Protein AF-0000000072544585 (afdb_homodimer)

pLDDT: mean 86.48, std 14.48, range [35.19, 98.19]

InterPro domains:
  IPR027267 AH/BAR domain superfamily [G3DSA:1.20.1270.60] (1-222)
  IPR027267 AH/BAR domain superfamily [SSF103657] (2-228)

Radius of gyration: 57.2 Å; Cα contacts (8 Å, |Δi|>4): 651; chains: 2; bounding box: 44×193×113 Å

Solvent-accessible surface area (backbone atoms only — not comparable to full-atom values): 37444 Å² total; per-residue (Å²): 71,67,64,38,43,55,51,18,50,48,30,36,52,41,16,54,53,50,45,50,53,47,53,55,50,51,53,52,50,55,57,54,49,68,75,38,74,79,83,52,74,43,46,62,56,49,38,52,51,47,50,52,49,47,53,47,53,51,23,48,49,31,38,50,49,17,52,44,30,36,64,68,30,16,53,54,45,49,55,48,50,55,50,52,52,53,50,52,52,50,54,54,50,49,56,51,50,54,51,51,53,51,50,54,39,50,52,51,32,52,52,29,43,51,48,18,28,48,34,45,58,55,37,75,74,56,74,72,71,70,34,45,44,52,25,40,46,28,43,34,50,24,48,38,38,42,45,21,40,42,40,34,55,53,39,46,67,61,47,51,59,54,54,51,50,52,52,50,49,52,50,36,52,50,46,49,52,52,43,51,36,52,40,49,52,30,50,52,55,28,52,51,22,52,53,50,30,52,50,28,51,52,50,44,55,45,45,69,64,43,44,48,70,59,27,52,50,50,44,51,56,57,48,58,73,68,54,71,79,77,69,81,75,72,76,72,87,74,77,67,68,88,79,56,60,61,57,57,62,77,38,46,85,64,37,75,92,37,73,78,46,67,61,82,41,94,73,32,46,62,56,52,55,52,49,44,53,51,45,50,53,51,37,54,50,39,51,53,51,37,51,52,43,50,53,49,45,53,51,44,52,52,52,34,54,53,28,56,76,67,67,34,59,71,59,29,54,52,41,51,52,50,41,54,52,41,55,49,53,36,51,54,40,50,33,52,36,48,14,40,50,45,33,44,49,50,53,54,53,48,53,52,54,51,51,50,49,52,53,52,51,58,67,73,100,73,67,64,40,43,55,51,19,51,50,31,36,53,43,16,53,52,49,44,50,53,46,53,54,51,50,54,51,49,54,57,53,49,69,74,38,73,80,83,54,74,42,47,62,56,49,37,52,51,48,51,52,50,48,53,47,52,52,23,49,50,32,38,51,50,17,51,46,29,37,65,69,31,15,52,54,44,48,55,50,49,54,50,52,51,53,51,54,52,50,54,55,49,49,56,51,49,54,51,51,54,51,50,54,39,51,52,49,31,52,51,30,45,52,48,19,30,49,34,44,59,55,37,74,74,56,77,71,70,70,33,45,43,52,24,41,46,28,43,33,50,23,49,39,38,43,45,19,41,39,41,34,54,53,40,48,67,62,47,52,59,56,54,51,50,52,52,50,50,50,49,36,52,51,49,50,51,52,43,49,35,51,37,50,53,31,49,50,56,28,52,51,22,53,52,49,29,52,50,29,50,51,50,45,56,45,45,71,63,44,44,49,70,58,28,52,51,50,44,51,56,57,50,58,73,67,53,74,79,76,68,80,74,71,76,76,87,71,76,64,67,88,78,58,60,60,57,58,62,76,38,44,85,59,39,74,88,35,76,81,47,67,60,79,41,93,72,33,44,63,56,52,54,51,50,44,51,53,45,49,51,51,37,53,50,39,52,51,51,38,52,52,42,50,51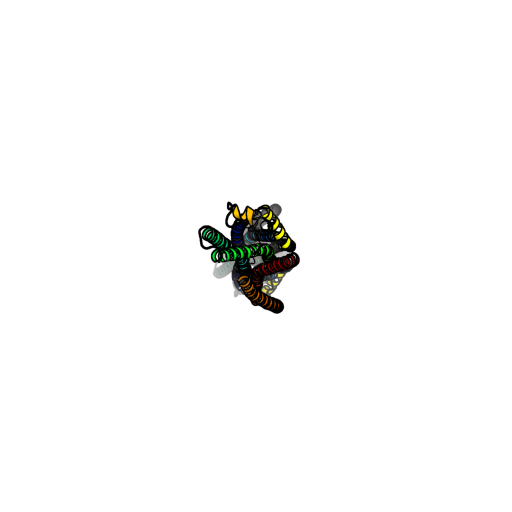,48,43,54,50,42,52,53,50,32,52,53,28,55,73,68,67,35,60,73,58,28,54,54,41,50,51,51,42,52,52,41,53,48,52,36,51,53,39,51,34,54,36,48,16,41,50,47,33,45,50,51,55,54,53,47,54,51,53,52,52,50,49,51,54,52,50,59,66,74,99

Organism: Lottia gigantea (NCBI:txid225164)

Secondary structure (DSSP, 8-state):
-HHHHHHHHHHHHHHHHHHHHHHHHHHHHHHHHHHS-TT---HHHHHHHHHHHHHHHHHHHHHHHHHHHIIIIIHHHHHHHHHHHHHHHHHHHHHHHHHHHHHHHHHHHHHHHHHHHHHHHHHHTS-HHHHHHHHHHHHHHHHHHHHHHHHHHHHHHHHHHHHHHHHHHHHHHHHHHHHHHHHHHHHHHHHHHHHHHHHHHHHHHHHHT--HHHHHHHHHHHHHHHS-----PPPPP--S-SS-SHHHHTTTSSSTTTTTS----TTTHHHHHHHHHHHHHHHHHHHHHHHHHHHHHHHHHHHHHHHHHTT-HHHHHHHHHHHHHHHHHHHHHHHHHHHHHHHHHHHHHHHHHHHHHHHHHHHH-/-HHHHHHHHHHHHHHHHHHHHHHHHHHHHHHHHHHS-TT---HHHHHHHHHHHHHHHHHHHHHHHHHHHIIIIIHHHHHHHHHHHHHHHHHHHHHHHHHHHHHHHHHHHHHHHHHHHHHHHHHHTS-HHHHHHHHHHHHHHHHHHHHHHHHHHHHHHHHHHHHHHHHHHHHHHHHHHHHHHHHHHHHHHHHHHHHHHHHHHHHHHHHHT--HHHHHHHHHHHHHTTS-----PPPPP--S-SS-SHHHHGGGSSSTTTTTS----TTTHHHHHHHHHHHHHHHHHHHHHHHHHHHHHHHHHHHHHHHHHTT-HHHHHHHHHHHHHHHHHHHHHHHHHHHHHHHHHHHHHHHHHHHHHHHHHHHH-

Sequence (730 aa):
AEFAQQMAAAHEHFSKEIQSVISSFRRRNYELKKERPVDTESTVFKAWETLLNVSEMDAQAHLDAASLLIKNVYQPLEAVAEHKRSQAQRICSFRENFETILHKSDTKVNSCYREAHKSYNDSSNGVKDLAKCDVYTAHNDYVLQLRAANRLVEEFQSAVPQVLEELEEIYIDTSNTVNVAIESLALLLLTKANEQHRRFDDLLCICRQVNPQLDISYFVKFIAQDIPTHQLSYHNFQPADPNSEIFKSCFLYFQLSMQNQLIFDRGTENSLKEQRLVLQREGIGLASYMKQNQDTTNTLINVCQRNLANHQYAKVYETQEDLCRKRNEIRVASMQLSAIRAQVSLIVYNSLLTSQITLHSSFCTAEFAQQMAAAHEHFSKEIQSVISSFRRRNYELKKERPVDTESTVFKAWETLLNVSEMDAQAHLDAASLLIKNVYQPLEAVAEHKRSQAQRICSFRENFETILHKSDTKVNSCYREAHKSYNDSSNGVKDLAKCDVYTAHNDYVLQLRAANRLVEEFQSAVPQVLEELEEIYIDTSNTVNVAIESLALLLLTKANEQHRRFDDLLCICRQVNPQLDISYFVKFIAQDIPTHQLSYHNFQPADPNSEIFKSCFLYFQLSMQNQLIFDRGTENSLKEQRLVLQREGIGLASYMKQNQDTTNTLINVCQRNLANHQYAKVYETQEDLCRKRNEIRVASMQLSAIRAQVSLIVYNSLLTSQITLHSSFCT

Nearest PDB structures (foldseek):
  5i6j-assembly1_A-2  TM=4.337E-01  e=1.721E-06  Homo sapiens
  5i6r-assembly1_A-2  TM=3.667E-01  e=8.169E-07  Homo sapiens
  4wpe-assembly1_A-2  TM=6.084E-01  e=3.172E-04  Saccharomyces cerevisiae S288C
  5i7d-assembly1_A  TM=3.395E-01  e=7.270E-06  Homo sapiens
  6iko-assembly1_A  TM=4.432E-01  e=2.132E-04  Mus musculus

Structure (mmCIF, N/CA/C/O backbone):
data_AF-0000000072544585-model_v1
#
loop_
_entity.id
_entity.type
_entity.pdbx_description
1 polymer 'F-BAR domain-containing protein'
#
loop_
_atom_site.group_PDB
_atom_site.id
_atom_site.type_symbol
_atom_site.label_atom_id
_atom_site.label_alt_id
_atom_site.label_comp_id
_atom_site.label_asym_id
_atom_site.label_entity_id
_atom_site.label_seq_id
_atom_site.pdbx_PDB_ins_code
_atom_site.Cartn_x
_atom_site.Cartn_y
_atom_site.Cartn_z
_atom_site.occupancy
_atom_site.B_iso_or_equiv
_atom_site.auth_seq_id
_atom_site.auth_comp_id
_atom_site.auth_asym_id
_atom_site.auth_atom_id
_atom_site.pdbx_PDB_model_num
ATOM 1 N N . ALA A 1 1 ? -2.648 19.562 5.004 1 93.88 1 ALA A N 1
ATOM 2 C CA . ALA A 1 1 ? -3.99 19.125 4.621 1 93.88 1 ALA A CA 1
ATOM 3 C C . ALA A 1 1 ? -4.016 18.625 3.18 1 93.88 1 ALA A C 1
ATOM 5 O O . ALA A 1 1 ? -4.477 17.516 2.906 1 93.88 1 ALA A O 1
ATOM 6 N N . GLU A 1 2 ? -3.502 19.438 2.334 1 94.75 2 GLU A N 1
ATOM 7 C CA . GLU A 1 2 ? -3.492 19.031 0.93 1 94.75 2 GLU A CA 1
ATOM 8 C C . GLU A 1 2 ? -2.711 17.734 0.731 1 94.75 2 GLU A C 1
ATOM 10 O O . GLU A 1 2 ? -3.057 16.922 -0.129 1 94.75 2 GLU A O 1
ATOM 15 N N . PHE A 1 3 ? -1.641 17.578 1.462 1 97.06 3 PHE A N 1
ATOM 16 C CA . PHE A 1 3 ? -0.856 16.344 1.382 1 97.06 3 PHE A CA 1
ATOM 17 C C . PHE A 1 3 ? -1.721 15.133 1.689 1 97.06 3 PHE A C 1
ATOM 19 O O . PHE A 1 3 ? -1.679 14.133 0.964 1 97.06 3 PHE A O 1
ATOM 26 N N . ALA A 1 4 ? -2.469 15.234 2.771 1 96.94 4 ALA A N 1
ATOM 27 C CA . ALA A 1 4 ? -3.348 14.141 3.168 1 96.94 4 ALA A CA 1
ATOM 28 C C . ALA A 1 4 ? -4.398 13.859 2.098 1 96.94 4 ALA A C 1
ATOM 30 O O . ALA A 1 4 ? -4.754 12.711 1.853 1 96.94 4 ALA A O 1
ATOM 31 N N . GLN A 1 5 ? -4.883 14.938 1.474 1 97.44 5 GLN A N 1
ATOM 32 C CA . GLN A 1 5 ? -5.879 14.797 0.416 1 97.44 5 GLN A CA 1
ATOM 33 C C . GLN A 1 5 ? -5.301 14.055 -0.787 1 97.44 5 GLN A C 1
ATOM 35 O O . GLN A 1 5 ? -5.949 13.172 -1.345 1 97.44 5 GLN A O 1
ATOM 40 N N . GLN A 1 6 ? -4.133 14.461 -1.204 1 97.69 6 GLN A N 1
ATOM 41 C CA . GLN A 1 6 ? -3.5 13.828 -2.359 1 97.69 6 GLN A CA 1
ATOM 42 C C . GLN A 1 6 ? -3.109 12.383 -2.051 1 97.69 6 GLN A C 1
ATOM 44 O O . GLN A 1 6 ? -3.223 11.508 -2.912 1 97.69 6 GLN A O 1
ATOM 49 N N . MET A 1 7 ? -2.637 12.117 -0.821 1 97.56 7 MET A N 1
ATOM 50 C CA . MET A 1 7 ? -2.328 10.75 -0.411 1 97.56 7 MET A CA 1
ATOM 51 C C . MET A 1 7 ? -3.58 9.883 -0.43 1 97.56 7 MET A C 1
ATOM 53 O O . MET A 1 7 ? -3.531 8.727 -0.854 1 97.56 7 MET A O 1
ATOM 57 N N . ALA A 1 8 ? -4.688 10.461 0.061 1 98.06 8 ALA A N 1
ATOM 58 C CA . ALA A 1 8 ? -5.957 9.734 0.054 1 98.06 8 ALA A CA 1
ATOM 59 C C . ALA A 1 8 ? -6.379 9.383 -1.369 1 98.06 8 ALA A C 1
ATOM 61 O O . ALA A 1 8 ? -6.859 8.273 -1.624 1 98.06 8 ALA A O 1
ATOM 62 N N . ALA A 1 9 ? -6.188 10.312 -2.24 1 97.88 9 ALA A N 1
ATOM 63 C CA . ALA A 1 9 ? -6.535 10.078 -3.639 1 97.88 9 ALA A CA 1
ATOM 64 C C . ALA A 1 9 ? -5.688 8.953 -4.23 1 97.88 9 ALA A C 1
ATOM 66 O O . ALA A 1 9 ? -6.188 8.133 -5.004 1 97.88 9 ALA A O 1
ATOM 67 N N . ALA A 1 10 ? -4.426 8.953 -3.961 1 97.62 10 ALA A N 1
ATOM 68 C CA . ALA A 1 10 ? -3.529 7.906 -4.453 1 97.62 10 ALA A CA 1
ATOM 69 C C . ALA A 1 10 ? -3.943 6.535 -3.932 1 97.62 10 ALA A C 1
ATOM 71 O O . ALA A 1 10 ? -3.953 5.555 -4.68 1 97.62 10 ALA A O 1
ATOM 72 N N . HIS A 1 11 ? -4.273 6.418 -2.648 1 97.94 11 HIS A N 1
ATOM 73 C CA . HIS A 1 11 ? -4.719 5.16 -2.061 1 97.94 11 HIS A CA 1
ATOM 74 C C . HIS A 1 11 ? -6.023 4.688 -2.693 1 97.94 11 HIS A C 1
ATOM 76 O O . HIS A 1 11 ? -6.227 3.484 -2.889 1 97.94 11 HIS A O 1
ATOM 82 N N . GLU A 1 12 ? -6.887 5.621 -2.955 1 98.19 12 GLU A N 1
ATOM 83 C CA . GLU A 1 12 ? -8.148 5.273 -3.594 1 98.19 12 GLU A CA 1
ATOM 84 C C . GLU A 1 12 ? -7.926 4.719 -5 1 98.19 12 GLU A C 1
ATOM 86 O O . GLU A 1 12 ? -8.539 3.723 -5.383 1 98.19 12 GLU A O 1
ATOM 91 N N . HIS A 1 13 ? -7.086 5.34 -5.781 1 97.69 13 HIS A N 1
ATOM 92 C CA . HIS A 1 13 ? -6.754 4.875 -7.125 1 97.69 13 HIS A CA 1
ATOM 93 C C . HIS A 1 13 ? -6.145 3.479 -7.094 1 97.69 13 HIS A C 1
ATOM 95 O O . HIS A 1 13 ? -6.508 2.619 -7.898 1 97.69 13 HIS A O 1
ATOM 101 N N . PHE A 1 14 ? -5.273 3.283 -6.207 1 97.5 14 PHE A N 1
ATOM 102 C CA . PHE A 1 14 ? -4.605 1.994 -6.055 1 97.5 14 PHE A CA 1
ATOM 103 C C . PHE A 1 14 ? -5.613 0.899 -5.723 1 97.5 14 PHE A C 1
ATOM 105 O O . PHE A 1 14 ? -5.578 -0.183 -6.312 1 97.5 14 PHE A O 1
ATOM 112 N N . SER A 1 15 ? -6.473 1.244 -4.781 1 97.94 15 SER A N 1
ATOM 113 C CA . SER A 1 15 ? -7.496 0.288 -4.367 1 97.94 15 SER A CA 1
ATOM 114 C C . SER A 1 15 ? -8.383 -0.114 -5.543 1 97.94 15 SER A C 1
ATOM 116 O O . SER A 1 15 ? -8.641 -1.301 -5.758 1 97.94 15 SER A O 1
ATOM 118 N N . LYS A 1 16 ? -8.836 0.806 -6.305 1 97.69 16 LYS A N 1
ATOM 119 C CA . LYS A 1 16 ? -9.727 0.541 -7.43 1 97.69 16 LYS A CA 1
ATOM 120 C C . LYS A 1 16 ? -9.023 -0.289 -8.5 1 97.69 16 LYS A C 1
ATOM 122 O O . LYS A 1 16 ? -9.641 -1.155 -9.125 1 97.69 16 LYS A O 1
ATOM 127 N N . GLU A 1 17 ? -7.766 0.007 -8.711 1 97.56 17 GLU A N 1
ATOM 128 C CA . GLU A 1 17 ? -6.996 -0.753 -9.695 1 97.56 17 GLU A CA 1
ATOM 129 C C . GLU A 1 17 ? -6.855 -2.215 -9.273 1 97.56 17 GLU A C 1
ATOM 131 O O . GLU A 1 17 ? -7.039 -3.119 -10.086 1 97.56 17 GLU A O 1
ATOM 136 N N . ILE A 1 18 ? -6.52 -2.48 -8.031 1 97.94 18 ILE A N 1
ATOM 137 C CA . ILE A 1 18 ? -6.352 -3.838 -7.52 1 97.94 18 ILE A CA 1
ATOM 138 C C . ILE A 1 18 ? -7.695 -4.566 -7.547 1 97.94 18 ILE A C 1
ATOM 140 O O . ILE A 1 18 ? -7.758 -5.754 -7.879 1 97.94 18 ILE A O 1
ATOM 144 N N . GLN A 1 19 ? -8.766 -3.857 -7.191 1 97.81 19 GLN A N 1
ATOM 145 C CA . GLN A 1 19 ? -10.094 -4.461 -7.223 1 97.81 19 GLN A CA 1
ATOM 146 C C . GLN A 1 19 ? -10.469 -4.891 -8.641 1 97.81 19 GLN A C 1
ATOM 148 O O . GLN A 1 19 ? -11.102 -5.934 -8.828 1 97.81 19 GLN A O 1
ATOM 153 N N . SER A 1 20 ? -10.094 -4.078 -9.562 1 97.75 20 SER A N 1
ATOM 154 C CA . SER A 1 20 ? -10.359 -4.426 -10.961 1 97.75 20 SER A CA 1
ATOM 155 C C . SER A 1 20 ? -9.602 -5.688 -11.367 1 97.75 20 SER A C 1
ATOM 157 O O . SER A 1 20 ? -10.156 -6.559 -12.039 1 97.75 20 SER A O 1
ATOM 159 N N . VAL A 1 21 ? -8.359 -5.793 -10.984 1 97.38 21 VAL A N 1
ATOM 160 C CA . VAL A 1 21 ? -7.543 -6.969 -11.273 1 97.38 21 VAL A CA 1
ATOM 161 C C . VAL A 1 21 ? -8.172 -8.203 -10.625 1 97.38 21 VAL A C 1
ATOM 163 O O . VAL A 1 21 ? -8.328 -9.234 -11.281 1 97.38 21 VAL A O 1
ATOM 166 N N . ILE A 1 22 ? -8.57 -8.102 -9.406 1 97.88 22 ILE A N 1
ATOM 167 C CA . ILE A 1 22 ? -9.117 -9.227 -8.656 1 97.88 22 ILE A CA 1
ATOM 168 C C . ILE A 1 22 ? -10.438 -9.664 -9.289 1 97.88 22 ILE A C 1
ATOM 170 O O . ILE A 1 22 ? -10.695 -10.867 -9.43 1 97.88 22 ILE A O 1
ATOM 174 N N . SER A 1 23 ? -11.266 -8.703 -9.664 1 96.69 23 SER A N 1
ATOM 175 C CA . SER A 1 23 ? -12.547 -9.023 -10.281 1 96.69 23 SER A CA 1
ATOM 176 C C . SER A 1 23 ? -12.352 -9.805 -11.578 1 96.69 23 SER A C 1
ATOM 178 O O . SER A 1 23 ? -13.102 -10.742 -11.867 1 96.69 23 SER A O 1
ATOM 180 N N . SER A 1 24 ? -11.375 -9.422 -12.359 1 96.38 24 SER A N 1
ATOM 181 C CA . SER A 1 24 ? -11.07 -10.117 -13.609 1 96.38 24 SER A CA 1
ATOM 182 C C . SER A 1 24 ? -10.641 -11.555 -13.352 1 96.38 24 SER A C 1
ATOM 184 O O . SER A 1 24 ? -11.086 -12.477 -14.039 1 96.38 24 SER A O 1
ATOM 186 N N . PHE A 1 25 ? -9.875 -11.805 -12.336 1 96.75 25 PHE A N 1
ATOM 187 C CA . PHE A 1 25 ? -9.352 -13.141 -12.078 1 96.75 25 PHE A CA 1
ATOM 188 C C . PHE A 1 25 ? -10.375 -14 -11.352 1 96.75 25 PHE A C 1
ATOM 190 O O . PHE A 1 25 ? -10.352 -15.227 -11.461 1 96.75 25 PHE A O 1
ATOM 197 N N . ARG A 1 26 ? -11.25 -13.352 -10.609 1 95.44 26 ARG A N 1
ATOM 198 C CA . ARG A 1 26 ? -12.352 -14.102 -10.023 1 95.44 26 ARG A CA 1
ATOM 199 C C . ARG A 1 26 ? -13.281 -14.656 -11.102 1 95.44 26 ARG A C 1
ATOM 201 O O . ARG A 1 26 ? -13.789 -15.773 -10.977 1 95.44 26 ARG A O 1
ATOM 208 N N . ARG A 1 27 ? -13.492 -13.867 -12.133 1 94.25 27 ARG A N 1
ATOM 209 C CA . ARG A 1 27 ? -14.297 -14.328 -13.258 1 94.25 27 ARG A CA 1
ATOM 210 C C . ARG A 1 27 ? -13.625 -15.508 -13.969 1 94.25 27 ARG A C 1
ATOM 212 O O . ARG A 1 27 ? -14.281 -16.5 -14.273 1 94.25 27 ARG A O 1
ATOM 219 N N . ARG A 1 28 ? -12.32 -15.43 -14.148 1 92.94 28 ARG A N 1
ATOM 220 C CA . ARG A 1 28 ? -11.57 -16.516 -14.781 1 92.94 28 ARG A CA 1
ATOM 221 C C . ARG A 1 28 ? -11.57 -17.766 -13.906 1 92.94 28 ARG A C 1
ATOM 223 O O . ARG A 1 28 ? -11.656 -18.875 -14.414 1 92.94 28 ARG A O 1
ATOM 230 N N . ASN A 1 29 ? -11.469 -17.5 -12.625 1 90.5 29 ASN A N 1
ATOM 231 C CA . ASN A 1 29 ? -11.484 -18.609 -11.68 1 90.5 29 ASN A CA 1
ATOM 232 C C . ASN A 1 29 ? -12.828 -19.344 -11.695 1 90.5 29 ASN A C 1
ATOM 234 O O . ASN A 1 29 ? -12.875 -20.562 -11.562 1 90.5 29 ASN A O 1
ATOM 238 N N . TYR A 1 30 ? -13.875 -18.625 -11.844 1 88.69 30 TYR A N 1
ATOM 239 C CA . TYR A 1 30 ? -15.203 -19.219 -11.922 1 88.69 30 TYR A CA 1
ATOM 240 C C . TYR A 1 30 ? -15.352 -20.078 -13.164 1 88.69 30 TYR A C 1
ATOM 242 O O . TYR A 1 30 ? -15.922 -21.172 -13.102 1 88.69 30 TYR A O 1
ATOM 250 N N . GLU A 1 31 ? -14.758 -19.703 -14.281 1 87.25 31 GLU A N 1
ATOM 251 C CA . GLU A 1 31 ? -14.805 -20.469 -15.523 1 87.25 31 GLU A CA 1
ATOM 252 C C . GLU A 1 31 ? -13.969 -21.734 -15.422 1 87.25 31 GLU A C 1
ATOM 254 O O . GLU A 1 31 ? -14.352 -22.781 -15.938 1 87.25 31 GLU A O 1
ATOM 259 N N . LEU A 1 32 ? -12.867 -21.656 -14.711 1 83.94 32 LEU A N 1
ATOM 260 C CA . LEU A 1 32 ? -11.992 -22.812 -14.523 1 83.94 32 LEU A CA 1
ATOM 261 C C . LEU A 1 32 ? -12.656 -23.859 -13.641 1 83.94 32 LEU A C 1
ATOM 263 O O . LEU A 1 32 ? -12.469 -25.062 -13.852 1 83.94 32 LEU A O 1
ATOM 267 N N . LYS A 1 33 ? -13.453 -23.453 -12.672 1 82.44 33 LYS A N 1
ATOM 268 C CA . LYS A 1 33 ? -14.133 -24.359 -11.766 1 82.44 33 LYS A CA 1
ATOM 269 C C . LYS A 1 33 ? -15.234 -25.125 -12.484 1 82.44 33 LYS A C 1
ATOM 271 O O . LYS A 1 33 ? -15.562 -26.266 -12.102 1 82.44 33 LYS A O 1
ATOM 276 N N . LYS A 1 34 ? -15.766 -24.594 -13.57 1 81.31 34 LYS A N 1
ATOM 277 C CA . LYS A 1 34 ? -16.797 -25.266 -14.344 1 81.31 34 LYS A CA 1
ATOM 278 C C . LYS A 1 34 ? -16.219 -26.422 -15.148 1 81.31 34 LYS A C 1
ATOM 280 O O . LYS A 1 34 ? -16.906 -27.422 -15.406 1 81.31 34 LYS A O 1
ATOM 285 N N . GLU A 1 35 ? -14.977 -26.234 -15.492 1 74.31 35 GLU A N 1
ATOM 286 C CA . GLU A 1 35 ? -14.328 -27.25 -16.312 1 74.31 35 GLU A CA 1
ATOM 287 C C . GLU A 1 35 ? -13.836 -28.422 -15.453 1 74.31 35 GLU A C 1
ATOM 289 O O . GLU A 1 35 ? -13.602 -29.516 -15.961 1 74.31 35 GLU A O 1
ATOM 294 N N . ARG A 1 36 ? -13.672 -28.125 -14.219 1 72.38 36 ARG A N 1
ATOM 295 C CA . ARG A 1 36 ? -13.188 -29.156 -13.312 1 72.38 36 ARG A CA 1
ATOM 296 C C . ARG A 1 36 ? -14.344 -29.859 -12.609 1 72.38 36 ARG A C 1
ATOM 298 O O . ARG A 1 36 ? -15.391 -29.25 -12.375 1 72.38 36 ARG A O 1
ATOM 305 N N . PRO A 1 37 ? -14.195 -31.156 -12.539 1 62.66 37 PRO A N 1
ATOM 306 C CA . PRO A 1 37 ? -15.266 -31.828 -11.789 1 62.66 37 PRO A CA 1
ATOM 307 C C . PRO A 1 37 ? -15.461 -31.25 -10.391 1 62.66 37 PRO A C 1
ATOM 309 O O . PRO A 1 37 ? -14.484 -31.031 -9.664 1 62.66 37 PRO A O 1
ATOM 312 N N . VAL A 1 38 ? -16.547 -30.469 -10.188 1 59.44 38 VAL A N 1
ATOM 313 C CA . VAL A 1 38 ? -17.016 -29.578 -9.141 1 59.44 38 VAL A CA 1
ATOM 314 C C . VAL A 1 38 ? -16.625 -30.141 -7.77 1 59.44 38 VAL A C 1
ATOM 316 O O . VAL A 1 38 ? -16.234 -29.391 -6.875 1 59.44 38 VAL A O 1
ATOM 319 N N . ASP A 1 39 ? -16.484 -31.484 -7.754 1 62.28 39 ASP A N 1
ATOM 320 C CA . ASP A 1 39 ? -16.531 -32.062 -6.414 1 62.28 39 ASP A CA 1
ATOM 321 C C . ASP A 1 39 ? -15.117 -32.375 -5.902 1 62.28 39 ASP A C 1
ATOM 323 O O . ASP A 1 39 ? -14.953 -32.906 -4.793 1 62.28 39 ASP A O 1
ATOM 327 N N . THR A 1 40 ? -14.062 -31.969 -6.691 1 69.81 40 THR A N 1
ATOM 328 C CA . THR A 1 40 ? -12.781 -32.438 -6.148 1 69.81 40 THR A CA 1
ATOM 329 C C . THR A 1 40 ? -12.062 -31.281 -5.445 1 69.81 40 THR A C 1
ATOM 331 O O . THR A 1 40 ? -11.859 -30.219 -6.031 1 69.81 40 THR A O 1
ATOM 334 N N . GLU A 1 41 ? -12 -31.438 -4.199 1 76.56 41 GLU A N 1
ATOM 335 C CA . GLU A 1 41 ? -11.289 -30.484 -3.357 1 76.56 41 GLU A CA 1
ATOM 336 C C . GLU A 1 41 ? -9.82 -30.391 -3.738 1 76.56 41 GLU A C 1
ATOM 338 O O . GLU A 1 41 ? -9.172 -31.422 -3.967 1 76.56 41 GLU A O 1
ATOM 343 N N . SER A 1 42 ? -9.305 -29.234 -4.07 1 87.69 42 SER A N 1
ATOM 344 C CA . SER A 1 42 ? -7.895 -29.016 -4.375 1 87.69 42 SER A CA 1
ATOM 345 C C . SER A 1 42 ? -7.27 -28 -3.424 1 87.69 42 SER A C 1
ATOM 347 O O . SER A 1 42 ? -7.73 -26.859 -3.332 1 87.69 42 SER A O 1
ATOM 349 N N . THR A 1 43 ? -6.234 -28.438 -2.705 1 93.56 43 THR A N 1
ATOM 350 C CA . THR A 1 43 ? -5.574 -27.578 -1.725 1 93.56 43 THR A CA 1
ATOM 351 C C . THR A 1 43 ? -4.879 -26.406 -2.41 1 93.56 43 THR A C 1
ATOM 353 O O . THR A 1 43 ? -4.801 -25.312 -1.85 1 93.56 43 THR A O 1
ATOM 356 N N . VAL A 1 44 ? -4.34 -26.609 -3.584 1 92.75 44 VAL A N 1
ATOM 357 C CA . VAL A 1 44 ? -3.664 -25.531 -4.289 1 92.75 44 VAL A CA 1
ATOM 358 C C . VAL A 1 44 ? -4.688 -24.484 -4.738 1 92.75 44 VAL A C 1
ATOM 360 O O . VAL A 1 44 ? -4.41 -23.281 -4.719 1 92.75 44 VAL A O 1
ATOM 363 N N . PHE A 1 45 ? -5.816 -24.953 -5.102 1 92.12 45 PHE A N 1
ATOM 364 C CA . PHE A 1 45 ? -6.871 -24.031 -5.508 1 92.12 45 PHE A CA 1
ATOM 365 C C . PHE A 1 45 ? -7.375 -23.219 -4.316 1 92.12 45 PHE A C 1
ATOM 367 O O . PHE A 1 45 ? -7.738 -22.062 -4.461 1 92.12 45 PHE A O 1
ATOM 374 N N . LYS A 1 46 ? -7.406 -23.906 -3.232 1 93.31 46 LYS A N 1
ATOM 375 C CA . LYS A 1 46 ? -7.777 -23.188 -2.014 1 93.31 46 LYS A CA 1
ATOM 376 C C . LYS A 1 46 ? -6.781 -22.078 -1.706 1 93.31 46 LYS A C 1
ATOM 378 O O . LYS A 1 46 ? -7.172 -20.984 -1.287 1 93.31 46 LYS A O 1
ATOM 383 N N . ALA A 1 47 ? -5.496 -22.344 -1.85 1 96.25 47 ALA A N 1
ATOM 384 C CA . ALA A 1 47 ? -4.461 -21.328 -1.646 1 96.25 47 ALA A CA 1
ATOM 385 C C . ALA A 1 47 ? -4.633 -20.172 -2.619 1 96.25 47 ALA A C 1
ATOM 387 O O . ALA A 1 47 ? -4.516 -19 -2.232 1 96.25 47 ALA A O 1
ATOM 388 N N . TRP A 1 48 ? -4.953 -20.484 -3.857 1 95.75 48 TRP A N 1
ATOM 389 C CA . TRP A 1 48 ? -5.172 -19.484 -4.895 1 95.75 48 TRP A CA 1
ATOM 390 C C . TRP A 1 48 ? -6.375 -18.609 -4.562 1 95.75 48 TRP A C 1
ATOM 392 O O . TRP A 1 48 ? -6.293 -17.375 -4.637 1 95.75 48 TRP A O 1
ATOM 402 N N . GLU A 1 49 ? -7.43 -19.172 -4.109 1 95 49 GLU A N 1
ATOM 403 C CA . GLU A 1 49 ? -8.633 -18.438 -3.744 1 95 49 GLU A CA 1
ATOM 404 C C . GLU A 1 49 ? -8.383 -17.547 -2.523 1 95 49 GLU A C 1
ATOM 406 O O . GLU A 1 49 ? -8.906 -16.438 -2.443 1 95 49 GLU A O 1
ATOM 411 N N . THR A 1 50 ? -7.672 -18.109 -1.627 1 97.44 50 THR A N 1
ATOM 412 C CA . THR A 1 50 ? -7.332 -17.328 -0.447 1 97.44 50 THR A CA 1
ATOM 413 C C . THR A 1 50 ? -6.473 -16.109 -0.828 1 97.44 50 THR A C 1
ATOM 415 O O . THR A 1 50 ? -6.641 -15.031 -0.274 1 97.44 50 THR A O 1
ATOM 418 N N . LEU A 1 51 ? -5.527 -16.297 -1.747 1 97.69 51 LEU A N 1
ATOM 419 C CA . LEU A 1 51 ? -4.723 -15.18 -2.238 1 97.69 51 LEU A CA 1
ATOM 420 C C . LEU A 1 51 ? -5.609 -14.086 -2.832 1 97.69 51 LEU A C 1
ATOM 422 O O . LEU A 1 51 ? -5.402 -12.898 -2.57 1 97.69 51 LEU A O 1
ATOM 426 N N . LEU A 1 52 ? -6.602 -14.461 -3.602 1 97.19 52 LEU A N 1
ATOM 427 C CA . LEU A 1 52 ? -7.523 -13.492 -4.191 1 97.19 52 LEU A CA 1
ATOM 428 C C . LEU A 1 52 ? -8.305 -12.75 -3.109 1 97.19 52 LEU A C 1
ATOM 430 O O . LEU A 1 52 ? -8.453 -11.531 -3.174 1 97.19 52 LEU A O 1
ATOM 434 N N . ASN A 1 53 ? -8.711 -13.516 -2.1 1 97.5 53 ASN A N 1
ATOM 435 C CA . ASN A 1 53 ? -9.469 -12.914 -1.006 1 97.5 53 ASN A CA 1
ATOM 436 C C . ASN A 1 53 ? -8.625 -11.938 -0.201 1 97.5 53 ASN A C 1
ATOM 438 O O . ASN A 1 53 ? -9.086 -10.844 0.143 1 97.5 53 ASN A O 1
ATOM 442 N N . VAL A 1 54 ? -7.445 -12.406 0.131 1 97.75 54 VAL A N 1
ATOM 443 C CA . VAL A 1 54 ? -6.539 -11.57 0.913 1 97.75 54 VAL A CA 1
ATOM 444 C C . VAL A 1 54 ? -6.207 -10.305 0.133 1 97.75 54 VAL A C 1
ATOM 446 O O . VAL A 1 54 ? -6.148 -9.211 0.707 1 97.75 54 VAL A O 1
ATOM 449 N N . SER A 1 55 ? -5.961 -10.383 -1.136 1 97.25 55 SER A N 1
ATOM 450 C CA . SER A 1 55 ? -5.668 -9.227 -1.974 1 97.25 55 SER A CA 1
ATOM 451 C C . SER A 1 55 ? -6.855 -8.273 -2.037 1 97.25 55 SER A C 1
ATOM 453 O O . SER A 1 55 ? -6.68 -7.055 -2.086 1 97.25 55 SER A O 1
ATOM 455 N N . GLU A 1 56 ? -8.031 -8.812 -2.047 1 97.31 56 GLU A N 1
ATOM 456 C CA . GLU A 1 56 ? -9.242 -7.988 -2.041 1 97.31 56 GLU A CA 1
ATOM 457 C C . GLU A 1 56 ? -9.383 -7.23 -0.725 1 97.31 56 GLU A C 1
ATOM 459 O O . GLU A 1 56 ? -9.773 -6.059 -0.717 1 97.31 56 GLU A O 1
ATOM 464 N N . MET A 1 57 ? -9.148 -7.906 0.332 1 97.5 57 MET A N 1
ATOM 465 C CA . MET A 1 57 ? -9.203 -7.27 1.645 1 97.5 57 MET A CA 1
ATOM 466 C C . MET A 1 57 ? -8.164 -6.156 1.748 1 97.5 57 MET A C 1
ATOM 468 O O . MET A 1 57 ? -8.422 -5.117 2.361 1 97.5 57 MET A O 1
ATOM 472 N N . ASP A 1 58 ? -7.008 -6.434 1.198 1 96.69 58 ASP A N 1
ATOM 473 C CA . ASP A 1 58 ? -5.965 -5.41 1.188 1 96.69 58 ASP A CA 1
ATOM 474 C C . ASP A 1 58 ? -6.406 -4.191 0.382 1 96.69 58 ASP A C 1
ATOM 476 O O . ASP A 1 58 ? -6.141 -3.051 0.776 1 96.69 58 ASP A O 1
ATOM 480 N N . ALA A 1 59 ? -7.02 -4.422 -0.776 1 97.06 59 ALA A N 1
ATOM 481 C CA . ALA A 1 59 ? -7.547 -3.326 -1.587 1 97.06 59 ALA A CA 1
ATOM 482 C C . ALA A 1 59 ? -8.586 -2.52 -0.812 1 97.06 59 ALA A C 1
ATOM 484 O O . ALA A 1 59 ? -8.586 -1.287 -0.858 1 97.06 59 ALA A O 1
ATOM 485 N N . GLN A 1 60 ? -9.422 -3.195 -0.112 1 97.19 60 GLN A N 1
ATOM 486 C CA . GLN A 1 60 ? -10.438 -2.527 0.703 1 97.19 60 GLN A CA 1
ATOM 487 C C . GLN A 1 60 ? -9.789 -1.716 1.822 1 97.19 60 GLN A C 1
ATOM 489 O O . GLN A 1 60 ? -10.273 -0.641 2.178 1 97.19 60 GLN A O 1
ATOM 494 N N . ALA A 1 61 ? -8.773 -2.254 2.412 1 97 61 ALA A N 1
ATOM 495 C CA . ALA A 1 61 ? -8.047 -1.549 3.467 1 97 61 ALA A CA 1
ATOM 496 C C . ALA A 1 61 ? -7.488 -0.224 2.957 1 97 61 ALA A C 1
ATOM 498 O O . ALA A 1 61 ? -7.484 0.774 3.68 1 97 61 ALA A O 1
ATOM 499 N N . HIS A 1 62 ? -7.008 -0.177 1.727 1 97.06 62 HIS A N 1
ATOM 500 C CA . HIS A 1 62 ? -6.523 1.059 1.123 1 97.06 62 HIS A CA 1
ATOM 501 C C . HIS A 1 62 ? -7.66 2.049 0.904 1 97.06 62 HIS A C 1
ATOM 503 O O . HIS A 1 62 ? -7.48 3.256 1.084 1 97.06 62 HIS A O 1
ATOM 509 N N . LEU A 1 63 ? -8.766 1.538 0.486 1 97.56 63 LEU A N 1
ATOM 510 C CA . LEU A 1 63 ? -9.922 2.402 0.306 1 97.56 63 LEU A CA 1
ATOM 511 C C . LEU A 1 63 ? -10.359 3.012 1.634 1 97.56 63 LEU A C 1
ATOM 513 O O . LEU A 1 63 ? -10.688 4.199 1.701 1 97.56 63 LEU A O 1
ATOM 517 N N . ASP A 1 64 ? -10.391 2.229 2.666 1 97.56 64 ASP A N 1
ATOM 518 C CA . ASP A 1 64 ? -10.719 2.699 4.008 1 97.56 64 ASP A CA 1
ATOM 519 C C . ASP A 1 64 ? -9.703 3.736 4.488 1 97.56 64 ASP A C 1
ATOM 521 O O . ASP A 1 64 ? -10.078 4.738 5.105 1 97.56 64 ASP A O 1
ATOM 525 N N . ALA A 1 65 ? -8.445 3.398 4.246 1 96.94 65 ALA A N 1
ATOM 526 C CA . ALA A 1 65 ? -7.402 4.344 4.625 1 96.94 65 ALA A CA 1
ATOM 527 C C . ALA A 1 65 ? -7.598 5.688 3.93 1 96.94 65 ALA A C 1
ATOM 529 O O . ALA A 1 65 ? -7.406 6.742 4.539 1 96.94 65 ALA A O 1
ATOM 530 N N . ALA A 1 66 ? -7.98 5.664 2.684 1 97.81 66 ALA A N 1
ATOM 531 C CA . ALA A 1 66 ? -8.242 6.887 1.93 1 97.81 66 ALA A CA 1
ATOM 532 C C . ALA A 1 66 ? -9.383 7.68 2.551 1 97.81 66 ALA A C 1
ATOM 534 O O . ALA A 1 66 ? -9.273 8.898 2.738 1 97.81 66 ALA A O 1
ATOM 535 N N . SER A 1 67 ? -10.398 7.027 2.918 1 97.88 67 SER A N 1
ATOM 536 C CA . SER A 1 67 ? -11.562 7.672 3.518 1 97.88 67 SER A CA 1
ATOM 537 C C . SER A 1 67 ? -11.219 8.273 4.879 1 97.88 67 SER A C 1
ATOM 539 O O . SER A 1 67 ? -11.648 9.383 5.195 1 97.88 67 SER A O 1
ATOM 541 N N . LEU A 1 68 ? -10.484 7.559 5.633 1 96.88 68 LEU A N 1
ATOM 542 C CA . LEU A 1 68 ? -10.117 8.008 6.973 1 96.88 68 LEU A CA 1
ATOM 543 C C . LEU A 1 68 ? -9.141 9.18 6.902 1 96.88 68 LEU A C 1
ATOM 545 O O . LEU A 1 68 ? -9.188 10.086 7.742 1 96.88 68 LEU A O 1
ATOM 549 N N . LEU A 1 69 ? -8.266 9.188 5.922 1 97.31 69 LEU A N 1
ATOM 550 C CA . LEU A 1 69 ? -7.348 10.305 5.734 1 97.31 69 LEU A CA 1
ATOM 551 C C . LEU A 1 69 ? -8.109 11.586 5.438 1 97.31 69 LEU A C 1
ATOM 553 O O . LEU A 1 69 ? -7.75 12.656 5.934 1 97.31 69 LEU A O 1
ATOM 557 N N . ILE A 1 70 ? -9.18 11.461 4.68 1 97.31 70 ILE A N 1
ATOM 558 C CA . ILE A 1 70 ? -9.984 12.625 4.324 1 97.31 70 ILE A CA 1
ATOM 559 C C . ILE A 1 70 ? -10.781 13.094 5.539 1 97.31 70 ILE A C 1
ATOM 561 O O . ILE A 1 70 ? -10.734 14.273 5.898 1 97.31 70 ILE A O 1
ATOM 565 N N . LYS A 1 71 ? -11.359 12.211 6.219 1 96.19 71 LYS A N 1
ATOM 566 C CA . LYS A 1 71 ? -12.281 12.523 7.309 1 96.19 71 LYS A CA 1
ATOM 567 C C . LYS A 1 71 ? -11.523 12.961 8.562 1 96.19 71 LYS A C 1
ATOM 569 O O . LYS A 1 71 ? -11.945 13.883 9.258 1 96.19 71 LYS A O 1
ATOM 574 N N . ASN A 1 72 ? -10.367 12.312 8.859 1 93.75 72 ASN A N 1
ATOM 575 C CA . ASN A 1 72 ? -9.711 12.5 10.156 1 93.75 72 ASN A CA 1
ATOM 576 C C . ASN A 1 72 ? -8.523 13.453 10.047 1 93.75 72 ASN A C 1
ATOM 578 O O . ASN A 1 72 ? -8.055 13.977 11.055 1 93.75 72 ASN A O 1
ATOM 582 N N . VAL A 1 73 ? -8.039 13.656 8.852 1 96.12 73 VAL A N 1
ATOM 583 C CA . VAL A 1 73 ? -6.828 14.461 8.75 1 96.12 73 VAL A CA 1
ATOM 584 C C . VAL A 1 73 ? -7.086 15.68 7.867 1 96.12 73 VAL A C 1
ATOM 586 O O . VAL A 1 73 ? -7.016 16.812 8.328 1 96.12 73 VAL A O 1
ATOM 589 N N . TYR A 1 74 ? -7.527 15.516 6.695 1 96.19 74 TYR A N 1
ATOM 590 C CA . TYR A 1 74 ? -7.672 16.594 5.723 1 96.19 74 TYR A CA 1
ATOM 591 C C . TYR A 1 74 ? -8.734 17.594 6.168 1 96.19 74 TYR A C 1
ATOM 593 O O . TYR A 1 74 ? -8.453 18.781 6.324 1 96.19 74 TYR A O 1
ATOM 601 N N . GLN A 1 75 ? -9.93 17.141 6.383 1 94.38 75 GLN A N 1
ATOM 602 C CA . GLN A 1 75 ? -11.062 18.031 6.656 1 94.38 75 GLN A CA 1
ATOM 603 C C . GLN A 1 75 ? -10.844 18.812 7.949 1 94.38 75 GLN A C 1
ATOM 605 O O . GLN A 1 75 ? -10.969 20.031 7.961 1 94.38 75 GLN A O 1
ATOM 610 N N . PRO A 1 76 ? -10.484 18.141 9.047 1 91.5 76 PRO A N 1
ATOM 611 C CA . PRO A 1 76 ? -10.242 18.891 10.281 1 91.5 76 PRO A CA 1
ATOM 612 C C . PRO A 1 76 ? -9.078 19.875 10.148 1 91.5 76 PRO A C 1
ATOM 614 O O . PRO A 1 76 ? -9.156 20.984 10.664 1 91.5 76 PRO A O 1
ATOM 617 N N . LEU A 1 77 ? -8.008 19.516 9.477 1 93.94 77 LEU A N 1
ATOM 618 C CA . LEU A 1 77 ? -6.844 20.391 9.336 1 93.94 77 LEU A CA 1
ATOM 619 C C . LEU A 1 77 ? -7.172 21.594 8.477 1 93.94 77 LEU A C 1
ATOM 621 O O . LEU A 1 77 ? -6.688 22.703 8.734 1 93.94 77 LEU A O 1
ATOM 625 N N . GLU A 1 78 ? -7.977 21.406 7.473 1 92.5 78 GLU A N 1
ATOM 626 C CA . GLU A 1 78 ? -8.375 22.516 6.605 1 92.5 78 GLU A CA 1
ATOM 627 C C . GLU A 1 78 ? -9.219 23.531 7.363 1 92.5 78 GLU A C 1
ATOM 629 O O . GLU A 1 78 ? -9.008 24.75 7.223 1 92.5 78 GLU A O 1
ATOM 634 N N . ALA A 1 79 ? -10.102 23.078 8.164 1 89 79 ALA A N 1
ATOM 635 C CA . ALA A 1 79 ? -10.961 23.953 8.945 1 89 79 ALA A CA 1
ATOM 636 C C . ALA A 1 79 ? -10.156 24.734 9.977 1 89 79 ALA A C 1
ATOM 638 O O . ALA A 1 79 ? -10.352 25.938 10.141 1 89 79 ALA A O 1
ATOM 639 N N . VAL A 1 80 ? -9.234 24.047 10.641 1 90.31 80 VAL A N 1
ATOM 640 C CA . VAL A 1 80 ? -8.422 24.688 11.672 1 90.31 80 VAL A CA 1
ATOM 641 C C . VAL A 1 80 ? -7.465 25.688 11.031 1 90.31 80 VAL A C 1
ATOM 643 O O . VAL A 1 80 ? -7.219 26.766 11.586 1 90.31 80 VAL A O 1
ATOM 646 N N . ALA A 1 81 ? -6.914 25.312 9.898 1 90.19 81 ALA A N 1
ATOM 647 C CA . ALA A 1 81 ? -5.988 26.203 9.203 1 90.19 81 ALA A CA 1
ATOM 648 C C . ALA A 1 81 ? -6.672 27.516 8.82 1 90.19 81 ALA A C 1
ATOM 650 O O . ALA A 1 81 ? -6.094 28.594 8.984 1 90.19 81 ALA A O 1
ATOM 651 N N . GLU A 1 82 ? -7.895 27.484 8.344 1 90.12 82 GLU A N 1
ATOM 652 C CA . GLU A 1 82 ? -8.648 28.672 7.961 1 90.12 82 GLU A CA 1
ATOM 653 C C . GLU A 1 82 ? -8.953 29.547 9.18 1 90.12 82 GLU A C 1
ATOM 655 O O . GLU A 1 82 ? -8.797 30.766 9.133 1 90.12 82 GLU A O 1
ATOM 660 N N . HIS A 1 83 ? -9.297 28.906 10.219 1 89.94 83 HIS A N 1
ATOM 661 C CA . HIS A 1 83 ? -9.633 29.625 11.445 1 89.94 83 HIS A CA 1
ATOM 662 C C . HIS A 1 83 ? -8.406 30.297 12.055 1 89.94 83 HIS A C 1
ATOM 664 O O . HIS A 1 83 ? -8.461 31.453 12.461 1 89.94 83 HIS A O 1
ATOM 670 N N . LYS A 1 84 ? -7.34 29.516 12.148 1 91.56 84 LYS A N 1
ATOM 671 C CA . LYS A 1 84 ? -6.125 30.031 12.766 1 91.56 84 LYS A CA 1
ATOM 672 C C . LYS A 1 84 ? -5.52 31.156 11.922 1 91.56 84 LYS A C 1
ATOM 674 O O . LYS A 1 84 ? -4.949 32.094 12.453 1 91.56 84 LYS A O 1
ATOM 679 N N . ARG A 1 85 ? -5.637 31.016 10.625 1 91.06 85 ARG A N 1
ATOM 680 C CA . ARG A 1 85 ? -5.184 32.094 9.742 1 91.06 85 ARG A CA 1
ATOM 681 C C . ARG A 1 85 ? -5.969 33.375 9.984 1 91.06 85 ARG A C 1
ATOM 683 O O . ARG A 1 85 ? -5.383 34.438 10.062 1 91.06 85 ARG A O 1
ATOM 690 N N . SER A 1 86 ? -7.254 33.281 10.117 1 90.88 86 SER A N 1
ATOM 691 C CA . SER A 1 86 ? -8.117 34.438 10.383 1 90.88 86 SER A CA 1
ATOM 692 C C . SER A 1 86 ? -7.789 35.062 11.734 1 90.88 86 SER A C 1
ATOM 694 O O . SER A 1 86 ? -7.75 36.281 11.859 1 90.88 86 SER A O 1
ATOM 696 N N . GLN A 1 87 ? -7.504 34.25 12.719 1 90.31 87 GLN A N 1
ATOM 697 C CA . GLN A 1 87 ? -7.164 34.719 14.055 1 90.31 87 GLN A CA 1
ATOM 698 C C . GLN A 1 87 ? -5.844 35.5 14.039 1 90.31 87 GLN A C 1
ATOM 700 O O . GLN A 1 87 ? -5.727 36.562 14.672 1 90.31 87 GLN A O 1
ATOM 705 N N . ALA A 1 88 ? -4.91 34.875 13.383 1 90.44 88 ALA A N 1
ATOM 706 C CA . ALA A 1 88 ? -3.605 35.531 13.297 1 90.44 88 ALA A CA 1
ATOM 707 C C . ALA A 1 88 ? -3.711 36.875 12.602 1 90.44 88 ALA A C 1
ATOM 709 O O . ALA A 1 88 ? -3.092 37.844 13.031 1 90.44 88 ALA A O 1
ATOM 710 N N . GLN A 1 89 ? -4.492 37 11.578 1 91.88 89 GLN A N 1
ATOM 711 C CA . GLN A 1 89 ? -4.684 38.25 10.852 1 91.88 89 GLN A CA 1
ATOM 712 C C . GLN A 1 89 ? -5.352 39.312 11.734 1 91.88 89 GLN A C 1
ATOM 714 O O . GLN A 1 89 ? -5 40.5 11.672 1 91.88 89 GLN A O 1
ATOM 719 N N . ARG A 1 90 ? -6.266 38.938 12.523 1 91.75 90 ARG A N 1
ATOM 720 C CA . ARG A 1 90 ? -6.949 39.844 13.422 1 91.75 90 ARG A CA 1
ATOM 721 C C . ARG A 1 90 ? -5.992 40.406 14.461 1 91.75 90 ARG A C 1
ATOM 723 O O . ARG A 1 90 ? -6.031 41.625 14.773 1 91.75 90 ARG A O 1
ATOM 730 N N . ILE A 1 91 ? -5.164 39.531 14.953 1 90.44 91 ILE A N 1
ATOM 731 C CA . ILE A 1 91 ? -4.207 39.969 15.969 1 90.44 91 ILE A CA 1
ATOM 732 C C . ILE A 1 91 ? -3.236 40.969 15.359 1 90.44 91 ILE A C 1
ATOM 734 O O . ILE A 1 91 ? -2.887 41.969 15.992 1 90.44 91 ILE A O 1
ATOM 738 N N . CYS A 1 92 ? -2.838 40.781 14.133 1 89.06 92 CYS A N 1
ATOM 739 C CA . CYS A 1 92 ? -1.96 41.719 13.438 1 89.06 92 CYS A CA 1
ATOM 740 C C . CYS A 1 92 ? -2.654 43.062 13.227 1 89.06 92 CYS A C 1
ATOM 742 O O . CYS A 1 92 ? -2.029 44.094 13.352 1 89.06 92 CYS A O 1
ATOM 744 N N . SER A 1 93 ? -3.943 43 13.023 1 92.25 93 SER A N 1
ATOM 745 C CA . SER A 1 93 ? -4.711 44.219 12.82 1 92.25 93 SER A CA 1
ATOM 746 C C . SER A 1 93 ? -4.832 45.031 14.117 1 92.25 93 SER A C 1
ATOM 748 O O . SER A 1 93 ? -4.93 46.25 14.086 1 92.25 93 SER A O 1
ATOM 750 N N . PHE A 1 94 ? -4.785 44.344 15.242 1 90.19 94 PHE A N 1
ATOM 751 C CA . PHE A 1 94 ? -4.852 45 16.531 1 90.19 94 PHE A CA 1
ATOM 752 C C . PHE A 1 94 ? -3.609 45.875 16.75 1 90.19 94 PHE A C 1
ATOM 754 O O . PHE A 1 94 ? -3.707 47 17.219 1 90.19 94 PHE A O 1
ATOM 761 N N . ARG A 1 95 ? -2.521 45.25 16.406 1 86.88 95 ARG A N 1
ATOM 762 C CA . ARG A 1 95 ? -1.28 46 16.547 1 86.88 95 ARG A CA 1
ATOM 763 C C . ARG A 1 95 ? -1.306 47.25 15.688 1 86.88 95 ARG A C 1
ATOM 765 O O . ARG A 1 95 ? -0.896 48.344 16.125 1 86.88 95 ARG A O 1
ATOM 772 N N . GLU A 1 96 ? -1.816 47.156 14.562 1 88.94 96 GLU A N 1
ATOM 773 C CA . GLU A 1 96 ? -1.926 48.312 13.664 1 88.94 96 GLU A CA 1
ATOM 774 C C . GLU A 1 96 ? -2.879 49.375 14.219 1 88.94 96 GLU A C 1
ATOM 776 O O . GLU A 1 96 ? -2.645 50.562 14.07 1 88.94 96 GLU A O 1
ATOM 781 N N . ASN A 1 97 ? -3.873 48.906 14.812 1 91.62 97 ASN A N 1
ATOM 782 C CA . ASN A 1 97 ? -4.828 49.812 15.43 1 91.62 97 ASN A CA 1
ATOM 783 C C . ASN A 1 97 ? -4.191 50.625 16.562 1 91.62 97 ASN A C 1
ATOM 785 O O . ASN A 1 97 ? -4.465 51.812 16.719 1 91.62 97 ASN A O 1
ATOM 789 N N . PHE A 1 98 ? -3.354 49.969 17.375 1 91.38 98 PHE A N 1
ATOM 790 C CA . PHE A 1 98 ? -2.635 50.656 18.438 1 91.38 98 PHE A CA 1
ATOM 791 C C . PHE A 1 98 ? -1.737 51.75 17.859 1 91.38 98 PHE A C 1
ATOM 793 O O . PHE A 1 98 ? -1.677 52.844 18.391 1 91.38 98 PHE A O 1
ATOM 800 N N . GLU A 1 99 ? -1.141 51.406 16.781 1 88.5 99 GLU A N 1
ATOM 801 C CA . GLU A 1 99 ? -0.255 52.375 16.125 1 88.5 99 GLU A CA 1
ATOM 802 C C . GLU A 1 99 ? -1.037 53.562 15.586 1 88.5 99 GLU A C 1
ATOM 804 O O . GLU A 1 99 ? -0.563 54.688 15.641 1 88.5 99 GLU A O 1
ATOM 809 N N . THR A 1 100 ? -2.186 53.312 15.109 1 93.12 100 THR A N 1
ATOM 810 C CA . THR A 1 100 ? -3.039 54.375 14.602 1 93.12 100 THR A CA 1
ATOM 811 C C . THR A 1 100 ? -3.451 55.312 15.734 1 93.12 100 THR A C 1
ATOM 813 O O . THR A 1 100 ? -3.486 56.531 15.555 1 93.12 100 THR A O 1
ATOM 816 N N . ILE A 1 101 ? -3.713 54.781 16.906 1 93.19 101 ILE A N 1
ATOM 817 C CA . ILE A 1 101 ? -4.094 55.562 18.062 1 93.19 101 ILE A CA 1
ATOM 818 C C . ILE A 1 101 ? -2.922 56.438 18.5 1 93.19 101 ILE A C 1
ATOM 820 O O . ILE A 1 101 ? -3.105 57.625 18.828 1 93.19 101 ILE A O 1
ATOM 824 N N . LEU A 1 102 ? -1.757 55.938 18.453 1 91.75 102 LEU A N 1
ATOM 825 C CA . LEU A 1 102 ? -0.563 56.688 18.812 1 91.75 102 LEU A CA 1
ATOM 826 C C . LEU A 1 102 ? -0.323 57.812 17.812 1 91.75 102 LEU A C 1
ATOM 828 O O . LEU A 1 102 ? 0.023 58.938 18.203 1 91.75 102 LEU A O 1
ATOM 832 N N . HIS A 1 103 ? -0.546 57.5 16.578 1 92.88 103 HIS A N 1
ATOM 833 C CA . HIS A 1 103 ? -0.335 58.5 15.523 1 92.88 103 HIS A CA 1
ATOM 834 C C . HIS A 1 103 ? -1.328 59.656 15.641 1 92.88 103 HIS A C 1
ATOM 836 O O . HIS A 1 103 ? -0.964 60.812 15.453 1 92.88 103 HIS A O 1
ATOM 842 N N . LYS A 1 104 ? -2.533 59.344 15.93 1 94.62 104 LYS A N 1
ATOM 843 C CA . LYS A 1 104 ? -3.553 60.375 16.109 1 94.62 104 LYS A CA 1
ATOM 844 C C . LYS A 1 104 ? -3.215 61.281 17.297 1 94.62 104 LYS A C 1
ATOM 846 O O . LYS A 1 104 ? -3.416 62.5 17.234 1 94.62 104 LYS A O 1
ATOM 851 N N . SER A 1 105 ? -2.719 60.656 18.375 1 94.25 105 SER A N 1
ATOM 852 C CA . SER A 1 105 ? -2.33 61.438 19.547 1 94.25 105 SER A CA 1
ATOM 853 C C . SER A 1 105 ? -1.135 62.344 19.266 1 94.25 105 SER A C 1
ATOM 855 O O . SER A 1 105 ? -1.084 63.469 19.719 1 94.25 105 SER A O 1
ATOM 857 N N . ASP A 1 106 ? -0.239 61.844 18.469 1 92.06 106 ASP A N 1
ATOM 858 C CA . ASP A 1 106 ? 0.929 62.625 18.078 1 92.06 106 ASP A CA 1
ATOM 859 C C . ASP A 1 106 ? 0.521 63.844 17.25 1 92.06 106 ASP A C 1
ATOM 861 O O . ASP A 1 106 ? 1.062 64.938 17.438 1 92.06 106 ASP A O 1
ATOM 865 N N . THR A 1 107 ? -0.36 63.656 16.391 1 94.62 107 THR A N 1
ATOM 866 C CA . THR A 1 107 ? -0.843 64.75 15.547 1 94.62 107 THR A CA 1
ATOM 867 C C . THR A 1 107 ? -1.553 65.812 16.391 1 94.62 107 THR A C 1
ATOM 869 O O . THR A 1 107 ? -1.417 67 16.141 1 94.62 107 THR A O 1
ATOM 872 N N . LYS A 1 108 ? -2.266 65.375 17.375 1 95.56 108 LYS A N 1
ATOM 873 C CA . LYS A 1 108 ? -2.969 66.312 18.266 1 95.56 108 LYS A CA 1
ATOM 874 C C . LYS A 1 108 ? -1.988 67.125 19.109 1 95.56 108 LYS A C 1
ATOM 876 O O . LYS A 1 108 ? -2.197 68.312 19.344 1 95.56 108 LYS A O 1
ATOM 881 N N . VAL A 1 109 ? -0.918 66.438 19.531 1 94.75 109 VAL A N 1
ATOM 882 C CA . VAL A 1 109 ? 0.106 67.125 20.312 1 94.75 109 VAL A CA 1
ATOM 883 C C . VAL A 1 109 ? 0.764 68.25 19.469 1 94.75 109 VAL A C 1
ATOM 885 O O . VAL A 1 109 ? 0.953 69.375 19.922 1 94.75 109 VAL A O 1
ATOM 888 N N . ASN A 1 110 ? 1.034 67.938 18.312 1 93.69 110 ASN A N 1
ATOM 889 C CA . ASN A 1 110 ? 1.676 68.875 17.406 1 93.69 110 ASN A CA 1
ATOM 890 C C . ASN A 1 110 ? 0.75 70.062 17.078 1 93.69 110 ASN A C 1
ATOM 892 O O . ASN A 1 110 ? 1.197 71.188 16.984 1 93.69 110 ASN A O 1
ATOM 896 N N . SER A 1 111 ? -0.472 69.75 16.906 1 95.75 111 SER A N 1
ATOM 897 C CA . SER A 1 111 ? -1.448 70.812 16.641 1 95.75 111 SER A CA 1
ATOM 898 C C . SER A 1 111 ? -1.577 71.75 17.828 1 95.75 111 SER A C 1
ATOM 900 O O . SER A 1 111 ? -1.65 72.938 17.656 1 95.75 111 SER A O 1
ATOM 902 N N . CYS A 1 112 ? -1.623 71.188 19.062 1 94.44 112 CYS A N 1
ATOM 903 C CA . CYS A 1 112 ? -1.719 72 20.281 1 94.44 112 CYS A CA 1
ATOM 904 C C . CYS A 1 112 ? -0.458 72.875 20.469 1 94.44 112 CYS A C 1
ATOM 906 O O . CYS A 1 112 ? -0.53 74 20.938 1 94.44 112 CYS A O 1
ATOM 908 N N . TYR A 1 113 ? 0.638 72.312 20.094 1 91.81 113 TYR A N 1
ATOM 909 C CA . TYR A 1 113 ? 1.888 73.062 20.172 1 91.81 113 TYR A CA 1
ATOM 910 C C . TYR A 1 113 ? 1.885 74.25 19.219 1 91.81 113 TYR A C 1
ATOM 912 O O . TYR A 1 113 ? 2.281 75.375 19.594 1 91.81 113 TYR A O 1
ATOM 920 N N . ARG A 1 114 ? 1.43 74.125 18.047 1 93.44 114 ARG A N 1
ATOM 921 C CA . ARG A 1 114 ? 1.363 75.188 17.062 1 93.44 114 ARG A CA 1
ATOM 922 C C . ARG A 1 114 ? 0.415 76.312 17.516 1 93.44 114 ARG A C 1
ATOM 924 O O . ARG A 1 114 ? 0.691 77.5 17.312 1 93.44 114 ARG A O 1
ATOM 931 N N . GLU A 1 115 ? -0.602 75.812 18.094 1 91.94 115 GLU A N 1
ATOM 932 C CA . GLU A 1 115 ? -1.568 76.75 18.594 1 91.94 115 GLU A CA 1
ATOM 933 C C . GLU A 1 115 ? -0.989 77.562 19.766 1 91.94 115 GLU A C 1
ATOM 935 O O . GLU A 1 115 ? -1.219 78.75 19.859 1 91.94 115 GLU A O 1
ATOM 940 N N . ALA A 1 116 ? -0.265 76.938 20.656 1 87.56 116 ALA A N 1
ATOM 941 C CA . ALA A 1 116 ? 0.384 77.562 21.781 1 87.56 116 ALA A CA 1
ATOM 942 C C . ALA A 1 116 ? 1.457 78.562 21.297 1 87.56 116 ALA A C 1
ATOM 944 O O . ALA A 1 116 ? 1.572 79.688 21.797 1 87.56 116 ALA A O 1
ATOM 945 N N . HIS A 1 117 ? 2.117 78.125 20.312 1 85.81 117 HIS A N 1
ATOM 946 C CA . HIS A 1 117 ? 3.152 78.938 19.719 1 85.81 117 HIS A CA 1
ATOM 947 C C . HIS A 1 117 ? 2.549 80.188 19.031 1 85.81 117 HIS A C 1
ATOM 949 O O . HIS A 1 117 ? 3.053 81.25 19.188 1 85.81 117 HIS A O 1
ATOM 955 N N . LYS A 1 118 ? 1.553 80 18.359 1 86.06 118 LYS A N 1
ATOM 956 C CA . LYS A 1 118 ? 0.874 81.062 17.656 1 86.06 118 LYS A CA 1
ATOM 957 C C . LYS A 1 118 ? 0.283 82.062 18.656 1 86.06 118 LYS A C 1
ATOM 959 O O . LYS A 1 118 ? 0.386 83.312 18.453 1 86.06 118 LYS A O 1
ATOM 964 N N . SER A 1 119 ? -0.375 81.562 19.672 1 85.25 119 SER A N 1
ATOM 965 C CA . SER A 1 119 ? -0.986 82.438 20.672 1 85.25 119 SER A CA 1
ATOM 966 C C . SER A 1 119 ? 0.064 83.25 21.391 1 85.25 119 SER A C 1
ATOM 968 O O . SER A 1 119 ? -0.197 84.438 21.766 1 85.25 119 SER A O 1
ATOM 970 N N . TYR A 1 120 ? 1.194 82.688 21.531 1 80.75 120 TYR A N 1
ATOM 971 C CA . TYR A 1 120 ? 2.297 83.375 22.172 1 80.75 120 TYR A CA 1
ATOM 972 C C . TYR A 1 120 ? 2.816 84.5 21.281 1 80.75 120 TYR A C 1
ATOM 974 O O . TYR A 1 120 ? 3.039 85.625 21.734 1 80.75 120 TYR A O 1
ATOM 982 N N . ASN A 1 121 ? 2.965 84.25 20.109 1 79.12 121 ASN A N 1
ATOM 983 C CA . ASN A 1 121 ? 3.457 85.25 19.156 1 79.12 121 ASN A CA 1
ATOM 984 C C . ASN A 1 121 ? 2.453 86.375 18.953 1 79.12 121 ASN A C 1
ATOM 986 O O . ASN A 1 121 ? 2.842 87.562 18.797 1 79.12 121 ASN A O 1
ATOM 990 N N . ASP A 1 122 ? 1.226 86.062 19 1 79.44 122 ASP A N 1
ATOM 991 C CA . ASP A 1 122 ? 0.18 87.062 18.828 1 79.44 122 ASP A CA 1
ATOM 992 C C . ASP A 1 122 ? 0.105 88 20.031 1 79.44 122 ASP A C 1
ATOM 994 O O . ASP A 1 122 ? -0.206 89.188 19.891 1 79.44 122 ASP A O 1
ATOM 998 N N . SER A 1 123 ? 0.274 87.5 21.25 1 76.56 123 SER A N 1
ATOM 999 C CA . SER A 1 123 ? 0.214 88.312 22.484 1 76.56 123 SER A CA 1
ATOM 1000 C C . SER A 1 123 ? 1.417 89.25 22.594 1 76.56 123 SER A C 1
ATOM 1002 O O . SER A 1 123 ? 1.334 90.312 23.234 1 76.56 123 SER A O 1
ATOM 1004 N N . SER A 1 124 ? 2.521 88.875 22.094 1 68.5 124 SER A N 1
ATOM 1005 C CA . SER A 1 124 ? 3.717 89.688 22.141 1 68.5 124 SER A CA 1
ATOM 1006 C C . SER A 1 124 ? 3.561 90.938 21.25 1 68.5 124 SER A C 1
ATOM 1008 O O . SER A 1 124 ? 4.172 92 21.516 1 68.5 124 SER A O 1
ATOM 1010 N N . ASN A 1 125 ? 2.703 91.062 20.297 1 61.38 125 ASN A N 1
ATOM 1011 C CA . ASN A 1 125 ? 2.537 92.125 19.375 1 61.38 125 ASN A CA 1
ATOM 1012 C C . ASN A 1 125 ? 1.364 93.062 19.766 1 61.38 125 ASN A C 1
ATOM 1014 O O . ASN A 1 125 ? 1.149 94.062 19.172 1 61.38 125 ASN A O 1
ATOM 1018 N N . GLY A 1 126 ? 0.475 92.75 20.859 1 56.62 126 GLY A N 1
ATOM 1019 C CA . GLY A 1 126 ? -0.685 93.625 21.031 1 56.62 126 GLY A CA 1
ATOM 1020 C C . GLY A 1 126 ? -1.143 93.75 22.469 1 56.62 126 GLY A C 1
ATOM 1021 O O . GLY A 1 126 ? -0.378 93.438 23.391 1 56.62 126 GLY A O 1
ATOM 1022 N N . VAL A 1 127 ? -2.859 93.938 22.797 1 55.81 127 VAL A N 1
ATOM 1023 C CA . VAL A 1 127 ? -3.693 94.312 23.953 1 55.81 127 VAL A CA 1
ATOM 1024 C C . VAL A 1 127 ? -3.516 93.25 25.062 1 55.81 127 VAL A C 1
ATOM 1026 O O . VAL A 1 127 ? -3.625 92.062 24.812 1 55.81 127 VAL A O 1
ATOM 1029 N N . LYS A 1 128 ? -3.195 93.562 26.281 1 59.78 128 LYS A N 1
ATOM 1030 C CA . LYS A 1 128 ? -2.338 93 27.312 1 59.78 128 LYS A CA 1
ATOM 1031 C C . LYS A 1 128 ? -3.021 91.812 28 1 59.78 128 LYS A C 1
ATOM 1033 O O . LYS A 1 128 ? -2.439 90.688 28.109 1 59.78 128 LYS A O 1
ATOM 1038 N N . ASP A 1 129 ? -4.285 92 28.469 1 55.12 129 ASP A N 1
ATOM 1039 C CA . ASP A 1 129 ? -4.816 91.125 29.5 1 55.12 129 ASP A CA 1
ATOM 1040 C C . ASP A 1 129 ? -5.512 89.875 28.875 1 55.12 129 ASP A C 1
ATOM 1042 O O . ASP A 1 129 ? -5.32 88.75 29.328 1 55.12 129 ASP A O 1
ATOM 1046 N N . LEU A 1 130 ? -6.375 90.062 27.688 1 57.16 130 LEU A N 1
ATOM 1047 C CA . LEU A 1 130 ? -7.129 89 27.031 1 57.16 130 LEU A CA 1
ATOM 1048 C C . LEU A 1 130 ? -6.199 88.062 26.266 1 57.16 130 LEU A C 1
ATOM 1050 O O . LEU A 1 130 ? -6.418 86.812 26.234 1 57.16 130 LEU A O 1
ATOM 1054 N N . ALA A 1 131 ? -5.242 88.562 25.891 1 72.31 131 ALA A N 1
ATOM 1055 C CA . ALA A 1 131 ? -4.23 87.875 25.094 1 72.31 131 ALA A CA 1
ATOM 1056 C C . ALA A 1 131 ? -3.426 86.938 25.969 1 72.31 131 ALA A C 1
ATOM 1058 O O . ALA A 1 131 ? -3.088 85.812 25.547 1 72.31 131 ALA A O 1
ATOM 1059 N N . LYS A 1 132 ? -3.496 87.312 27.234 1 76.12 132 LYS A N 1
ATOM 1060 C CA . LYS A 1 132 ? -2.754 86.438 28.172 1 76.12 132 LYS A CA 1
ATOM 1061 C C . LYS A 1 132 ? -3.521 85.188 28.5 1 76.12 132 LYS A C 1
ATOM 1063 O O . LYS A 1 132 ? -2.934 84.125 28.578 1 76.12 132 LYS A O 1
ATOM 1068 N N . CYS A 1 133 ? -4.828 85.375 28.594 1 80.25 133 CYS A N 1
ATOM 1069 C CA . CYS A 1 133 ? -5.664 84.188 28.922 1 80.25 133 CYS A CA 1
ATOM 1070 C C . CYS A 1 133 ? -5.637 83.188 27.812 1 80.25 133 CYS A C 1
ATOM 1072 O O . CYS A 1 133 ? -5.617 81.938 28.062 1 80.25 133 CYS A O 1
ATOM 1074 N N . ASP A 1 134 ? -5.594 83.625 26.578 1 82.94 134 ASP A N 1
ATOM 1075 C CA . ASP A 1 134 ? -5.57 82.75 25.438 1 82.94 134 ASP A CA 1
ATOM 1076 C C . ASP A 1 134 ? -4.246 81.938 25.359 1 82.94 134 ASP A C 1
ATOM 1078 O O . ASP A 1 134 ? -4.215 80.812 24.984 1 82.94 134 ASP A O 1
ATOM 1082 N N . VAL A 1 135 ? -3.217 82.625 25.688 1 83.38 135 VAL A N 1
ATOM 1083 C CA . VAL A 1 135 ? -1.895 82 25.656 1 83.38 135 VAL A CA 1
ATOM 1084 C C . VAL A 1 135 ? -1.808 80.938 26.734 1 83.38 135 VAL A C 1
ATOM 1086 O O . VAL A 1 135 ? -1.289 79.875 26.484 1 83.38 135 VAL A O 1
ATOM 1089 N N . TYR A 1 136 ? -2.416 81.25 27.906 1 84.12 136 TYR A N 1
ATOM 1090 C CA . TYR A 1 136 ? -2.387 80.312 29 1 84.12 136 TYR A CA 1
ATOM 1091 C C . TYR A 1 136 ? -3.248 79.062 28.688 1 84.12 136 TYR A C 1
ATOM 1093 O O . TYR A 1 136 ? -2.881 77.938 29 1 84.12 136 TYR A O 1
ATOM 1101 N N . THR A 1 137 ? -4.348 79.312 28.062 1 87.69 137 THR A N 1
ATOM 1102 C CA . THR A 1 137 ? -5.238 78.25 27.703 1 87.69 137 THR A CA 1
ATOM 1103 C C . THR A 1 137 ? -4.574 77.312 26.672 1 87.69 137 THR A C 1
ATOM 1105 O O . THR A 1 137 ? -4.656 76.062 26.766 1 87.69 137 THR A O 1
ATOM 1108 N N . ALA A 1 138 ? -3.965 77.938 25.719 1 88.81 138 ALA A N 1
ATOM 1109 C CA . ALA A 1 138 ? -3.277 77.125 24.703 1 88.81 138 ALA A CA 1
ATOM 1110 C C . ALA A 1 138 ? -2.119 76.375 25.297 1 88.81 138 ALA A C 1
ATOM 1112 O O . ALA A 1 138 ? -1.862 75.25 24.891 1 88.81 138 ALA A O 1
ATOM 1113 N N . HIS A 1 139 ? -1.407 77 26.156 1 88.25 139 HIS A N 1
ATOM 1114 C CA . HIS A 1 139 ? -0.328 76.312 26.859 1 88.25 139 HIS A CA 1
ATOM 1115 C C . HIS A 1 139 ? -0.854 75.125 27.656 1 88.25 139 HIS A C 1
ATOM 1117 O O . HIS A 1 139 ? -0.278 74 27.594 1 88.25 139 HIS A O 1
ATOM 1123 N N . ASN A 1 140 ? -1.926 75.375 28.422 1 89.94 140 ASN A N 1
ATOM 1124 C CA . ASN A 1 140 ? -2.508 74.312 29.234 1 89.94 140 ASN A CA 1
ATOM 1125 C C . ASN A 1 140 ? -2.984 73.125 28.359 1 89.94 140 ASN A C 1
ATOM 1127 O O . ASN A 1 140 ? -2.828 72 28.719 1 89.94 140 ASN A O 1
ATOM 1131 N N . ASP A 1 141 ? -3.566 73.375 27.203 1 92.62 141 ASP A N 1
ATOM 1132 C CA . ASP A 1 141 ? -4.012 72.375 26.281 1 92.62 141 ASP A CA 1
ATOM 1133 C C . ASP A 1 141 ? -2.83 71.562 25.766 1 92.62 141 ASP A C 1
ATOM 1135 O O . ASP A 1 141 ? -2.922 70.312 25.641 1 92.62 141 ASP A O 1
ATOM 1139 N N . TYR A 1 142 ? -1.806 72.188 25.438 1 93.19 142 TYR A N 1
ATOM 1140 C CA . TYR A 1 142 ? -0.6 71.5 24.953 1 93.19 142 TYR A CA 1
ATOM 1141 C C . TYR A 1 142 ? -0.023 70.562 26.016 1 93.19 142 TYR A C 1
ATOM 1143 O O . TYR A 1 142 ? 0.289 69.438 25.734 1 93.19 142 TYR A O 1
ATOM 1151 N N . VAL A 1 143 ? 0.074 71.125 27.25 1 91.75 143 VAL A N 1
ATOM 1152 C CA . VAL A 1 143 ? 0.655 70.312 28.344 1 91.75 143 VAL A CA 1
ATOM 1153 C C . VAL A 1 143 ? -0.233 69.125 28.641 1 91.75 143 VAL A C 1
ATOM 1155 O O . VAL A 1 143 ? 0.267 68 28.906 1 91.75 143 VAL A O 1
ATOM 1158 N N . LEU A 1 144 ? -1.518 69.312 28.578 1 94 144 LEU A N 1
ATOM 1159 C CA . LEU A 1 144 ? -2.447 68.25 28.812 1 94 144 LEU A CA 1
ATOM 1160 C C . LEU A 1 144 ? -2.32 67.188 27.734 1 94 144 LEU A C 1
ATOM 1162 O O . LEU A 1 144 ? -2.311 65.938 28.031 1 94 144 LEU A O 1
ATOM 1166 N N . GLN A 1 145 ? -2.229 67.625 26.516 1 94.56 145 GLN A N 1
ATOM 1167 C CA . GLN A 1 145 ? -2.104 66.688 25.422 1 94.56 145 GLN A CA 1
ATOM 1168 C C . GLN A 1 145 ? -0.758 65.938 25.453 1 94.56 145 GLN A C 1
ATOM 1170 O O . GLN A 1 145 ? -0.66 64.812 25.078 1 94.56 145 GLN A O 1
ATOM 1175 N N . LEU A 1 146 ? 0.209 66.625 25.844 1 94.19 146 LEU A N 1
ATOM 1176 C CA . LEU A 1 146 ? 1.527 66 25.984 1 94.19 146 LEU A CA 1
ATOM 1177 C C . LEU A 1 146 ? 1.503 64.875 27 1 94.19 146 LEU A C 1
ATOM 1179 O O . LEU A 1 146 ? 2.066 63.812 26.781 1 94.19 146 LEU A O 1
ATOM 1183 N N . ARG A 1 147 ? 0.876 65.125 28.141 1 93.44 147 ARG A N 1
ATOM 1184 C CA . ARG A 1 147 ? 0.76 64.125 29.188 1 93.44 147 ARG A CA 1
ATOM 1185 C C . ARG A 1 147 ? -0.028 62.906 28.672 1 93.44 147 ARG A C 1
ATOM 1187 O O . ARG A 1 147 ? 0.325 61.781 28.969 1 93.44 147 ARG A O 1
ATOM 1194 N N . ALA A 1 148 ? -1.091 63.188 27.984 1 94.81 148 ALA A N 1
ATOM 1195 C CA . ALA A 1 148 ? -1.909 62.125 27.422 1 94.81 148 ALA A CA 1
ATOM 1196 C C . ALA A 1 148 ? -1.112 61.281 26.438 1 94.81 148 ALA A C 1
ATOM 1198 O O . ALA A 1 148 ? -1.182 60.031 26.453 1 94.81 148 ALA A O 1
ATOM 1199 N N . ALA A 1 149 ? -0.419 61.875 25.547 1 94 149 ALA A N 1
ATOM 1200 C CA . ALA A 1 149 ? 0.353 61.188 24.516 1 94 149 ALA A CA 1
ATOM 1201 C C . ALA A 1 149 ? 1.436 60.312 25.141 1 94 149 ALA A C 1
ATOM 1203 O O . ALA A 1 149 ? 1.661 59.188 24.703 1 94 149 ALA A O 1
ATOM 1204 N N . ASN A 1 150 ? 2.088 60.812 26.141 1 92.81 150 ASN A N 1
ATOM 1205 C CA . ASN A 1 150 ? 3.145 60.031 26.797 1 92.81 150 ASN A CA 1
ATOM 1206 C C . ASN A 1 150 ? 2.58 58.844 27.547 1 92.81 150 ASN A C 1
ATOM 1208 O O . ASN A 1 150 ? 3.213 57.781 27.609 1 92.81 150 ASN A O 1
ATOM 1212 N N . ARG A 1 151 ? 1.437 59.094 28.141 1 94.5 151 ARG A N 1
ATOM 1213 C CA . ARG A 1 151 ? 0.809 57.969 28.812 1 94.5 151 ARG A CA 1
ATOM 1214 C C . ARG A 1 151 ? 0.369 56.875 27.828 1 94.5 151 ARG A C 1
ATOM 1216 O O . ARG A 1 151 ? 0.435 55.688 28.125 1 94.5 151 ARG A O 1
ATOM 1223 N N . LEU A 1 152 ? -0.078 57.281 26.656 1 93.94 152 LEU A N 1
ATOM 1224 C CA . LEU A 1 152 ? -0.478 56.312 25.625 1 93.94 152 LEU A CA 1
ATOM 1225 C C . LEU A 1 152 ? 0.71 55.5 25.156 1 93.94 152 LEU A C 1
ATOM 1227 O O . LEU A 1 152 ? 0.568 54.281 24.906 1 93.94 152 LEU A O 1
ATOM 1231 N N . VAL A 1 153 ? 1.81 56.094 25 1 91.19 153 VAL A N 1
ATOM 1232 C CA . VAL A 1 153 ? 3.018 55.406 24.594 1 91.19 153 VAL A CA 1
ATOM 1233 C C . VAL A 1 153 ? 3.377 54.344 25.641 1 91.19 153 VAL A C 1
ATOM 1235 O O . VAL A 1 153 ? 3.779 53.219 25.297 1 91.19 153 VAL A O 1
ATOM 1238 N N . GLU A 1 154 ? 3.199 54.688 26.953 1 91.06 154 GLU A N 1
ATOM 1239 C CA . GLU A 1 154 ? 3.473 53.75 28.016 1 91.06 154 GLU A CA 1
ATOM 1240 C C . GLU A 1 154 ? 2.521 52.562 27.969 1 91.06 154 GLU A C 1
ATOM 1242 O O . GLU A 1 154 ? 2.941 51.406 28.125 1 91.06 154 GLU A O 1
ATOM 1247 N N . GLU A 1 155 ? 1.277 52.938 27.703 1 92.5 155 GLU A N 1
ATOM 1248 C CA . GLU A 1 155 ? 0.288 51.844 27.641 1 92.5 155 GLU A CA 1
ATOM 1249 C C . GLU A 1 155 ? 0.521 50.969 26.438 1 92.5 155 GLU A C 1
ATOM 1251 O O . GLU A 1 155 ? 0.264 49.75 26.484 1 92.5 155 GLU A O 1
ATOM 1256 N N . PHE A 1 156 ? 0.93 51.562 25.312 1 90.5 156 PHE A N 1
ATOM 1257 C CA . PHE A 1 156 ? 1.265 50.781 24.109 1 90.5 156 PHE A CA 1
ATOM 1258 C C . PHE A 1 156 ? 2.363 49.781 24.406 1 90.5 156 PHE A C 1
ATOM 1260 O O . PHE A 1 156 ? 2.273 48.625 23.984 1 90.5 156 PHE A O 1
ATOM 1267 N N . GLN A 1 157 ? 3.363 50.219 25.141 1 85.88 157 GLN A N 1
ATOM 1268 C CA . GLN A 1 157 ? 4.488 49.344 25.469 1 85.88 157 GLN A CA 1
ATOM 1269 C C . GLN A 1 157 ? 4.047 48.156 26.344 1 85.88 157 GLN A C 1
ATOM 1271 O O . GLN A 1 157 ? 4.617 47.094 26.281 1 85.88 157 GLN A O 1
ATOM 1276 N N . SER A 1 158 ? 2.961 48.406 27.062 1 87.19 158 SER A N 1
ATOM 1277 C CA . SER A 1 158 ? 2.459 47.344 27.938 1 87.19 158 SER A CA 1
ATOM 1278 C C . SER A 1 158 ? 1.482 46.438 27.203 1 87.19 158 SER A C 1
ATOM 1280 O O . SER A 1 158 ? 1.359 45.25 27.516 1 87.19 158 SER A O 1
ATOM 1282 N N . ALA A 1 159 ? 0.811 46.938 26.172 1 88.69 159 ALA A N 1
ATOM 1283 C CA . ALA A 1 159 ? -0.239 46.188 25.469 1 88.69 159 ALA A CA 1
ATOM 1284 C C . ALA A 1 159 ? 0.35 45.281 24.391 1 88.69 159 ALA A C 1
ATOM 1286 O O . ALA A 1 159 ? -0.18 44.219 24.125 1 88.69 159 ALA A O 1
ATOM 1287 N N . VAL A 1 160 ? 1.433 45.625 23.75 1 85.75 160 VAL A N 1
ATOM 1288 C CA . VAL A 1 160 ? 2.008 44.906 22.609 1 85.75 160 VAL A CA 1
ATOM 1289 C C . VAL A 1 160 ? 2.447 43.5 23.047 1 85.75 160 VAL A C 1
ATOM 1291 O O . VAL A 1 160 ? 2.154 42.5 22.375 1 85.75 160 VAL A O 1
ATOM 1294 N N . PRO A 1 161 ? 3.105 43.344 24.234 1 86.69 161 PRO A N 1
ATOM 1295 C CA . PRO A 1 161 ? 3.49 42 24.656 1 86.69 161 PRO A CA 1
ATOM 1296 C C . PRO A 1 161 ? 2.287 41.094 24.891 1 86.69 161 PRO A C 1
ATOM 1298 O O . PRO A 1 161 ? 2.375 39.875 24.688 1 86.69 161 PRO A O 1
ATOM 1301 N N . GLN A 1 162 ? 1.184 41.719 25.281 1 87.12 162 GLN A N 1
ATOM 1302 C CA . GLN A 1 162 ? -0.02 40.906 25.484 1 87.12 162 GLN A CA 1
ATOM 1303 C C . GLN A 1 162 ? -0.554 40.375 24.156 1 87.12 162 GLN A C 1
ATOM 1305 O O . GLN A 1 162 ? -0.995 39.219 24.078 1 87.12 162 GLN A O 1
ATOM 1310 N N . VAL A 1 163 ? -0.522 41.125 23.156 1 88.31 163 VAL A N 1
ATOM 1311 C CA . VAL A 1 163 ? -0.96 40.719 21.828 1 88.31 163 VAL A CA 1
ATOM 1312 C C . VAL A 1 163 ? -0.021 39.656 21.281 1 88.31 163 VAL A C 1
ATOM 1314 O O . VAL A 1 163 ? -0.469 38.688 20.672 1 88.31 163 VAL A O 1
ATOM 1317 N N . LEU A 1 164 ? 1.226 39.781 21.484 1 85.38 164 LEU A N 1
ATOM 1318 C CA . LEU A 1 164 ? 2.205 38.812 21.016 1 85.38 164 LEU A CA 1
ATOM 1319 C C . LEU A 1 164 ? 2.031 37.469 21.719 1 85.38 164 LEU A C 1
ATOM 1321 O O . LEU A 1 164 ? 2.268 36.406 21.141 1 85.38 164 LEU A O 1
ATOM 1325 N N . GLU A 1 165 ? 1.674 37.625 23 1 88.44 165 GLU A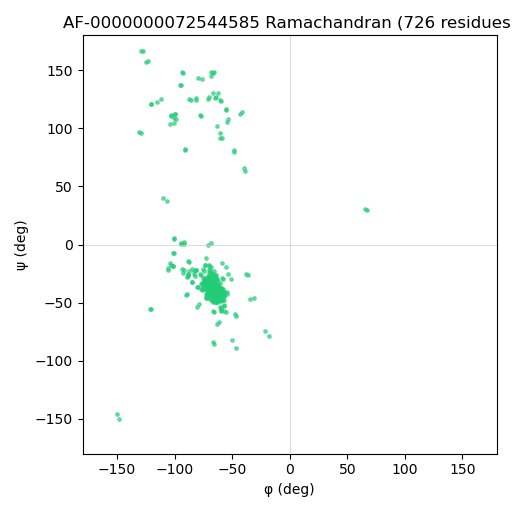 N 1
ATOM 1326 C CA . GLU A 1 165 ? 1.4 36.406 23.75 1 88.44 165 GLU A CA 1
ATOM 1327 C C . GLU A 1 165 ? 0.232 35.656 23.141 1 88.44 165 GLU A C 1
ATOM 1329 O O . GLU A 1 165 ? 0.24 34.406 23.109 1 88.44 165 GLU A O 1
ATOM 1334 N N . GLU A 1 166 ? -0.763 36.344 22.719 1 88.62 166 GLU A N 1
ATOM 1335 C CA . GLU A 1 166 ? -1.892 35.688 22.047 1 88.62 166 GLU A CA 1
ATOM 1336 C C . GLU A 1 166 ? -1.463 35.031 20.734 1 88.62 166 GLU A C 1
ATOM 1338 O O . GLU A 1 166 ? -1.952 33.969 20.391 1 88.62 166 GLU A O 1
ATOM 1343 N N . LEU A 1 167 ? -0.627 35.656 20.016 1 88.94 167 LEU A N 1
ATOM 1344 C CA . LEU A 1 167 ? -0.105 35.125 18.766 1 88.94 167 LEU A CA 1
ATOM 1345 C C . LEU A 1 167 ? 0.7 33.844 19.047 1 88.94 167 LEU A C 1
ATOM 1347 O O . LEU A 1 167 ? 0.64 32.875 18.266 1 88.94 167 LEU A O 1
ATOM 1351 N N . GLU A 1 168 ? 1.482 33.906 20.141 1 90.81 168 GLU A N 1
ATOM 1352 C CA . GLU A 1 168 ? 2.232 32.719 20.531 1 90.81 168 GLU A CA 1
ATOM 1353 C C . GLU A 1 168 ? 1.298 31.547 20.844 1 90.81 168 GLU A C 1
ATOM 1355 O O . GLU A 1 168 ? 1.588 30.406 20.469 1 90.81 168 GLU A O 1
ATOM 1360 N N . GLU A 1 169 ? 0.219 31.859 21.484 1 89 169 GLU A N 1
ATOM 1361 C CA . GLU A 1 169 ? -0.76 30.828 21.797 1 89 169 GLU A CA 1
ATOM 1362 C C . GLU A 1 169 ? -1.358 30.234 20.531 1 89 169 GLU A C 1
ATOM 1364 O O . GLU A 1 169 ? -1.604 29.031 20.469 1 89 169 GLU A O 1
ATOM 1369 N N . ILE A 1 170 ? -1.626 31.062 19.625 1 90.06 170 ILE A N 1
ATOM 1370 C CA . ILE A 1 170 ? -2.168 30.609 18.359 1 90.06 170 ILE A CA 1
ATOM 1371 C C . ILE A 1 170 ? -1.163 29.672 17.672 1 90.06 170 ILE A C 1
ATOM 1373 O O . ILE A 1 170 ? -1.538 28.625 17.125 1 90.06 170 ILE A O 1
ATOM 1377 N N . TYR A 1 171 ? 0.087 30.031 17.688 1 90.69 171 TYR A N 1
ATOM 1378 C CA . TYR A 1 171 ? 1.125 29.203 17.078 1 90.69 171 TYR A CA 1
ATOM 1379 C C . TYR A 1 171 ? 1.194 27.828 17.75 1 90.69 171 TYR A C 1
ATOM 1381 O O . TYR A 1 171 ? 1.292 26.797 17.078 1 90.69 171 TYR A O 1
ATOM 1389 N N . ILE A 1 172 ? 1.216 27.906 19.078 1 93.44 172 ILE A N 1
ATOM 1390 C CA . ILE A 1 172 ? 1.324 26.656 19.844 1 93.44 172 ILE A CA 1
ATOM 1391 C C . ILE A 1 172 ? 0.145 25.75 19.5 1 93.44 172 ILE A C 1
ATOM 1393 O O . ILE A 1 172 ? 0.329 24.562 19.234 1 93.44 172 ILE A O 1
ATOM 1397 N N . ASP A 1 173 ? -1.025 26.266 19.422 1 91 173 ASP A N 1
ATOM 1398 C CA . ASP A 1 173 ? -2.221 25.484 19.109 1 91 173 ASP A CA 1
ATOM 1399 C C . ASP A 1 173 ? -2.158 24.922 17.688 1 91 173 ASP A C 1
ATOM 1401 O O . ASP A 1 173 ? -2.551 23.781 17.453 1 91 173 ASP A O 1
ATOM 1405 N N . THR A 1 174 ? -1.783 25.75 16.781 1 92.19 174 THR A N 1
ATOM 1406 C CA . THR A 1 174 ? -1.673 25.328 15.391 1 92.19 174 THR A CA 1
ATOM 1407 C C . THR A 1 174 ? -0.649 24.203 15.25 1 92.19 174 THR A C 1
ATOM 1409 O O . THR A 1 174 ? -0.907 23.203 14.578 1 92.19 174 THR A O 1
ATOM 1412 N N . SER A 1 175 ? 0.529 24.391 15.898 1 93.75 175 SER A N 1
ATOM 1413 C CA . SER A 1 175 ? 1.579 23.375 15.836 1 93.75 175 SER A CA 1
ATOM 1414 C C . SER A 1 175 ? 1.108 22.047 16.438 1 93.75 175 SER A C 1
ATOM 1416 O O . SER A 1 175 ? 1.38 20.984 15.883 1 93.75 175 SER A O 1
ATOM 1418 N N . ASN A 1 176 ? 0.41 22.172 17.5 1 94 176 ASN A N 1
ATOM 1419 C CA . ASN A 1 176 ? -0.122 20.969 18.125 1 94 176 ASN A CA 1
ATOM 1420 C C . ASN A 1 176 ? -1.131 20.266 17.219 1 94 176 ASN A C 1
ATOM 1422 O O . ASN A 1 176 ? -1.135 19.031 17.125 1 94 176 ASN A O 1
ATOM 1426 N N . THR A 1 177 ? -1.957 21.016 16.656 1 93.56 177 THR A N 1
ATOM 1427 C CA . THR A 1 177 ? -2.967 20.438 15.773 1 93.56 177 THR A CA 1
ATOM 1428 C C . THR A 1 177 ? -2.311 19.734 14.586 1 93.56 177 THR A C 1
ATOM 1430 O O . THR A 1 177 ? -2.727 18.641 14.195 1 93.56 177 THR A O 1
ATOM 1433 N N . VAL A 1 178 ? -1.339 20.359 13.984 1 94.81 178 VAL A N 1
ATOM 1434 C CA . VAL A 1 178 ? -0.615 19.781 12.859 1 94.81 178 VAL A CA 1
ATOM 1435 C C . VAL A 1 178 ? 0.068 18.484 13.305 1 94.81 178 VAL A C 1
ATOM 1437 O O . VAL A 1 178 ? 0.031 17.484 12.594 1 94.81 178 VAL A O 1
ATOM 1440 N N . ASN A 1 179 ? 0.666 18.562 14.445 1 96.56 179 ASN A N 1
ATOM 1441 C CA . ASN A 1 179 ? 1.351 17.375 14.961 1 96.56 179 ASN A CA 1
ATOM 1442 C C . ASN A 1 179 ? 0.381 16.219 15.188 1 96.56 179 ASN A C 1
ATOM 1444 O O . ASN A 1 179 ? 0.693 15.07 14.875 1 96.56 179 ASN A O 1
ATOM 1448 N N . VAL A 1 180 ? -0.743 16.5 15.766 1 95.44 180 VAL A N 1
ATOM 1449 C CA . VAL A 1 180 ? -1.755 15.477 16 1 95.44 180 VAL A CA 1
ATOM 1450 C C . VAL A 1 180 ? -2.217 14.898 14.664 1 95.44 180 VAL A C 1
ATOM 1452 O O . VAL A 1 180 ? -2.48 13.695 14.562 1 95.44 180 VAL A O 1
ATOM 1455 N N . ALA A 1 181 ? -2.357 15.719 13.711 1 96.5 181 ALA A N 1
ATOM 1456 C CA . ALA A 1 181 ? -2.748 15.258 12.383 1 96.5 181 ALA A CA 1
ATOM 1457 C C . ALA A 1 181 ? -1.708 14.297 11.812 1 96.5 181 ALA A C 1
ATOM 1459 O O . ALA A 1 181 ? -2.059 13.258 11.242 1 96.5 181 ALA A O 1
ATOM 1460 N N . ILE A 1 182 ? -0.448 14.641 11.922 1 97.12 182 ILE A N 1
ATOM 1461 C CA . ILE A 1 182 ? 0.627 13.773 11.445 1 97.12 182 ILE A CA 1
ATOM 1462 C C . ILE A 1 182 ? 0.61 12.453 12.211 1 97.12 182 ILE A C 1
ATOM 1464 O O . ILE A 1 182 ? 0.762 11.383 11.617 1 97.12 182 ILE A O 1
ATOM 1468 N N . GLU A 1 183 ? 0.411 12.594 13.492 1 97.19 183 GLU A N 1
ATOM 1469 C CA . GLU A 1 183 ? 0.328 11.398 14.328 1 97.19 183 GLU A CA 1
ATOM 1470 C C . GLU A 1 183 ? -0.834 10.508 13.898 1 97.19 183 GLU A C 1
ATOM 1472 O O . GLU A 1 183 ? -0.7 9.281 13.852 1 97.19 183 GLU A O 1
ATOM 1477 N N . SER A 1 184 ? -1.914 11.148 13.695 1 96.38 184 SER A N 1
ATOM 1478 C CA . SER A 1 184 ? -3.094 10.406 13.266 1 96.38 184 SER A CA 1
ATOM 1479 C C . SER A 1 184 ? -2.842 9.688 11.945 1 96.38 184 SER A C 1
ATOM 1481 O O . SER A 1 184 ? -3.275 8.547 11.758 1 96.38 184 SER A O 1
ATOM 1483 N N . LEU A 1 185 ? -2.256 10.375 11.031 1 96.88 185 LEU A N 1
ATOM 1484 C CA . LEU A 1 185 ? -1.899 9.781 9.742 1 96.88 185 LEU A CA 1
ATOM 1485 C C . LEU A 1 185 ? -0.959 8.602 9.93 1 96.88 185 LEU A C 1
ATOM 1487 O O . LEU A 1 185 ? -1.176 7.531 9.352 1 96.88 185 LEU A O 1
ATOM 1491 N N . ALA A 1 186 ? 0.068 8.734 10.711 1 97 186 ALA A N 1
ATOM 1492 C CA . ALA A 1 186 ? 1.046 7.684 10.969 1 97 186 ALA A CA 1
ATOM 1493 C C . ALA A 1 186 ? 0.387 6.473 11.625 1 97 186 ALA A C 1
ATOM 1495 O O . ALA A 1 186 ? 0.658 5.328 11.242 1 97 186 ALA A O 1
ATOM 1496 N N . LEU A 1 187 ? -0.464 6.77 12.586 1 96.94 187 LEU A N 1
ATOM 1497 C CA . LEU A 1 187 ? -1.142 5.691 13.297 1 96.94 187 LEU A CA 1
ATOM 1498 C C . LEU A 1 187 ? -2.061 4.914 12.359 1 96.94 187 LEU A C 1
ATOM 1500 O O . LEU A 1 187 ? -2.162 3.689 12.461 1 96.94 187 LEU A O 1
ATOM 1504 N N . LEU A 1 188 ? -2.73 5.629 11.586 1 96.75 188 LEU A N 1
ATOM 1505 C CA . LEU A 1 188 ? -3.617 4.996 10.617 1 96.75 188 LEU A CA 1
ATOM 1506 C C . LEU A 1 188 ? -2.844 4.035 9.719 1 96.75 188 LEU A C 1
ATOM 1508 O O . LEU A 1 188 ? -3.234 2.877 9.562 1 96.75 188 LEU A O 1
ATOM 1512 N N . LEU A 1 189 ? -1.77 4.48 9.094 1 96.25 189 LEU A N 1
ATOM 1513 C CA . LEU A 1 189 ? -0.994 3.664 8.164 1 96.25 189 LEU A CA 1
ATOM 1514 C C . LEU A 1 189 ? -0.303 2.518 8.891 1 96.25 189 LEU A C 1
ATOM 1516 O O . LEU A 1 189 ? -0.142 1.428 8.336 1 96.25 189 LEU A O 1
ATOM 1520 N N . LEU A 1 190 ? 0.103 2.775 10.141 1 96.12 190 LEU A N 1
ATOM 1521 C CA . LEU A 1 190 ? 0.696 1.731 10.969 1 96.12 190 LEU A CA 1
ATOM 1522 C C . LEU A 1 190 ? -0.308 0.616 11.234 1 96.12 190 LEU A C 1
ATOM 1524 O O . LEU A 1 190 ? 0.032 -0.566 11.148 1 96.12 190 LEU A O 1
ATOM 1528 N N . THR A 1 191 ? -1.501 0.963 11.57 1 96 191 THR A N 1
ATOM 1529 C CA . THR A 1 191 ? -2.549 -0.016 11.836 1 96 191 THR A CA 1
ATOM 1530 C C . THR A 1 191 ? -2.848 -0.842 10.586 1 96 191 THR A C 1
ATOM 1532 O O . THR A 1 191 ? -3.023 -2.061 10.672 1 96 191 THR A O 1
ATOM 1535 N N . LYS A 1 192 ? -2.941 -0.213 9.492 1 95.75 192 LYS A N 1
ATOM 1536 C CA . LYS A 1 192 ? -3.211 -0.919 8.242 1 95.75 192 LYS A CA 1
ATOM 1537 C C . LYS A 1 192 ? -2.066 -1.863 7.883 1 95.75 192 LYS A C 1
ATOM 1539 O O . LYS A 1 192 ? -2.295 -2.945 7.34 1 95.75 192 LYS A O 1
ATOM 1544 N N . ALA A 1 193 ? -0.843 -1.502 8.094 1 95.5 193 ALA A N 1
ATOM 1545 C CA . ALA A 1 193 ? 0.312 -2.367 7.867 1 95.5 193 ALA A CA 1
ATOM 1546 C C . ALA A 1 193 ? 0.241 -3.617 8.734 1 95.5 193 ALA A C 1
ATOM 1548 O O . ALA A 1 193 ? 0.583 -4.715 8.289 1 95.5 193 ALA A O 1
ATOM 1549 N N . ASN A 1 194 ? -0.207 -3.441 9.953 1 96.06 194 ASN A N 1
ATOM 1550 C CA . ASN A 1 194 ? -0.356 -4.57 10.867 1 96.06 194 ASN A CA 1
ATOM 1551 C C . ASN A 1 194 ? -1.422 -5.547 10.375 1 96.06 194 ASN A C 1
ATOM 1553 O O . ASN A 1 194 ? -1.242 -6.766 10.461 1 96.06 194 ASN A O 1
ATOM 1557 N N . GLU A 1 195 ? -2.5 -4.996 9.906 1 95.94 195 GLU A N 1
ATOM 1558 C CA . GLU A 1 195 ? -3.561 -5.836 9.359 1 95.94 195 GLU A CA 1
ATOM 1559 C C . GLU A 1 195 ? -3.076 -6.598 8.133 1 95.94 195 GLU A C 1
ATOM 1561 O O . GLU A 1 195 ? -3.398 -7.777 7.9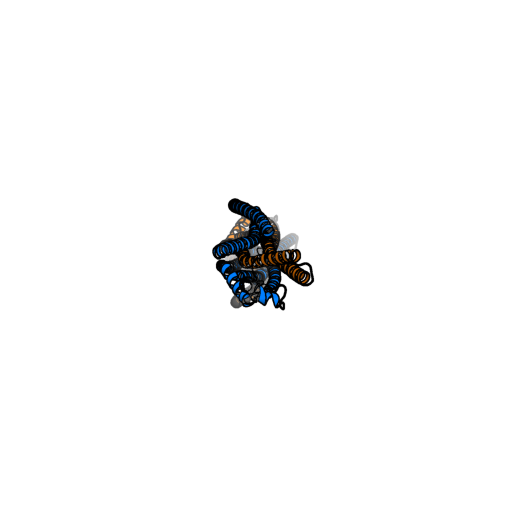57 1 95.94 195 GLU A O 1
ATOM 1566 N N . GLN A 1 196 ? -2.359 -5.934 7.281 1 96.06 196 GLN A N 1
ATOM 1567 C CA . GLN A 1 196 ? -1.806 -6.57 6.094 1 96.06 196 GLN A CA 1
ATOM 1568 C C . GLN A 1 196 ? -0.853 -7.703 6.465 1 96.06 196 GLN A C 1
ATOM 1570 O O . GLN A 1 196 ? -0.875 -8.773 5.852 1 96.06 196 GLN A O 1
ATOM 1575 N N . HIS A 1 197 ? -0.011 -7.5 7.461 1 95.94 197 HIS A N 1
ATOM 1576 C CA . HIS A 1 197 ? 0.915 -8.516 7.949 1 95.94 197 HIS A CA 1
ATOM 1577 C C . HIS A 1 197 ? 0.172 -9.773 8.383 1 95.94 197 HIS A C 1
ATOM 1579 O O . HIS A 1 197 ? 0.564 -10.891 8.016 1 95.94 197 HIS A O 1
ATOM 1585 N N . ARG A 1 198 ? -0.885 -9.625 9.086 1 96.75 198 ARG A N 1
ATOM 1586 C CA . ARG A 1 198 ? -1.652 -10.766 9.586 1 96.75 198 ARG A CA 1
ATOM 1587 C C . ARG A 1 198 ? -2.305 -11.523 8.438 1 96.75 198 ARG A C 1
ATOM 1589 O O . ARG A 1 198 ? -2.312 -12.758 8.43 1 96.75 198 ARG A O 1
ATOM 1596 N N . ARG A 1 199 ? -2.869 -10.859 7.5 1 96.81 199 ARG A N 1
ATOM 1597 C CA . ARG A 1 199 ? -3.557 -11.492 6.375 1 96.81 199 ARG A CA 1
ATOM 1598 C C . ARG A 1 199 ? -2.6 -12.352 5.562 1 96.81 199 ARG A C 1
ATOM 1600 O O . ARG A 1 199 ? -2.924 -13.484 5.207 1 96.81 199 ARG A O 1
ATOM 1607 N N . PHE A 1 200 ? -1.413 -11.836 5.277 1 96.88 200 PHE A N 1
ATOM 1608 C CA . PHE A 1 200 ? -0.475 -12.586 4.449 1 96.88 200 PHE A CA 1
ATOM 1609 C C . PHE A 1 200 ? 0.2 -13.688 5.254 1 96.88 200 PHE A C 1
ATOM 1611 O O . PHE A 1 200 ? 0.596 -14.711 4.703 1 96.88 200 PHE A O 1
ATOM 1618 N N . ASP A 1 201 ? 0.277 -13.469 6.566 1 97.25 201 ASP A N 1
ATOM 1619 C CA . ASP A 1 201 ? 0.748 -14.555 7.418 1 97.25 201 ASP A CA 1
ATOM 1620 C C . ASP A 1 201 ? -0.223 -15.734 7.387 1 97.25 201 ASP A C 1
ATOM 1622 O O . ASP A 1 201 ? 0.198 -16.891 7.352 1 97.25 201 ASP A O 1
ATOM 1626 N N . ASP A 1 202 ? -1.476 -15.414 7.414 1 97.25 202 ASP A N 1
ATOM 1627 C CA . ASP A 1 202 ? -2.506 -16.438 7.305 1 97.25 202 ASP A CA 1
ATOM 1628 C C . ASP A 1 202 ? -2.424 -17.156 5.961 1 97.25 202 ASP A C 1
ATOM 1630 O O . ASP A 1 202 ? -2.607 -18.375 5.891 1 97.25 202 ASP A O 1
ATOM 1634 N N . LEU A 1 203 ? -2.189 -16.438 4.887 1 97.75 203 LEU A N 1
ATOM 1635 C CA . LEU A 1 203 ? -2.041 -17.031 3.566 1 97.75 203 LEU A CA 1
ATOM 1636 C C . LEU A 1 203 ? -0.853 -17.984 3.531 1 97.75 203 LEU A C 1
ATOM 1638 O O . LEU A 1 203 ? -0.932 -19.062 2.932 1 97.75 203 LEU A O 1
ATOM 1642 N N . LEU A 1 204 ? 0.244 -17.656 4.156 1 97.56 204 LEU A N 1
ATOM 1643 C CA . LEU A 1 204 ? 1.42 -18.516 4.207 1 97.56 204 LEU A CA 1
ATOM 1644 C C . LEU A 1 204 ? 1.105 -19.828 4.922 1 97.56 204 LEU A C 1
ATOM 1646 O O . LEU A 1 204 ? 1.59 -20.875 4.523 1 97.56 204 LEU A O 1
ATOM 1650 N N . CYS A 1 205 ? 0.247 -19.75 5.934 1 97.62 205 CYS A N 1
ATOM 1651 C CA . CYS A 1 205 ? -0.169 -20.953 6.648 1 97.62 205 CYS A CA 1
ATOM 1652 C C . CYS A 1 205 ? -0.964 -21.875 5.738 1 97.62 205 CYS A C 1
ATOM 1654 O O . CYS A 1 205 ? -0.799 -23.094 5.793 1 97.62 205 CYS A O 1
ATOM 1656 N N . ILE A 1 206 ? -1.761 -21.297 4.93 1 97.38 206 ILE A N 1
ATOM 1657 C CA . ILE A 1 206 ? -2.568 -22.078 4 1 97.38 206 ILE A CA 1
ATOM 1658 C C . ILE A 1 206 ? -1.668 -22.734 2.949 1 97.38 206 ILE A C 1
ATOM 1660 O O . ILE A 1 206 ? -1.885 -23.875 2.555 1 97.38 206 ILE A O 1
ATOM 1664 N N . CYS A 1 207 ? -0.631 -22.016 2.477 1 97.12 207 CYS A N 1
ATOM 1665 C CA . CYS A 1 207 ? 0.296 -22.547 1.479 1 97.12 207 CYS A CA 1
ATOM 1666 C C . CYS A 1 207 ? 1.067 -23.734 2.021 1 97.12 207 CYS A C 1
ATOM 1668 O O . CYS A 1 207 ? 1.377 -24.672 1.279 1 97.12 207 CYS A O 1
ATOM 1670 N N . ARG A 1 208 ? 1.28 -23.766 3.299 1 96.38 208 ARG A N 1
ATOM 1671 C CA . ARG A 1 208 ? 2.014 -24.859 3.926 1 96.38 208 ARG A CA 1
ATOM 1672 C C . ARG A 1 208 ? 1.168 -26.125 3.973 1 96.38 208 ARG A C 1
ATOM 1674 O O . ARG A 1 208 ? 1.703 -27.234 4.074 1 96.38 208 ARG A O 1
ATOM 1681 N N . GLN A 1 209 ? -0.108 -25.984 3.816 1 95.56 209 GLN A N 1
ATOM 1682 C CA . GLN A 1 209 ? -1.024 -27.109 3.896 1 95.56 209 GLN A CA 1
ATOM 1683 C C . GLN A 1 209 ? -1.315 -27.688 2.512 1 95.56 209 GLN A C 1
ATOM 1685 O O . GLN A 1 209 ? -2.031 -28.688 2.381 1 95.56 209 GLN A O 1
ATOM 1690 N N . VAL A 1 210 ? -0.729 -27.125 1.5 1 96 210 VAL A N 1
ATOM 1691 C CA . VAL A 1 210 ? -0.964 -27.609 0.141 1 96 210 VAL A CA 1
ATOM 1692 C C . VAL A 1 210 ? -0.305 -28.969 -0.047 1 96 210 VAL A C 1
ATOM 1694 O O . VAL A 1 210 ? 0.87 -29.141 0.281 1 96 210 VAL A O 1
ATOM 1697 N N . ASN A 1 211 ? -1.08 -29.906 -0.487 1 95.31 211 ASN A N 1
ATOM 1698 C CA . ASN A 1 211 ? -0.622 -31.266 -0.726 1 95.31 211 ASN A CA 1
ATOM 1699 C C . ASN A 1 211 ? -1.041 -31.766 -2.105 1 95.31 211 ASN A C 1
ATOM 1701 O O . ASN A 1 211 ? -2.092 -32.406 -2.252 1 95.31 211 ASN A O 1
ATOM 1705 N N . PRO A 1 212 ? -0.133 -31.656 -3.049 1 93.81 212 PRO A N 1
ATOM 1706 C CA . PRO A 1 212 ? -0.475 -32.031 -4.422 1 93.81 212 PRO A CA 1
ATOM 1707 C C . PRO A 1 212 ? -0.741 -33.531 -4.578 1 93.81 212 PRO A C 1
ATOM 1709 O O . PRO A 1 212 ? -1.552 -33.938 -5.418 1 93.81 212 PRO A O 1
ATOM 1712 N N . GLN A 1 213 ? -0.076 -34.375 -3.789 1 92.88 213 GLN A N 1
ATOM 1713 C CA . GLN A 1 213 ? -0.291 -35.812 -3.855 1 92.88 213 GLN A CA 1
ATOM 1714 C C . GLN A 1 213 ? -1.722 -36.156 -3.465 1 92.88 213 GLN A C 1
ATOM 1716 O O . GLN A 1 213 ? -2.352 -37 -4.105 1 92.88 213 GLN A O 1
ATOM 1721 N N . LEU A 1 214 ? -2.158 -35.531 -2.49 1 91.5 214 LEU A N 1
ATOM 1722 C CA . LEU A 1 214 ? -3.531 -35.75 -2.045 1 91.5 214 LEU A CA 1
ATOM 1723 C C . LEU A 1 214 ? -4.527 -35.219 -3.072 1 91.5 214 LEU A C 1
ATOM 1725 O O . LEU A 1 214 ? -5.562 -35.844 -3.316 1 91.5 214 LEU A O 1
ATOM 1729 N N . ASP A 1 215 ? -4.234 -34.156 -3.699 1 91.25 215 ASP A N 1
ATOM 1730 C CA . ASP A 1 215 ? -5.109 -33.562 -4.691 1 91.25 215 ASP A CA 1
ATOM 1731 C C . ASP A 1 215 ? -5.309 -34.469 -5.895 1 91.25 215 ASP A C 1
ATOM 1733 O O . ASP A 1 215 ? -6.438 -34.688 -6.348 1 91.25 215 ASP A O 1
ATOM 1737 N N . ILE A 1 216 ? -4.207 -34.938 -6.387 1 88.81 216 ILE A N 1
ATOM 1738 C CA . ILE A 1 216 ? -4.293 -35.781 -7.578 1 88.81 216 ILE A CA 1
ATOM 1739 C C . ILE A 1 216 ? -4.984 -37.094 -7.234 1 88.81 216 ILE A C 1
ATOM 1741 O O . ILE A 1 216 ? -5.719 -37.656 -8.055 1 88.81 216 ILE A O 1
ATOM 1745 N N . SER A 1 217 ? -4.75 -37.625 -6.016 1 86.94 217 SER A N 1
ATOM 1746 C CA . SER A 1 217 ? -5.402 -38.844 -5.59 1 86.94 217 SER A CA 1
ATOM 1747 C C . SER A 1 217 ? -6.918 -38.688 -5.559 1 86.94 217 SER A C 1
ATOM 1749 O O . SER A 1 217 ? -7.648 -39.594 -6 1 86.94 217 SER A O 1
ATOM 1751 N N . TYR A 1 218 ? -7.352 -37.594 -5.055 1 84.31 218 TYR A N 1
ATOM 1752 C CA . TYR A 1 218 ? -8.789 -37.312 -5.02 1 84.31 218 TYR A CA 1
ATOM 1753 C C . TYR A 1 218 ? -9.352 -37.188 -6.426 1 84.31 218 TYR A C 1
ATOM 1755 O O . TYR A 1 218 ? -10.453 -37.656 -6.711 1 84.31 218 TYR A O 1
ATOM 1763 N N . PHE A 1 219 ? -8.555 -36.656 -7.25 1 84.06 219 PHE A N 1
ATOM 1764 C CA . PHE A 1 219 ? -8.992 -36.438 -8.625 1 84.06 219 PHE A CA 1
ATOM 1765 C C . PHE A 1 219 ? -9.117 -37.75 -9.367 1 84.06 219 PHE A C 1
ATOM 1767 O O . PHE A 1 219 ? -10.117 -38 -10.047 1 84.06 219 PHE A O 1
ATOM 1774 N N . VAL A 1 220 ? -8.148 -38.625 -9.25 1 82.31 220 VAL A N 1
ATOM 1775 C CA . VAL A 1 220 ? -8.125 -39.906 -9.938 1 82.31 220 VAL A CA 1
ATOM 1776 C C . VAL A 1 220 ? -9.266 -40.781 -9.414 1 82.31 220 VAL A C 1
ATOM 1778 O O . VAL A 1 220 ? -9.938 -41.469 -10.195 1 82.31 220 VAL A O 1
ATOM 1781 N N . LYS A 1 221 ? -9.5 -40.719 -8.148 1 80.5 221 LYS A N 1
ATOM 1782 C CA . LYS A 1 221 ? -10.578 -41.5 -7.547 1 80.5 221 LYS A CA 1
ATOM 1783 C C . LYS A 1 221 ? -11.938 -41.062 -8.086 1 80.5 221 LYS A C 1
ATOM 1785 O O . LYS A 1 221 ? -12.812 -41.906 -8.32 1 80.5 221 LYS A O 1
ATOM 1790 N N . PHE A 1 222 ? -12.008 -39.875 -8.305 1 79.81 222 PHE A N 1
ATOM 1791 C CA . PHE A 1 222 ? -13.273 -39.312 -8.789 1 79.81 222 PHE A CA 1
ATOM 1792 C C . PHE A 1 222 ? -13.523 -39.719 -10.234 1 79.81 222 PHE A C 1
ATOM 1794 O O . PHE A 1 222 ? -14.641 -40.125 -10.586 1 79.81 222 PHE A O 1
ATOM 1801 N N . ILE A 1 223 ? -12.508 -39.719 -11.086 1 75.56 223 ILE A N 1
ATOM 1802 C CA . ILE A 1 223 ? -12.648 -40.031 -12.508 1 75.56 223 ILE A CA 1
ATOM 1803 C C . ILE A 1 223 ? -12.828 -41.531 -12.688 1 75.56 223 ILE A C 1
ATOM 1805 O O . ILE A 1 223 ? -13.57 -41.969 -13.57 1 75.56 223 ILE A O 1
ATOM 1809 N N . ALA A 1 224 ? -12.109 -42.25 -11.883 1 75.38 224 ALA A N 1
ATOM 1810 C CA . ALA A 1 224 ? -12.172 -43.719 -11.984 1 75.38 224 ALA A CA 1
ATOM 1811 C C . ALA A 1 224 ? -13.602 -44.219 -11.789 1 75.38 224 ALA A C 1
ATOM 1813 O O . ALA A 1 224 ? -13.984 -45.25 -12.328 1 75.38 224 ALA A O 1
ATOM 1814 N N . GLN A 1 225 ? -14.312 -43.5 -11.047 1 70.06 225 GLN A N 1
ATOM 1815 C CA . GLN A 1 225 ? -15.695 -43.906 -10.789 1 70.06 225 GLN A CA 1
ATOM 1816 C C . GLN A 1 225 ? -16.547 -43.75 -12.047 1 70.06 225 GLN A C 1
ATOM 1818 O O . GLN A 1 225 ? -17.5 -44.531 -12.242 1 70.06 225 GLN A O 1
ATOM 1823 N N . ASP A 1 226 ? -16.141 -42.938 -12.945 1 64.31 226 ASP A N 1
ATOM 1824 C CA . ASP A 1 226 ? -16.984 -42.625 -14.094 1 64.31 226 ASP A CA 1
ATOM 1825 C C . ASP A 1 226 ? -16.484 -43.312 -15.359 1 64.31 226 ASP A C 1
ATOM 1827 O O . ASP A 1 226 ? -17.141 -43.281 -16.391 1 64.31 226 ASP A O 1
ATOM 1831 N N . ILE A 1 227 ? -15.211 -43.719 -15.484 1 62.34 227 ILE A N 1
ATOM 1832 C CA . ILE A 1 227 ? -14.641 -44.25 -16.719 1 62.34 227 ILE A CA 1
ATOM 1833 C C . ILE A 1 227 ? -15.094 -45.688 -16.922 1 62.34 227 ILE A C 1
ATOM 1835 O O . ILE A 1 227 ? -14.891 -46.531 -16.047 1 62.34 227 ILE A O 1
ATOM 1839 N N . PRO A 1 228 ? -15.945 -45.812 -17.938 1 58.69 228 PRO A N 1
ATOM 1840 C CA . PRO A 1 228 ? -16.281 -47.188 -18.281 1 58.69 228 PRO A CA 1
ATOM 1841 C C . PRO A 1 228 ? -15.039 -48.031 -18.578 1 58.69 228 PRO A C 1
ATOM 1843 O O . PRO A 1 228 ? -14.031 -47.5 -19.078 1 58.69 228 PRO A O 1
ATOM 1846 N N . THR A 1 229 ? -14.734 -49 -17.891 1 55.69 229 THR A N 1
ATOM 1847 C CA . THR A 1 229 ? -13.648 -49.969 -18.109 1 55.69 229 THR A CA 1
ATOM 1848 C C . THR A 1 229 ? -13.539 -50.312 -19.594 1 55.69 229 THR A C 1
ATOM 1850 O O . THR A 1 229 ? -14.43 -50.938 -20.156 1 55.69 229 THR A O 1
ATOM 1853 N N . HIS A 1 230 ? -13.18 -49.375 -20.438 1 55.84 230 HIS A N 1
ATOM 1854 C CA . HIS A 1 230 ? -12.961 -49.781 -21.812 1 55.84 230 HIS A CA 1
ATOM 1855 C C . HIS A 1 230 ? -12.07 -51.031 -21.891 1 55.84 230 HIS A C 1
ATOM 1857 O O . HIS A 1 230 ? -10.898 -50.969 -21.516 1 55.84 230 HIS A O 1
ATOM 1863 N N . GLN A 1 231 ? -12.648 -52.125 -21.703 1 59.16 231 GLN A N 1
ATOM 1864 C CA . GLN A 1 231 ? -11.992 -53.406 -21.766 1 59.16 231 GLN A CA 1
ATOM 1865 C C . GLN A 1 231 ? -11.391 -53.656 -23.141 1 59.16 231 GLN A C 1
ATOM 1867 O O . GLN A 1 231 ? -12.094 -53.594 -24.141 1 59.16 231 GLN A O 1
ATOM 1872 N N . LEU A 1 232 ? -10.117 -53.281 -23.312 1 68.06 232 LEU A N 1
ATOM 1873 C CA . LEU A 1 232 ? -9.414 -53.719 -24.516 1 68.06 232 LEU A CA 1
ATOM 1874 C C . LEU A 1 232 ? -9.719 -55.188 -24.797 1 68.06 232 LEU A C 1
ATOM 1876 O O . LEU A 1 232 ? -9.711 -56.031 -23.875 1 68.06 232 LEU A O 1
ATOM 1880 N N . SER A 1 233 ? -10.406 -55.312 -25.859 1 74.56 233 SER A N 1
ATOM 1881 C CA . SER A 1 233 ? -10.852 -56.656 -26.188 1 74.56 233 SER A CA 1
ATOM 1882 C C . SER A 1 233 ? -9.742 -57.469 -26.875 1 74.56 233 SER A C 1
ATOM 1884 O O . SER A 1 233 ? -9.008 -56.938 -27.703 1 74.56 233 SER A O 1
ATOM 1886 N N . TYR A 1 234 ? -9.43 -58.594 -26.328 1 81.88 234 TYR A N 1
ATOM 1887 C CA . TYR A 1 234 ? -8.555 -59.594 -26.969 1 81.88 234 TYR A CA 1
ATOM 1888 C C . TYR A 1 234 ? -9.211 -60.156 -28.219 1 81.88 234 TYR A C 1
ATOM 1890 O O . TYR A 1 234 ? -10.438 -60.188 -28.328 1 81.88 234 TYR A O 1
ATOM 1898 N N . HIS A 1 235 ? -8.398 -60.5 -29.141 1 82.12 235 HIS A N 1
ATOM 1899 C CA . HIS A 1 235 ? -8.898 -61.125 -30.359 1 82.12 235 HIS A CA 1
ATOM 1900 C C . HIS A 1 235 ? -8.992 -62.656 -30.172 1 82.12 235 HIS A C 1
ATOM 1902 O O . HIS A 1 235 ? -8.047 -63.281 -29.703 1 82.12 235 HIS A O 1
ATOM 1908 N N . ASN A 1 236 ? -10.156 -63.125 -30.422 1 82.44 236 ASN A N 1
ATOM 1909 C CA . ASN A 1 236 ? -10.344 -64.562 -30.391 1 82.44 236 ASN A CA 1
ATOM 1910 C C . ASN A 1 236 ? -10.156 -65.188 -31.766 1 82.44 236 ASN A C 1
ATOM 1912 O O . ASN A 1 236 ? -10.414 -64.562 -32.781 1 82.44 236 ASN A O 1
ATOM 1916 N N . PHE A 1 237 ? -9.672 -66.375 -31.781 1 85.5 237 PHE A N 1
ATOM 1917 C CA . PHE A 1 237 ? -9.469 -67.125 -33.031 1 85.5 237 PHE A CA 1
ATOM 1918 C C . PHE A 1 237 ? -10.797 -67.438 -33.719 1 85.5 237 PHE A C 1
ATOM 1920 O O . PHE A 1 237 ? -11.758 -67.812 -33.062 1 85.5 237 PHE A O 1
ATOM 1927 N N . GLN A 1 238 ? -10.883 -67.062 -34.969 1 81.5 238 GLN A N 1
ATOM 1928 C CA . GLN A 1 238 ? -12.031 -67.438 -35.781 1 81.5 238 GLN A CA 1
ATOM 1929 C C . GLN A 1 238 ? -11.625 -68.438 -36.906 1 81.5 238 GLN A C 1
ATOM 1931 O O . GLN A 1 238 ? -10.719 -68.125 -37.688 1 81.5 238 GLN A O 1
ATOM 1936 N N . PRO A 1 239 ? -12.367 -69.625 -36.906 1 78.56 239 PRO A N 1
ATOM 1937 C CA . PRO A 1 239 ? -12.008 -70.562 -37.969 1 78.56 239 PRO A CA 1
ATOM 1938 C C . PRO A 1 239 ? -12.383 -70.062 -39.375 1 78.56 239 PRO A C 1
ATOM 1940 O O . PRO A 1 239 ? -13.305 -69.25 -39.5 1 78.56 239 PRO A O 1
ATOM 1943 N N . ALA A 1 240 ? -11.648 -70.312 -40.406 1 68.19 240 ALA A N 1
ATOM 1944 C CA . ALA A 1 240 ? -11.891 -69.875 -41.781 1 68.19 240 ALA A CA 1
ATOM 1945 C C . ALA A 1 240 ? -13.242 -70.438 -42.281 1 68.19 240 ALA A C 1
ATOM 1947 O O . ALA A 1 240 ? -13.938 -69.688 -43.031 1 68.19 240 ALA A O 1
ATOM 1948 N N . ASP A 1 241 ? -13.703 -71.938 -42.281 1 60.69 241 ASP A N 1
ATOM 1949 C CA . ASP A 1 241 ? -15.016 -72.438 -42.656 1 60.69 241 ASP A CA 1
ATOM 1950 C C . ASP A 1 241 ? -15.836 -72.812 -41.438 1 60.69 241 ASP A C 1
ATOM 1952 O O . ASP A 1 241 ? -15.57 -73.812 -40.781 1 60.69 241 ASP A O 1
ATOM 1956 N N . PRO A 1 242 ? -16.766 -72 -41.094 1 57.81 242 PRO A N 1
ATOM 1957 C CA . PRO A 1 242 ? -17.578 -72.375 -39.906 1 57.81 242 PRO A CA 1
ATOM 1958 C C . PRO A 1 242 ? -18.406 -73.625 -40.125 1 57.81 242 PRO A C 1
ATOM 1960 O O . PRO A 1 242 ? -18.75 -74.375 -39.188 1 57.81 242 PRO A O 1
ATOM 1963 N N . ASN A 1 243 ? -19.031 -74.062 -41.375 1 52.72 243 ASN A N 1
ATOM 1964 C CA . ASN A 1 243 ? -19.922 -75.188 -41.75 1 52.72 243 ASN A CA 1
ATOM 1965 C C . ASN A 1 243 ? -19.141 -76.438 -42.156 1 52.72 243 ASN A C 1
ATOM 1967 O O . ASN A 1 243 ? -19.734 -77.438 -42.531 1 52.72 243 ASN A O 1
ATOM 1971 N N . SER A 1 244 ? -18.047 -76.438 -42.625 1 47.75 244 SER A N 1
ATOM 1972 C CA . SER A 1 244 ? -17.406 -77.562 -43.312 1 47.75 244 SER A CA 1
ATOM 1973 C C . SER A 1 244 ? -17.266 -78.812 -42.375 1 47.75 244 SER A C 1
ATOM 1975 O O . SER A 1 244 ? -16.719 -78.688 -41.281 1 47.75 244 SER A O 1
ATOM 1977 N N . GLU A 1 245 ? -18.125 -79.688 -42.438 1 45.28 245 GLU A N 1
ATOM 1978 C CA . GLU A 1 245 ? -18.141 -81.125 -42 1 45.28 245 GLU A CA 1
ATOM 1979 C C . GLU A 1 245 ? -16.75 -81.75 -42.094 1 45.28 245 GLU A C 1
ATOM 1981 O O . GLU A 1 245 ? -16.469 -82.75 -41.438 1 45.28 245 GLU A O 1
ATOM 1986 N N . ILE A 1 246 ? -16.031 -81.562 -43.156 1 43.78 246 ILE A N 1
ATOM 1987 C CA . ILE A 1 246 ? -14.742 -82.188 -43.406 1 43.78 246 ILE A CA 1
ATOM 1988 C C . ILE A 1 246 ? -13.758 -81.875 -42.312 1 43.78 246 ILE A C 1
ATOM 1990 O O . ILE A 1 246 ? -12.93 -82.688 -41.906 1 43.78 246 ILE A O 1
ATOM 1994 N N . PHE A 1 247 ? -13.766 -80.625 -41.844 1 43.91 247 PHE A N 1
ATOM 1995 C CA . PHE A 1 247 ? -12.875 -80.312 -40.719 1 43.91 247 PHE A CA 1
ATOM 1996 C C . PHE A 1 247 ? -13.359 -81 -39.438 1 43.91 247 PHE A C 1
ATOM 1998 O O . PHE A 1 247 ? -12.633 -81.062 -38.469 1 43.91 247 PHE A O 1
ATOM 2005 N N . LYS A 1 248 ? -14.57 -81.312 -39.156 1 46.53 248 LYS A N 1
ATOM 2006 C CA . LYS A 1 248 ? -15.133 -82.25 -38.156 1 46.53 248 LYS A CA 1
ATOM 2007 C C . LYS A 1 248 ? -14.586 -83.688 -38.344 1 46.53 248 LYS A C 1
ATOM 2009 O O . LYS A 1 248 ? -14.328 -84.375 -37.375 1 46.53 248 LYS A O 1
ATOM 2014 N N . SER A 1 249 ? -14.695 -84.375 -39.469 1 39.84 249 SER A N 1
ATOM 2015 C CA . SER A 1 249 ? -14.281 -85.75 -39.719 1 39.84 249 SER A CA 1
ATOM 2016 C C . SER A 1 249 ? -12.766 -85.875 -39.656 1 39.84 249 SER A C 1
ATOM 2018 O O . SER A 1 249 ? -12.25 -86.812 -39.031 1 39.84 249 SER A O 1
ATOM 2020 N N . CYS A 1 250 ? -12.008 -85.562 -40.812 1 37.56 250 CYS A N 1
ATOM 2021 C CA . CYS A 1 250 ? -10.594 -85.875 -40.781 1 37.56 250 CYS A CA 1
ATOM 2022 C C . CYS A 1 250 ? -9.891 -85.25 -39.625 1 37.56 250 CYS A C 1
ATOM 2024 O O . CYS A 1 250 ? -8.883 -85.75 -39.125 1 37.56 250 CYS A O 1
ATOM 2026 N N . PHE A 1 251 ? -9.992 -83.812 -39.562 1 37.5 251 PHE A N 1
ATOM 2027 C CA . PHE A 1 251 ? -9.305 -83.062 -38.531 1 37.5 251 PHE A CA 1
ATOM 2028 C C . PHE A 1 251 ? -9.891 -83.312 -37.156 1 37.5 251 PHE A C 1
ATOM 2030 O O . PHE A 1 251 ? -10.539 -82.438 -36.562 1 37.5 251 PHE A O 1
ATOM 2037 N N . LEU A 1 252 ? -10.844 -84.062 -36.781 1 37.12 252 LEU A N 1
ATOM 2038 C CA . LEU A 1 252 ? -11.203 -84.562 -35.438 1 37.12 252 LEU A CA 1
ATOM 2039 C C . LEU A 1 252 ? -10.008 -84.438 -34.5 1 37.12 252 LEU A C 1
ATOM 2041 O O . LEU A 1 252 ? -10.172 -84.125 -33.312 1 37.12 252 LEU A O 1
ATOM 2045 N N . TYR A 1 253 ? -9.023 -85.5 -34.688 1 36.75 253 TYR A N 1
ATOM 2046 C CA . TYR A 1 253 ? -7.973 -85.5 -33.688 1 36.75 253 TYR A CA 1
ATOM 2047 C C . TYR A 1 253 ? -7.379 -84.125 -33.438 1 36.75 253 TYR A C 1
ATOM 2049 O O . TYR A 1 253 ? -6.973 -83.812 -32.344 1 36.75 253 TYR A O 1
ATOM 2057 N N . PHE A 1 254 ? -6.816 -83.562 -34.438 1 35.34 254 PHE A N 1
ATOM 2058 C CA . PHE A 1 254 ? -6.031 -82.312 -34.375 1 35.34 254 PHE A CA 1
ATOM 2059 C C . PHE A 1 254 ? -6.934 -81.125 -34.094 1 35.34 254 PHE A C 1
ATOM 2061 O O . PHE A 1 254 ? -6.461 -80 -34.062 1 35.34 254 PHE A O 1
ATOM 2068 N N . GLN A 1 255 ? -8.148 -81.062 -34.219 1 38.78 255 GLN A N 1
ATOM 2069 C CA . GLN A 1 255 ? -9.086 -79.938 -34.25 1 38.78 255 GLN A CA 1
ATOM 2070 C C . GLN A 1 255 ? -9.078 -79.188 -32.906 1 38.78 255 GLN A C 1
ATOM 2072 O O . GLN A 1 255 ? -9.492 -78.062 -32.875 1 38.78 255 GLN A O 1
ATOM 2077 N N . LEU A 1 256 ? -9.57 -79.812 -31.875 1 38.78 256 LEU A N 1
ATOM 2078 C CA . LEU A 1 256 ? -10.047 -79 -30.75 1 38.78 256 LEU A CA 1
ATOM 2079 C C . LEU A 1 256 ? -9.023 -77.938 -30.391 1 38.78 256 LEU A C 1
ATOM 2081 O O . LEU A 1 256 ? -9.375 -76.75 -30.219 1 38.78 256 LEU A O 1
ATOM 2085 N N . SER A 1 257 ? -8.133 -78.312 -29.516 1 40 257 SER A N 1
ATOM 2086 C CA . SER A 1 257 ? -7.129 -77.5 -28.828 1 40 257 SER A CA 1
ATOM 2087 C C . SER A 1 257 ? -6.254 -76.75 -29.828 1 40 257 SER A C 1
ATOM 2089 O O . SER A 1 257 ? -5.387 -76 -29.438 1 40 257 SER A O 1
ATOM 2091 N N . MET A 1 258 ? -6.199 -77.188 -31.109 1 45.25 258 MET A N 1
ATOM 2092 C CA . MET A 1 258 ? -5.32 -77 -32.25 1 45.25 258 MET A CA 1
ATOM 2093 C C . MET A 1 258 ? -5.738 -75.75 -33.062 1 45.25 258 MET A C 1
ATOM 2095 O O . MET A 1 258 ? -5.02 -75.312 -33.969 1 45.25 258 MET A O 1
ATOM 2099 N N . GLN A 1 259 ? -6.914 -75.25 -33.031 1 59.06 259 GLN A N 1
ATOM 2100 C CA . GLN A 1 259 ? -7.418 -74.25 -33.969 1 59.06 259 GLN A CA 1
ATOM 2101 C C . GLN A 1 259 ? -6.656 -72.938 -33.812 1 59.06 259 GLN A C 1
ATOM 2103 O O . GLN A 1 259 ? -6.469 -72.188 -34.812 1 59.06 259 GLN A O 1
ATOM 2108 N N . ASN A 1 260 ? -6.094 -72.75 -32.719 1 68.56 260 ASN A N 1
ATOM 2109 C CA . ASN A 1 260 ? -5.191 -71.625 -32.531 1 68.56 260 ASN A CA 1
ATOM 2110 C C . ASN A 1 260 ? -3.732 -72.062 -32.469 1 68.56 260 ASN A C 1
ATOM 2112 O O . ASN A 1 260 ? -2.986 -71.625 -31.562 1 68.56 260 ASN A O 1
ATOM 2116 N N . GLN A 1 261 ? -3.502 -73.125 -33.375 1 81.5 261 GLN A N 1
ATOM 2117 C CA . GLN A 1 261 ? -2.148 -73.625 -33.438 1 81.5 261 GLN A CA 1
ATOM 2118 C C . GLN A 1 261 ? -1.576 -73.562 -34.844 1 81.5 261 GLN A C 1
ATOM 2120 O O . GLN A 1 261 ? -2.326 -73.562 -35.812 1 81.5 261 GLN A O 1
ATOM 2125 N N . LEU A 1 262 ? -0.366 -73.562 -34.906 1 86.5 262 LEU A N 1
ATOM 2126 C CA . LEU A 1 262 ? 0.317 -73.562 -36.188 1 86.5 262 LEU A CA 1
ATOM 2127 C C . LEU A 1 262 ? 0.31 -74.938 -36.875 1 86.5 262 LEU A C 1
ATOM 2129 O O . LEU A 1 262 ? 0.339 -75.938 -36.188 1 86.5 262 LEU A O 1
ATOM 2133 N N . ILE A 1 263 ? 0.183 -74.875 -38 1 82.56 263 ILE A N 1
ATOM 2134 C CA . ILE A 1 263 ? 0.196 -76.125 -38.781 1 82.56 263 ILE A CA 1
ATOM 2135 C C . ILE A 1 263 ? 1.571 -76.312 -39.406 1 82.56 263 ILE A C 1
ATOM 2137 O O . ILE A 1 263 ? 1.996 -75.562 -40.25 1 82.56 263 ILE A O 1
ATOM 2141 N N . PHE A 1 264 ? 2.25 -77.375 -38.875 1 83.56 264 PHE A N 1
ATOM 2142 C CA . PHE A 1 264 ? 3.559 -77.75 -39.406 1 83.56 264 PHE A CA 1
ATOM 2143 C C . PHE A 1 264 ? 3.441 -78.938 -40.406 1 83.56 264 PHE A C 1
ATOM 2145 O O . PHE A 1 264 ? 2.965 -80 -40.062 1 83.56 264 PHE A O 1
ATOM 2152 N N . ASP A 1 265 ? 3.627 -78.625 -41.594 1 78.69 265 ASP A N 1
ATOM 2153 C CA . ASP A 1 265 ? 3.625 -79.625 -42.625 1 78.69 265 ASP A CA 1
ATOM 2154 C C . ASP A 1 265 ? 4.883 -79.5 -43.5 1 78.69 265 ASP A C 1
ATOM 2156 O O . ASP A 1 265 ? 5.676 -78.562 -43.344 1 78.69 265 ASP A O 1
ATOM 2160 N N . ARG A 1 266 ? 5.152 -80.562 -44.344 1 82 266 ARG A N 1
ATOM 2161 C CA . ARG A 1 266 ? 6.328 -80.625 -45.219 1 82 266 ARG A CA 1
ATOM 2162 C C . ARG A 1 266 ? 6.418 -79.312 -46.031 1 82 266 ARG A C 1
ATOM 2164 O O . ARG A 1 266 ? 7.512 -78.812 -46.281 1 82 266 ARG A O 1
ATOM 2171 N N . GLY A 1 267 ? 5.27 -78.688 -46.312 1 80.06 267 GLY A N 1
ATOM 2172 C CA . GLY A 1 267 ? 5.254 -77.5 -47.156 1 80.06 267 GLY A CA 1
ATOM 2173 C C . GLY A 1 267 ? 5.371 -76.25 -46.375 1 80.06 267 GLY A C 1
ATOM 2174 O O . GLY A 1 267 ? 5.77 -75.188 -46.906 1 80.06 267 GLY A O 1
ATOM 2175 N N . THR A 1 268 ? 5.043 -76.25 -45.094 1 86.81 268 THR A N 1
ATOM 2176 C CA . THR A 1 268 ? 4.992 -75.062 -44.312 1 86.81 268 THR A CA 1
ATOM 2177 C C . THR A 1 268 ? 6.195 -74.938 -43.406 1 86.81 268 THR A C 1
ATOM 2179 O O . THR A 1 268 ? 6.504 -73.875 -42.875 1 86.81 268 THR A O 1
ATOM 2182 N N . GLU A 1 269 ? 6.941 -75.938 -43.125 1 86.5 269 GLU A N 1
ATOM 2183 C CA . GLU A 1 269 ? 8.039 -76 -42.156 1 86.5 269 GLU A CA 1
ATOM 2184 C C . GLU A 1 269 ? 9.133 -75 -42.531 1 86.5 269 GLU A C 1
ATOM 2186 O O . GLU A 1 269 ? 9.625 -74.25 -41.656 1 86.5 269 GLU A O 1
ATOM 2191 N N . ASN A 1 270 ? 9.469 -74.938 -43.781 1 87.31 270 ASN A N 1
ATOM 2192 C CA . ASN A 1 270 ? 10.523 -74.062 -44.219 1 87.31 270 ASN A CA 1
ATOM 2193 C C . ASN A 1 270 ? 10.086 -72.562 -44.094 1 87.31 270 ASN A C 1
ATOM 2195 O O . ASN A 1 270 ? 10.883 -71.688 -43.719 1 87.31 270 ASN A O 1
ATOM 2199 N N . SER A 1 271 ? 8.867 -72.375 -44.406 1 88.75 271 SER A N 1
ATOM 2200 C CA . SER A 1 271 ? 8.352 -71 -44.312 1 88.75 271 SER A CA 1
ATOM 2201 C C . SER A 1 271 ? 8.305 -70.5 -42.875 1 88.75 271 SER A C 1
ATOM 2203 O O . SER A 1 271 ? 8.633 -69.375 -42.594 1 88.75 271 SER A O 1
ATOM 2205 N N . LEU A 1 272 ? 7.934 -71.375 -42.031 1 92 272 LEU A N 1
ATOM 2206 C CA . LEU A 1 272 ? 7.859 -71 -40.594 1 92 272 LEU A CA 1
ATOM 2207 C C . LEU A 1 272 ? 9.258 -70.812 -40.031 1 92 272 LEU A C 1
ATOM 2209 O O . LEU A 1 272 ? 9.453 -69.938 -39.188 1 92 272 LEU A O 1
ATOM 2213 N N . LYS A 1 273 ? 10.219 -71.562 -40.438 1 91.25 273 LYS A N 1
ATOM 2214 C CA . LYS A 1 273 ? 11.594 -71.438 -39.969 1 91.25 273 LYS A CA 1
ATOM 2215 C C . LYS A 1 273 ? 12.172 -70.062 -40.438 1 91.25 273 LYS A C 1
ATOM 2217 O O . LYS A 1 273 ? 12.883 -69.438 -39.688 1 91.25 273 LYS A O 1
ATOM 2222 N N . GLU A 1 274 ? 11.844 -69.75 -41.688 1 93.06 274 GLU A N 1
ATOM 2223 C CA . GLU A 1 274 ? 12.305 -68.438 -42.219 1 93.06 274 GLU A CA 1
ATOM 2224 C C . GLU A 1 274 ? 11.664 -67.25 -41.469 1 93.06 274 GLU A C 1
ATOM 2226 O O . GLU A 1 274 ? 12.328 -66.25 -41.156 1 93.06 274 GLU A O 1
ATOM 2231 N N . GLN A 1 275 ? 10.414 -67.438 -41.188 1 93.69 275 GLN A N 1
ATOM 2232 C CA . GLN A 1 275 ? 9.711 -66.375 -40.438 1 93.69 275 GLN A CA 1
ATOM 2233 C C . GLN A 1 275 ? 10.281 -66.25 -39.062 1 93.69 275 GLN A C 1
ATOM 2235 O O . GLN A 1 275 ? 10.414 -65.125 -38.531 1 93.69 275 GLN A O 1
ATOM 2240 N N . ARG A 1 276 ? 10.547 -67.312 -38.406 1 94.38 276 ARG A N 1
ATOM 2241 C CA . ARG A 1 276 ? 11.156 -67.25 -37.094 1 94.38 276 ARG A CA 1
ATOM 2242 C C . ARG A 1 276 ? 12.484 -66.5 -37.094 1 94.38 276 ARG A C 1
ATOM 2244 O O . ARG A 1 276 ? 12.742 -65.688 -36.219 1 94.38 276 ARG A O 1
ATOM 2251 N N . LEU A 1 277 ? 13.289 -66.75 -38.156 1 94.69 277 LEU A N 1
ATOM 2252 C CA . LEU A 1 277 ? 14.586 -66.062 -38.25 1 94.69 277 LEU A CA 1
ATOM 2253 C C . LEU A 1 277 ? 14.422 -64.562 -38.438 1 94.69 277 LEU A C 1
ATOM 2255 O O . LEU A 1 277 ? 15.172 -63.781 -37.844 1 94.69 277 LEU A O 1
ATOM 2259 N N . VAL A 1 278 ? 13.469 -64.188 -39.219 1 95.56 278 VAL A N 1
ATOM 2260 C CA . VAL A 1 278 ? 13.219 -62.781 -39.469 1 95.56 278 VAL A CA 1
ATOM 2261 C C . VAL A 1 278 ? 12.75 -62.125 -38.188 1 95.56 278 VAL A C 1
ATOM 2263 O O . VAL A 1 278 ? 13.234 -61.062 -37.812 1 95.56 278 VAL A O 1
ATOM 2266 N N . LEU A 1 279 ? 11.805 -62.688 -37.531 1 96.5 279 LEU A N 1
ATOM 2267 C CA . LEU A 1 279 ? 11.273 -62.156 -36.281 1 96.5 279 LEU A CA 1
ATOM 2268 C C . LEU A 1 279 ? 12.367 -62.094 -35.219 1 96.5 279 LEU A C 1
ATOM 2270 O O . LEU A 1 279 ? 12.438 -61.094 -34.469 1 96.5 279 LEU A O 1
ATOM 2274 N N . GLN A 1 280 ? 13.227 -63.062 -35.125 1 96.31 280 GLN A N 1
ATOM 2275 C CA . GLN A 1 280 ? 14.32 -63.062 -34.188 1 96.31 280 GLN A CA 1
ATOM 2276 C C . GLN A 1 280 ? 15.305 -61.938 -34.469 1 96.31 280 GLN A C 1
ATOM 2278 O O . GLN A 1 280 ? 15.805 -61.281 -33.531 1 96.31 280 GLN A O 1
ATOM 2283 N N . ARG A 1 281 ? 15.57 -61.719 -35.719 1 97.19 281 ARG A N 1
ATOM 2284 C CA . ARG A 1 281 ? 16.453 -60.625 -36.094 1 97.19 281 ARG A CA 1
ATOM 2285 C C . ARG A 1 281 ? 15.852 -59.281 -35.688 1 97.19 281 ARG A C 1
ATOM 2287 O O . ARG A 1 281 ? 16.547 -58.406 -35.188 1 97.19 281 ARG A O 1
ATOM 2294 N N . GLU A 1 282 ? 14.617 -59.156 -35.969 1 96.44 282 GLU A N 1
ATOM 2295 C CA . GLU A 1 282 ? 13.922 -57.938 -35.594 1 96.44 282 GLU A CA 1
ATOM 2296 C C . GLU A 1 282 ? 13.906 -57.75 -34.062 1 96.44 282 GLU A C 1
ATOM 2298 O O . GLU A 1 282 ? 14.078 -56.656 -33.562 1 96.44 282 GLU A O 1
ATOM 2303 N N . GLY A 1 283 ? 13.664 -58.812 -33.375 1 96.38 283 GLY A N 1
ATOM 2304 C CA . GLY A 1 283 ? 13.672 -58.781 -31.906 1 96.38 283 GLY A CA 1
ATOM 2305 C C . GLY A 1 283 ? 15.008 -58.375 -31.328 1 96.38 283 GLY A C 1
ATOM 2306 O O . GLY A 1 283 ? 15.062 -57.594 -30.391 1 96.38 283 GLY A O 1
ATOM 2307 N N . ILE A 1 284 ? 16.078 -58.938 -31.875 1 96.69 284 ILE A N 1
ATOM 2308 C CA . ILE A 1 284 ? 17.422 -58.562 -31.438 1 96.69 284 ILE A CA 1
ATOM 2309 C C . ILE A 1 284 ? 17.672 -57.094 -31.688 1 96.69 284 ILE A C 1
ATOM 2311 O O . ILE A 1 284 ? 18.266 -56.406 -30.859 1 96.69 284 ILE A O 1
ATOM 2315 N N . GLY A 1 285 ? 17.219 -56.656 -32.844 1 96.81 285 GLY A N 1
ATOM 2316 C CA . GLY A 1 285 ? 17.359 -55.25 -33.156 1 96.81 285 GLY A CA 1
ATOM 2317 C C . GLY A 1 285 ? 16.609 -54.344 -32.188 1 96.81 285 GLY A C 1
ATOM 2318 O O . GLY A 1 285 ? 17.156 -53.344 -31.766 1 96.81 285 GLY A O 1
ATOM 2319 N N . LEU A 1 286 ? 15.438 -54.625 -31.906 1 96.94 286 LEU A N 1
ATOM 2320 C CA . LEU A 1 286 ? 14.625 -53.844 -30.984 1 96.94 286 LEU A CA 1
ATOM 2321 C C . LEU A 1 286 ? 15.211 -53.875 -29.578 1 96.94 286 LEU A C 1
ATOM 2323 O O . LEU A 1 286 ? 15.195 -52.875 -28.859 1 96.94 286 LEU A O 1
ATOM 2327 N N . ALA A 1 287 ? 15.695 -55 -29.141 1 96.56 287 ALA A N 1
ATOM 2328 C CA . ALA A 1 287 ? 16.297 -55.125 -27.812 1 96.56 287 ALA A CA 1
ATOM 2329 C C . ALA A 1 287 ? 17.547 -54.25 -27.703 1 96.56 287 ALA A C 1
ATOM 2331 O O . ALA A 1 287 ? 17.781 -53.625 -26.656 1 96.56 287 ALA A O 1
ATOM 2332 N N . SER A 1 288 ? 18.328 -54.312 -28.75 1 97.56 288 SER A N 1
ATOM 2333 C CA . SER A 1 288 ? 19.516 -53.438 -28.781 1 97.56 288 SER A CA 1
ATOM 2334 C C . SER A 1 288 ? 19.125 -51.969 -28.734 1 97.56 288 SER A C 1
ATOM 2336 O O . SER A 1 288 ? 19.75 -51.156 -28.047 1 97.56 288 SER A O 1
ATOM 2338 N N . TYR A 1 289 ? 18.141 -51.625 -29.484 1 97.06 289 TYR A N 1
ATOM 2339 C CA . TYR A 1 289 ? 17.641 -50.25 -29.516 1 97.06 289 TYR A CA 1
ATOM 2340 C C . TYR A 1 289 ? 17.172 -49.812 -28.141 1 97.06 289 TYR A C 1
ATOM 2342 O O . TYR A 1 289 ? 17.453 -48.688 -27.703 1 97.06 289 TYR A O 1
ATOM 2350 N N . MET A 1 290 ? 16.438 -50.562 -27.391 1 96.56 290 MET A N 1
ATOM 2351 C CA . MET A 1 290 ? 15.938 -50.281 -26.047 1 96.56 290 MET A CA 1
ATOM 2352 C C . MET A 1 290 ? 17.094 -50.062 -25.078 1 96.56 290 MET A C 1
ATOM 2354 O O . MET A 1 290 ? 17.062 -49.156 -24.266 1 96.56 290 MET A O 1
ATOM 2358 N N . LYS A 1 291 ? 18.078 -50.938 -25.203 1 97.12 291 LYS A N 1
ATOM 2359 C CA . LYS A 1 291 ? 19.234 -50.844 -24.328 1 97.12 291 LYS A CA 1
ATOM 2360 C C . LYS A 1 291 ? 19.984 -49.531 -24.547 1 97.12 291 LYS A C 1
ATOM 2362 O O . LYS A 1 291 ? 20.391 -48.844 -23.594 1 97.12 291 LYS A O 1
ATOM 2367 N N . GLN A 1 292 ? 20.141 -49.188 -25.781 1 97.12 292 GLN A N 1
ATOM 2368 C CA . GLN A 1 292 ? 20.797 -47.906 -26.109 1 97.12 292 GLN A CA 1
ATOM 2369 C C . GLN A 1 292 ? 20.031 -46.719 -25.547 1 97.12 292 GLN A C 1
ATOM 2371 O O . GLN A 1 292 ? 20.625 -45.812 -25 1 97.12 292 GLN A O 1
ATOM 2376 N N . ASN A 1 293 ? 18.797 -46.75 -25.688 1 96.69 293 ASN A N 1
ATOM 2377 C CA . ASN A 1 293 ? 17.969 -45.656 -25.188 1 96.69 293 ASN A CA 1
ATOM 2378 C C . ASN A 1 293 ? 17.953 -45.625 -23.656 1 96.69 293 ASN A C 1
ATOM 2380 O O . ASN A 1 293 ? 17.875 -44.531 -23.062 1 96.69 293 ASN A O 1
ATOM 2384 N N . GLN A 1 294 ? 18.062 -46.75 -23.062 1 95.88 294 GLN A N 1
ATOM 2385 C CA . GLN A 1 294 ? 18.172 -46.812 -21.609 1 95.88 294 GLN A CA 1
ATOM 2386 C C . GLN A 1 294 ? 19.469 -46.156 -21.141 1 95.88 294 GLN A C 1
ATOM 2388 O O . GLN A 1 294 ? 19.484 -45.438 -20.141 1 95.88 294 GLN A O 1
ATOM 2393 N N . ASP A 1 295 ? 20.484 -46.406 -21.828 1 96.69 295 ASP A N 1
ATOM 2394 C CA . ASP A 1 295 ? 21.766 -45.75 -21.5 1 96.69 295 ASP A CA 1
ATOM 2395 C C . ASP A 1 295 ? 21.688 -44.25 -21.688 1 96.69 295 ASP A C 1
ATOM 2397 O O . ASP A 1 295 ? 22.219 -43.5 -20.859 1 96.69 295 ASP A O 1
ATOM 2401 N N . THR A 1 296 ? 21.094 -43.906 -22.703 1 95.81 296 THR A N 1
ATOM 2402 C CA . THR A 1 296 ? 20.922 -42.469 -22.953 1 95.81 296 THR A CA 1
ATOM 2403 C C . THR A 1 296 ? 20.094 -41.812 -21.844 1 95.81 296 THR A C 1
ATOM 2405 O O . THR A 1 296 ? 20.406 -40.719 -21.406 1 95.81 296 THR A O 1
ATOM 2408 N N . THR A 1 297 ? 19.031 -42.438 -21.406 1 95.19 297 THR A N 1
ATOM 2409 C CA . THR A 1 297 ? 18.188 -41.906 -20.344 1 95.19 297 THR A CA 1
ATOM 2410 C C . THR A 1 297 ? 18.984 -41.75 -19.047 1 95.19 297 THR A C 1
ATOM 2412 O O . THR A 1 297 ? 18.828 -40.75 -18.344 1 95.19 297 THR A O 1
ATOM 2415 N N . ASN A 1 298 ? 19.812 -42.688 -18.797 1 95.31 298 ASN A N 1
ATOM 2416 C CA . ASN A 1 298 ? 20.656 -42.594 -17.609 1 95.31 298 ASN A CA 1
ATOM 2417 C C . ASN A 1 298 ? 21.625 -41.438 -17.688 1 95.31 298 ASN A C 1
ATOM 2419 O O . ASN A 1 298 ? 21.844 -40.75 -16.688 1 95.31 298 ASN A O 1
ATOM 2423 N N . THR A 1 299 ? 22.141 -41.25 -18.844 1 96.25 299 THR A N 1
ATOM 2424 C CA . THR A 1 299 ? 23.031 -40.125 -19.047 1 96.25 299 THR A CA 1
ATOM 2425 C C . THR A 1 299 ? 22.281 -38.812 -18.875 1 96.25 299 THR A C 1
ATOM 2427 O O . THR A 1 299 ? 22.781 -37.875 -18.266 1 96.25 299 THR A O 1
ATOM 2430 N N . LEU A 1 300 ? 21.141 -38.75 -19.406 1 94.19 300 LEU A N 1
ATOM 2431 C CA . LEU A 1 300 ? 20.328 -37.531 -19.328 1 94.19 300 LEU A CA 1
ATOM 2432 C C . LEU A 1 300 ? 19.922 -37.219 -17.891 1 94.19 300 LEU A C 1
ATOM 2434 O O . LEU A 1 300 ? 19.844 -36.062 -17.484 1 94.19 300 LEU A O 1
ATOM 2438 N N . ILE A 1 301 ? 19.688 -38.219 -17.109 1 93.44 301 ILE A N 1
ATOM 2439 C CA . ILE A 1 301 ? 19.359 -38.062 -15.703 1 93.44 301 ILE A CA 1
ATOM 2440 C C . ILE A 1 301 ? 20.531 -37.406 -14.969 1 93.44 301 ILE A C 1
ATOM 2442 O O . ILE A 1 301 ? 20.344 -36.5 -14.164 1 93.44 301 ILE A O 1
ATOM 2446 N N . ASN A 1 302 ? 21.703 -37.875 -15.289 1 95.25 302 ASN A N 1
ATOM 2447 C CA . ASN A 1 302 ? 22.891 -37.312 -14.68 1 95.25 302 ASN A CA 1
ATOM 2448 C C . ASN A 1 302 ? 23.109 -35.844 -15.102 1 95.25 302 ASN A C 1
ATOM 2450 O O . ASN A 1 302 ? 23.484 -35 -14.281 1 95.25 302 ASN A O 1
ATOM 2454 N N . VAL A 1 303 ? 22.891 -35.625 -16.359 1 94.44 303 VAL A N 1
ATOM 2455 C CA . VAL A 1 303 ? 23.016 -34.25 -16.859 1 94.44 303 VAL A CA 1
ATOM 2456 C C . VAL A 1 303 ? 21.984 -33.344 -16.188 1 94.44 303 VAL A C 1
ATOM 2458 O O . VAL A 1 303 ? 22.297 -32.188 -15.836 1 94.44 303 VAL A O 1
ATOM 2461 N N . CYS A 1 304 ? 20.812 -33.844 -16.031 1 91.88 304 CYS A N 1
ATOM 2462 C CA . CYS A 1 304 ? 19.75 -33.062 -15.375 1 91.88 304 CYS A CA 1
ATOM 2463 C C . CYS A 1 304 ? 20.141 -32.719 -13.938 1 91.88 304 CYS A C 1
ATOM 2465 O O . CYS A 1 304 ? 19.938 -31.594 -13.492 1 91.88 304 CYS A O 1
ATOM 2467 N N . GLN A 1 305 ? 20.688 -33.594 -13.227 1 92.12 305 GLN A N 1
ATOM 2468 C CA . GLN A 1 305 ? 21.109 -33.375 -11.844 1 92.12 305 GLN A CA 1
ATOM 2469 C C . GLN A 1 305 ? 22.219 -32.344 -11.758 1 92.12 305 GLN A C 1
ATOM 2471 O O . GLN A 1 305 ? 22.203 -31.484 -10.859 1 92.12 305 GLN A O 1
ATOM 2476 N N . ARG A 1 306 ? 23.141 -32.406 -12.656 1 94 306 ARG A N 1
ATOM 2477 C CA . ARG A 1 306 ? 24.234 -31.422 -12.703 1 94 306 ARG A CA 1
ATOM 2478 C C . ARG A 1 306 ? 23.703 -30.031 -13 1 94 306 ARG A C 1
ATOM 2480 O O . ARG A 1 306 ? 24.109 -29.047 -12.367 1 94 306 ARG A O 1
ATOM 2487 N N . ASN A 1 307 ? 22.812 -29.984 -14.008 1 91.19 307 ASN A N 1
ATOM 2488 C CA . ASN A 1 307 ? 22.234 -28.688 -14.367 1 91.19 307 ASN A CA 1
ATOM 2489 C C . ASN A 1 307 ? 21.422 -28.094 -13.227 1 91.19 307 ASN A C 1
ATOM 2491 O O . ASN A 1 307 ? 21.391 -26.891 -13.031 1 91.19 307 ASN A O 1
ATOM 2495 N N . LEU A 1 308 ? 20.719 -28.906 -12.469 1 86.94 308 LEU A N 1
ATOM 2496 C CA . LEU A 1 308 ? 19.938 -28.453 -11.312 1 86.94 308 LEU A CA 1
ATOM 2497 C C . LEU A 1 308 ? 20.859 -27.906 -10.234 1 86.94 308 LEU A C 1
ATOM 2499 O O . LEU A 1 308 ? 20.531 -26.875 -9.617 1 86.94 308 LEU A O 1
ATOM 2503 N N . ALA A 1 309 ? 21.984 -28.516 -10.062 1 89.56 309 ALA A N 1
ATOM 2504 C CA . ALA A 1 309 ? 22.953 -28.078 -9.062 1 89.56 309 ALA A CA 1
ATOM 2505 C C . ALA A 1 309 ? 23.547 -26.719 -9.438 1 89.56 309 ALA A C 1
ATOM 2507 O O . ALA A 1 309 ? 23.875 -25.906 -8.562 1 89.56 309 ALA A O 1
ATOM 2508 N N . ASN A 1 310 ? 23.656 -26.547 -10.758 1 89.69 310 ASN A N 1
ATOM 2509 C CA . ASN A 1 310 ? 24.219 -25.297 -11.227 1 89.69 310 ASN A CA 1
ATOM 2510 C C . ASN A 1 310 ? 23.125 -24.25 -11.477 1 89.69 310 ASN A C 1
ATOM 2512 O O . ASN A 1 310 ? 23.391 -23.203 -12.086 1 89.69 310 ASN A O 1
ATOM 2516 N N . HIS A 1 311 ? 21.938 -24.531 -11.227 1 82.31 311 HIS A N 1
ATOM 2517 C CA . HIS A 1 311 ? 20.781 -23.641 -11.305 1 82.31 311 HIS A CA 1
ATOM 2518 C C . HIS A 1 311 ? 20.516 -23.203 -12.742 1 82.31 311 HIS A C 1
ATOM 2520 O O . HIS A 1 311 ? 20.188 -22.047 -12.992 1 82.31 311 HIS A O 1
ATOM 2526 N N . GLN A 1 312 ? 20.859 -24.078 -13.578 1 87.25 312 GLN A N 1
ATOM 2527 C CA . GLN A 1 312 ? 20.531 -23.859 -14.984 1 87.25 312 GLN A CA 1
ATOM 2528 C C . GLN A 1 312 ? 19.172 -24.469 -15.336 1 87.25 312 GLN A C 1
ATOM 2530 O O . GLN A 1 312 ? 19.094 -25.484 -16.016 1 87.25 312 GLN A O 1
ATOM 2535 N N . TYR A 1 313 ? 18.125 -23.797 -15.055 1 80 313 TYR A N 1
ATOM 2536 C CA . TYR A 1 313 ? 16.781 -24.344 -15.109 1 80 313 TYR A CA 1
ATOM 2537 C C . TYR A 1 313 ? 16.312 -24.5 -16.547 1 80 313 TYR A C 1
ATOM 2539 O O . TYR A 1 313 ? 15.602 -25.453 -16.875 1 80 313 TYR A O 1
ATOM 2547 N N . ALA A 1 314 ? 16.719 -23.641 -17.375 1 83.44 314 ALA A N 1
ATOM 2548 C CA . ALA A 1 314 ? 16.312 -23.75 -18.766 1 83.44 314 ALA A CA 1
ATOM 2549 C C . ALA A 1 314 ? 16.828 -25.031 -19.406 1 83.44 314 ALA A C 1
ATOM 2551 O O . ALA A 1 314 ? 16.109 -25.703 -20.141 1 83.44 314 ALA A O 1
ATOM 2552 N N . LYS A 1 315 ? 18.047 -25.312 -19.016 1 89.94 315 LYS A N 1
ATOM 2553 C CA . LYS A 1 315 ? 18.656 -26.531 -19.562 1 89.94 315 LYS A CA 1
ATOM 2554 C C . LYS A 1 315 ? 18.016 -27.781 -18.953 1 89.94 315 LYS A C 1
ATOM 2556 O O . LYS A 1 315 ? 17.938 -28.812 -19.609 1 89.94 315 LYS A O 1
ATOM 2561 N N . VAL A 1 316 ? 17.656 -27.609 -17.719 1 88.12 316 VAL A N 1
ATOM 2562 C CA . VAL A 1 316 ? 16.984 -28.719 -17.047 1 88.12 316 VAL A CA 1
ATOM 2563 C C . VAL A 1 316 ? 15.672 -29.047 -17.766 1 88.12 316 VAL A C 1
ATOM 2565 O O . VAL A 1 316 ? 15.367 -30.219 -18 1 88.12 316 VAL A O 1
ATOM 2568 N N . TYR A 1 317 ? 14.984 -28.141 -18.234 1 84.56 317 TYR A N 1
ATOM 2569 C CA . TYR A 1 317 ? 13.703 -28.344 -18.906 1 84.56 317 TYR A CA 1
ATOM 2570 C C . TYR A 1 317 ? 13.906 -29 -20.266 1 84.56 317 TYR A C 1
ATOM 2572 O O . TYR A 1 317 ? 13.148 -29.906 -20.641 1 84.56 317 TYR A O 1
ATOM 2580 N N . GLU A 1 318 ? 14.961 -28.625 -20.891 1 87.62 318 GLU A N 1
ATOM 2581 C CA . GLU A 1 318 ? 15.273 -29.234 -22.188 1 87.62 318 GLU A CA 1
ATOM 2582 C C . GLU A 1 318 ? 15.641 -30.703 -22.031 1 87.62 318 GLU A C 1
ATOM 2584 O O . GLU A 1 318 ? 15.203 -31.547 -22.828 1 87.62 318 GLU A O 1
ATOM 2589 N N . THR A 1 319 ? 16.391 -30.875 -21 1 91.81 319 THR A N 1
ATOM 2590 C CA . THR A 1 319 ? 16.812 -32.25 -20.75 1 91.81 319 THR A CA 1
ATOM 2591 C C . THR A 1 319 ? 15.625 -33.125 -20.359 1 91.81 319 THR A C 1
ATOM 2593 O O . THR A 1 319 ? 15.555 -34.312 -20.719 1 91.81 319 THR A O 1
ATOM 2596 N N . GLN A 1 320 ? 14.797 -32.562 -19.641 1 87.25 320 GLN A N 1
ATOM 2597 C CA . GLN A 1 320 ? 13.617 -33.312 -19.219 1 87.25 320 GLN A CA 1
ATOM 2598 C C . GLN A 1 320 ? 12.734 -33.688 -20.406 1 87.25 320 GLN A C 1
ATOM 2600 O O . GLN A 1 320 ? 12.109 -34.75 -20.422 1 87.25 320 GLN A O 1
ATOM 2605 N N . GLU A 1 321 ? 12.672 -32.844 -21.359 1 87.5 321 GLU A N 1
ATOM 2606 C CA . GLU A 1 321 ? 11.914 -33.125 -22.578 1 87.5 321 GLU A CA 1
ATOM 2607 C C . GLU A 1 321 ? 12.523 -34.312 -23.344 1 87.5 321 GLU A C 1
ATOM 2609 O O . GLU A 1 321 ? 11.797 -35.156 -23.844 1 87.5 321 GLU A O 1
ATOM 2614 N N . ASP A 1 322 ? 13.789 -34.25 -23.375 1 91.56 322 ASP A N 1
ATOM 2615 C CA . ASP A 1 322 ? 14.477 -35.344 -24.047 1 91.56 322 ASP A CA 1
ATOM 2616 C C . ASP A 1 322 ? 14.289 -36.656 -23.312 1 91.56 322 ASP A C 1
ATOM 2618 O O . ASP A 1 322 ? 14.164 -37.719 -23.922 1 91.56 322 ASP A O 1
ATOM 2622 N N . LEU A 1 323 ? 14.312 -36.562 -22.047 1 90.44 323 LEU A N 1
ATOM 2623 C CA . LEU A 1 323 ? 14.102 -37.719 -21.219 1 90.44 323 LEU A CA 1
ATOM 2624 C C . LEU A 1 323 ? 12.727 -38.344 -21.469 1 90.44 323 LEU A C 1
ATOM 2626 O O . LEU A 1 323 ? 12.594 -39.562 -21.609 1 90.44 323 LEU A O 1
ATOM 2630 N N . CYS A 1 324 ? 11.758 -37.5 -21.578 1 88.56 324 CYS A N 1
ATOM 2631 C CA . CYS A 1 324 ? 10.398 -37.969 -21.828 1 88.56 324 CYS A CA 1
ATOM 2632 C C . CYS A 1 324 ? 10.289 -38.656 -23.172 1 88.56 324 CYS A C 1
ATOM 2634 O O . CYS A 1 324 ? 9.648 -39.688 -23.297 1 88.56 324 CYS A O 1
ATOM 2636 N N . ARG A 1 325 ? 10.945 -38.125 -24.094 1 91.12 325 ARG A N 1
ATOM 2637 C CA . ARG A 1 325 ? 10.93 -38.719 -25.438 1 91.12 325 ARG A CA 1
ATOM 2638 C C . ARG A 1 325 ? 11.586 -40.094 -25.453 1 91.12 325 ARG A C 1
ATOM 2640 O O . ARG A 1 325 ? 11.039 -41.031 -26.047 1 91.12 325 ARG A O 1
ATOM 2647 N N . LYS A 1 326 ? 12.664 -40.156 -24.828 1 94.19 326 LYS A N 1
ATOM 2648 C CA . LYS A 1 326 ? 13.406 -41.438 -24.828 1 94.19 326 LYS A CA 1
ATOM 2649 C C . LYS A 1 326 ? 12.656 -42.5 -24.047 1 94.19 326 LYS A C 1
ATOM 2651 O O . LYS A 1 326 ? 12.656 -43.656 -24.438 1 94.19 326 LYS A O 1
ATOM 2656 N N . ARG A 1 327 ? 12.062 -42.156 -23 1 90.44 327 ARG A N 1
ATOM 2657 C CA . ARG A 1 327 ? 11.266 -43.094 -22.234 1 90.44 327 ARG A CA 1
ATOM 2658 C C . ARG A 1 327 ? 10.117 -43.656 -23.062 1 90.44 327 ARG A C 1
ATOM 2660 O O . ARG A 1 327 ? 9.789 -44.844 -22.969 1 90.44 327 ARG A O 1
ATOM 2667 N N . ASN A 1 328 ? 9.547 -42.781 -23.875 1 92.06 328 ASN A N 1
ATOM 2668 C CA . ASN A 1 328 ? 8.461 -43.219 -24.734 1 92.06 328 ASN A CA 1
ATOM 2669 C C . ASN A 1 328 ? 8.969 -44.188 -25.828 1 92.06 328 ASN A C 1
ATOM 2671 O O . ASN A 1 328 ? 8.289 -45.156 -26.156 1 92.06 328 ASN A O 1
ATOM 2675 N N . GLU A 1 329 ? 10.086 -43.875 -26.359 1 94.31 329 GLU A N 1
ATOM 2676 C CA . GLU A 1 329 ? 10.672 -44.75 -27.359 1 94.31 329 GLU A CA 1
ATOM 2677 C C . GLU A 1 329 ? 10.945 -46.156 -26.797 1 94.31 329 GLU A C 1
ATOM 2679 O O . GLU A 1 329 ? 10.742 -47.156 -27.484 1 94.31 329 GLU A O 1
ATOM 2684 N N . ILE A 1 330 ? 11.352 -46.188 -25.641 1 94.75 330 ILE A N 1
ATOM 2685 C CA . ILE A 1 330 ? 11.609 -47.469 -24.984 1 94.75 330 ILE A CA 1
ATOM 2686 C C . ILE A 1 330 ? 10.297 -48.219 -24.812 1 94.75 330 ILE A C 1
ATOM 2688 O O . ILE A 1 330 ? 10.234 -49.438 -25.047 1 94.75 330 ILE A O 1
ATOM 2692 N N . ARG A 1 331 ? 9.305 -47.531 -24.438 1 92.12 331 ARG A N 1
ATOM 2693 C CA . ARG A 1 331 ? 8.016 -48.188 -24.219 1 92.12 331 ARG A CA 1
ATOM 2694 C C . ARG A 1 331 ? 7.453 -48.75 -25.531 1 92.12 331 ARG A C 1
ATOM 2696 O O . ARG A 1 331 ? 6.938 -49.844 -25.547 1 92.12 331 ARG A O 1
ATOM 2703 N N . VAL A 1 332 ? 7.57 -47.938 -26.562 1 94 332 VAL A N 1
ATOM 2704 C CA . VAL A 1 332 ? 7.082 -48.375 -27.859 1 94 332 VAL A CA 1
ATOM 2705 C C . VAL A 1 332 ? 7.867 -49.594 -28.312 1 94 332 VAL A C 1
ATOM 2707 O O . VAL A 1 332 ? 7.285 -50.562 -28.781 1 94 332 VAL A O 1
ATOM 2710 N N . ALA A 1 333 ? 9.148 -49.594 -28.172 1 96 333 ALA A N 1
ATOM 2711 C CA . ALA A 1 333 ? 9.992 -50.719 -28.547 1 96 333 ALA A CA 1
ATOM 2712 C C . ALA A 1 333 ? 9.664 -51.938 -27.719 1 96 333 ALA A C 1
ATOM 2714 O O . ALA A 1 333 ? 9.688 -53.062 -28.219 1 96 333 ALA A O 1
ATOM 2715 N N . SER A 1 334 ? 9.453 -51.75 -26.5 1 95 334 SER A N 1
ATOM 2716 C CA . SER A 1 334 ? 9.109 -52.844 -25.609 1 95 334 SER A CA 1
ATOM 2717 C C . SER A 1 334 ? 7.809 -53.5 -26.031 1 95 334 SER A C 1
ATOM 2719 O O . SER A 1 334 ? 7.68 -54.75 -25.938 1 95 334 SER A O 1
ATOM 2721 N N . MET A 1 335 ? 6.867 -52.75 -26.438 1 93.81 335 MET A N 1
ATOM 2722 C CA . MET A 1 335 ? 5.598 -53.281 -26.922 1 93.81 335 MET A CA 1
ATOM 2723 C C . MET A 1 335 ? 5.801 -54.125 -28.172 1 93.81 335 MET A C 1
ATOM 2725 O O . MET A 1 335 ? 5.297 -55.25 -28.25 1 93.81 335 MET A O 1
ATOM 2729 N N . GLN A 1 336 ? 6.527 -53.625 -29.062 1 94.69 336 GLN A N 1
ATOM 2730 C CA . GLN A 1 336 ? 6.789 -54.312 -30.312 1 94.69 336 GLN A CA 1
ATOM 2731 C C . GLN A 1 336 ? 7.586 -55.594 -30.047 1 94.69 336 GLN A C 1
ATOM 2733 O O . GLN A 1 336 ? 7.312 -56.625 -30.656 1 94.69 336 GLN A O 1
ATOM 2738 N N . LEU A 1 337 ? 8.539 -55.469 -29.219 1 96.31 337 LEU A N 1
ATOM 2739 C CA . LEU A 1 337 ? 9.367 -56.625 -28.891 1 96.31 337 LEU A CA 1
ATOM 2740 C C . LEU A 1 337 ? 8.523 -57.75 -28.25 1 96.31 337 LEU A C 1
ATOM 2742 O O . LEU A 1 337 ? 8.727 -58.906 -28.531 1 96.31 337 LEU A O 1
ATOM 2746 N N . SER A 1 338 ? 7.668 -57.375 -27.359 1 95.94 338 SER A N 1
ATOM 2747 C CA . SER A 1 338 ? 6.801 -58.344 -26.719 1 95.94 338 SER A CA 1
ATOM 2748 C C . SER A 1 338 ? 5.926 -59.094 -27.734 1 95.94 338 SER A C 1
ATOM 2750 O O . SER A 1 338 ? 5.68 -60.281 -27.594 1 95.94 338 SER A O 1
ATOM 2752 N N . ALA A 1 339 ? 5.457 -58.344 -28.688 1 95.44 339 ALA A N 1
ATOM 2753 C CA . ALA A 1 339 ? 4.652 -58.969 -29.75 1 95.44 339 ALA A CA 1
ATOM 2754 C C . ALA A 1 339 ? 5.473 -59.969 -30.547 1 95.44 339 ALA A C 1
ATOM 2756 O O . ALA A 1 339 ? 5.004 -61.062 -30.859 1 95.44 339 ALA A O 1
ATOM 2757 N N . ILE A 1 340 ? 6.699 -59.625 -30.875 1 96.56 340 ILE A N 1
ATOM 2758 C CA . ILE A 1 340 ? 7.59 -60.469 -31.656 1 96.56 340 ILE A CA 1
ATOM 2759 C C . ILE A 1 340 ? 7.938 -61.719 -30.859 1 96.56 340 ILE A C 1
ATOM 2761 O O . ILE A 1 340 ? 7.93 -62.844 -31.391 1 96.56 340 ILE A O 1
ATOM 2765 N N . ARG A 1 341 ? 8.211 -61.562 -29.625 1 95.62 341 ARG A N 1
ATOM 2766 C CA . ARG A 1 341 ? 8.562 -62.688 -28.75 1 95.62 341 ARG A CA 1
ATOM 2767 C C . ARG A 1 341 ? 7.395 -63.688 -28.625 1 95.62 341 ARG A C 1
ATOM 2769 O O . ARG A 1 341 ? 7.598 -64.875 -28.531 1 95.62 341 ARG A O 1
ATOM 2776 N N . ALA A 1 342 ? 6.25 -63.125 -28.578 1 95 342 ALA A N 1
ATOM 2777 C CA . ALA A 1 342 ? 5.07 -63.969 -28.516 1 95 342 ALA A CA 1
ATOM 2778 C C . ALA A 1 342 ? 4.941 -64.812 -29.766 1 95 342 ALA A C 1
ATOM 2780 O O . ALA A 1 342 ? 4.59 -66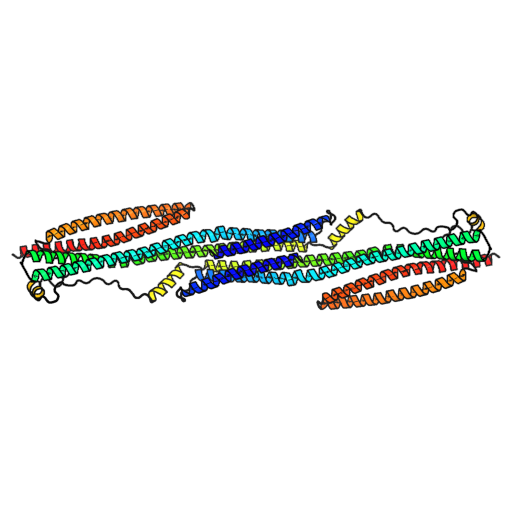 -29.688 1 95 342 ALA A O 1
ATOM 2781 N N . GLN A 1 343 ? 5.254 -64.25 -30.891 1 94.94 343 GLN A N 1
ATOM 2782 C CA . GLN A 1 343 ? 5.184 -65 -32.156 1 94.94 343 GLN A CA 1
ATOM 2783 C C . GLN A 1 343 ? 6.277 -66.062 -32.219 1 94.94 343 GLN A C 1
ATOM 2785 O O . GLN A 1 343 ? 6.012 -67.25 -32.594 1 94.94 343 GLN A O 1
ATOM 2790 N N . VAL A 1 344 ? 7.441 -65.688 -31.844 1 94.69 344 VAL A N 1
ATOM 2791 C CA . VAL A 1 344 ? 8.57 -66.625 -31.891 1 94.69 344 VAL A CA 1
ATOM 2792 C C . VAL A 1 344 ? 8.328 -67.812 -30.938 1 94.69 344 VAL A C 1
ATOM 2794 O O . VAL A 1 344 ? 8.602 -68.938 -31.266 1 94.69 344 VAL A O 1
ATOM 2797 N N . SER A 1 345 ? 7.832 -67.562 -29.797 1 93.25 345 SER A N 1
ATOM 2798 C CA . SER A 1 345 ? 7.539 -68.562 -28.828 1 93.25 345 SER A CA 1
ATOM 2799 C C . SER A 1 345 ? 6.484 -69.562 -29.344 1 93.25 345 SER A C 1
ATOM 2801 O O . SER A 1 345 ? 6.535 -70.75 -29.047 1 93.25 345 SER A O 1
ATOM 2803 N N . LEU A 1 346 ? 5.555 -69 -30.062 1 91.25 346 LEU A N 1
ATOM 2804 C CA . LEU A 1 346 ? 4.512 -69.875 -30.625 1 91.25 346 LEU A CA 1
ATOM 2805 C C . LEU A 1 346 ? 5.086 -70.812 -31.672 1 91.25 346 LEU A C 1
ATOM 2807 O O . LEU A 1 346 ? 4.715 -72 -31.719 1 91.25 346 LEU A O 1
ATOM 2811 N N . ILE A 1 347 ? 6.02 -70.312 -32.5 1 91.5 347 ILE A N 1
ATOM 2812 C CA . ILE A 1 347 ? 6.641 -71.125 -33.531 1 91.5 347 ILE A CA 1
ATOM 2813 C C . ILE A 1 347 ? 7.488 -72.25 -32.906 1 91.5 347 ILE A C 1
ATOM 2815 O O . ILE A 1 347 ? 7.418 -73.375 -33.312 1 91.5 347 ILE A O 1
ATOM 2819 N N . VAL A 1 348 ? 8.188 -71.875 -31.922 1 88.19 348 VAL A N 1
ATOM 2820 C CA . VAL A 1 348 ? 9.07 -72.812 -31.25 1 88.19 348 VAL A CA 1
ATOM 2821 C C . VAL A 1 348 ? 8.242 -73.875 -30.516 1 88.19 348 VAL A C 1
ATOM 2823 O O . VAL A 1 348 ? 8.547 -75.062 -30.562 1 88.19 348 VAL A O 1
ATOM 2826 N N . TYR A 1 349 ? 7.219 -73.5 -29.859 1 85.81 349 TYR A N 1
ATOM 2827 C CA . TYR A 1 349 ? 6.363 -74.375 -29.094 1 85.81 349 TYR A CA 1
ATOM 2828 C C . TYR A 1 349 ? 5.707 -75.375 -30.016 1 85.81 349 TYR A C 1
ATOM 2830 O O . TYR A 1 349 ? 5.723 -76.625 -29.734 1 85.81 349 TYR A O 1
ATOM 2838 N N . ASN A 1 350 ? 5.207 -75 -31.156 1 82.38 350 ASN A N 1
ATOM 2839 C CA . ASN A 1 350 ? 4.52 -75.875 -32.062 1 82.38 350 ASN A CA 1
ATOM 2840 C C . ASN A 1 350 ? 5.5 -76.812 -32.812 1 82.38 350 ASN A C 1
ATOM 2842 O O . ASN A 1 350 ? 5.176 -77.938 -33.156 1 82.38 350 ASN A O 1
ATOM 2846 N N . SER A 1 351 ? 6.711 -76.312 -33.031 1 82.19 351 SER A N 1
ATOM 2847 C CA . SER A 1 351 ? 7.738 -77.125 -33.656 1 82.19 351 SER A CA 1
ATOM 2848 C C . SER A 1 351 ? 8.164 -78.25 -32.719 1 82.19 351 SER A C 1
ATOM 2850 O O . SER A 1 351 ? 8.375 -79.375 -33.188 1 82.19 351 SER A O 1
ATOM 2852 N N . LEU A 1 352 ? 8.18 -78.062 -31.5 1 80.5 352 LEU A N 1
ATOM 2853 C CA . LEU A 1 352 ? 8.547 -79.062 -30.516 1 80.5 352 LEU A CA 1
ATOM 2854 C C . LEU A 1 352 ? 7.43 -80.125 -30.344 1 80.5 352 LEU A C 1
ATOM 2856 O O . LEU A 1 352 ? 7.691 -81.312 -30.188 1 80.5 352 LEU A O 1
ATOM 2860 N N . LEU A 1 353 ? 6.234 -79.688 -30.406 1 77.38 353 LEU A N 1
ATOM 2861 C CA . LEU A 1 353 ? 5.098 -80.562 -30.281 1 77.38 353 LEU A CA 1
ATOM 2862 C C . LEU A 1 353 ? 5.027 -81.562 -31.453 1 77.38 353 LEU A C 1
ATOM 2864 O O . LEU A 1 353 ? 4.73 -82.75 -31.281 1 77.38 353 LEU A O 1
ATOM 2868 N N . THR A 1 354 ? 5.332 -81 -32.594 1 76.69 354 THR A N 1
ATOM 2869 C CA . THR A 1 354 ? 5.285 -81.875 -33.781 1 76.69 354 THR A CA 1
ATOM 2870 C C . THR A 1 354 ? 6.441 -82.875 -33.812 1 76.69 354 THR A C 1
ATOM 2872 O O . THR A 1 354 ? 6.281 -84 -34.25 1 76.69 354 THR A O 1
ATOM 2875 N N . SER A 1 355 ? 7.57 -82.5 -33.312 1 75.38 355 SER A N 1
ATOM 2876 C CA . SER A 1 355 ? 8.703 -83.438 -33.25 1 75.38 355 SER A CA 1
ATOM 2877 C C . SER A 1 355 ? 8.453 -84.562 -32.25 1 75.38 355 SER A C 1
ATOM 2879 O O . SER A 1 355 ? 8.875 -85.688 -32.469 1 75.38 355 SER A O 1
ATOM 2881 N N . GLN A 1 356 ? 7.73 -84.25 -31.266 1 68.5 356 GLN A N 1
ATOM 2882 C CA . GLN A 1 356 ? 7.43 -85.25 -30.266 1 68.5 356 GLN A CA 1
ATOM 2883 C C . GLN A 1 356 ? 6.391 -86.25 -30.781 1 68.5 356 GLN A C 1
ATOM 2885 O O . GLN A 1 356 ? 6.492 -87.438 -30.516 1 68.5 356 GLN A O 1
ATOM 2890 N N . ILE A 1 357 ? 5.539 -85.688 -31.562 1 62.56 357 ILE A N 1
ATOM 2891 C CA . ILE A 1 357 ? 4.512 -86.562 -32.125 1 62.56 357 ILE A CA 1
ATOM 2892 C C . ILE A 1 357 ? 5.133 -87.5 -33.156 1 62.56 357 ILE A C 1
ATOM 2894 O O . ILE A 1 357 ? 4.82 -88.688 -33.219 1 62.56 357 ILE A O 1
ATOM 2898 N N . THR A 1 358 ? 6.027 -86.938 -33.906 1 61.19 358 THR A N 1
ATOM 2899 C CA . THR A 1 358 ? 6.688 -87.75 -34.938 1 61.19 358 THR A CA 1
ATOM 2900 C C . THR A 1 358 ? 7.57 -88.812 -34.281 1 61.19 358 THR A C 1
ATOM 2902 O O . THR A 1 358 ? 7.668 -89.938 -34.781 1 61.19 358 THR A O 1
ATOM 2905 N N . LEU A 1 359 ? 8.156 -88.5 -33.188 1 61 359 LEU A N 1
ATOM 2906 C CA . LEU A 1 359 ? 8.984 -89.5 -32.5 1 61 359 LEU A CA 1
ATOM 2907 C C . LEU A 1 359 ? 8.133 -90.562 -31.875 1 61 359 LEU A C 1
ATOM 2909 O O . LEU A 1 359 ? 8.508 -91.75 -31.906 1 61 359 LEU A O 1
ATOM 2913 N N . HIS A 1 360 ? 7.004 -90.188 -31.438 1 59.66 360 HIS A N 1
ATOM 2914 C CA . HIS A 1 360 ? 6.133 -91.188 -30.844 1 59.66 360 HIS A CA 1
ATOM 2915 C C . HIS A 1 360 ? 5.504 -92.062 -31.922 1 59.66 360 HIS A C 1
ATOM 2917 O O . HIS A 1 360 ? 5.309 -93.25 -31.719 1 59.66 360 HIS A O 1
ATOM 2923 N N . SER A 1 361 ? 5.168 -91.5 -33.062 1 55.75 361 SER A N 1
ATOM 2924 C CA . SER A 1 361 ? 4.594 -92.312 -34.125 1 55.75 361 SER A CA 1
ATOM 2925 C C . SER A 1 361 ? 5.641 -93.188 -34.781 1 55.75 361 SER A C 1
ATOM 2927 O O . SER A 1 361 ? 5.324 -94.312 -35.219 1 55.75 361 SER A O 1
ATOM 2929 N N . SER A 1 362 ? 6.82 -92.75 -34.812 1 54.25 362 SER A N 1
ATOM 2930 C CA . SER A 1 362 ? 7.863 -93.625 -35.312 1 54.25 362 SER A CA 1
ATOM 2931 C C . SER A 1 362 ? 8.109 -94.812 -34.375 1 54.25 362 SER A C 1
ATOM 2933 O O . SER A 1 362 ? 8.648 -95.875 -34.781 1 54.25 362 SER A O 1
ATOM 2935 N N . PHE A 1 363 ? 7.801 -94.625 -33.188 1 55.94 363 PHE A N 1
ATOM 2936 C CA . PHE A 1 363 ? 7.973 -95.75 -32.281 1 55.94 363 PHE A CA 1
ATOM 2937 C C . PHE A 1 363 ? 6.77 -96.688 -32.344 1 55.94 363 PHE A C 1
ATOM 2939 O O . PHE A 1 363 ? 6.832 -97.812 -31.859 1 55.94 363 PHE A O 1
ATOM 2946 N N . CYS A 1 364 ? 5.668 -96.25 -32.75 1 49.44 364 CYS A N 1
ATOM 2947 C CA . CYS A 1 364 ? 4.5 -97.125 -32.812 1 49.44 364 CYS A CA 1
ATOM 2948 C C . CYS A 1 364 ? 4.418 -97.875 -34.156 1 49.44 364 CYS A C 1
ATOM 2950 O O . CYS A 1 364 ? 3.535 -98.688 -34.375 1 49.44 364 CYS A O 1
ATOM 2952 N N . THR A 1 365 ? 5.203 -97.438 -35.219 1 42.84 365 THR A N 1
ATOM 2953 C CA . THR A 1 365 ? 5.234 -98.312 -36.375 1 42.84 365 THR A CA 1
ATOM 2954 C C . THR A 1 365 ? 6.375 -99.312 -36.25 1 42.84 365 THR A C 1
ATOM 2956 O O . THR A 1 365 ? 7.477 -99 -35.812 1 42.84 365 THR A O 1
ATOM 2959 N N . ALA B 1 1 ? 0.626 -16.375 -13.008 1 93.69 1 ALA B N 1
ATOM 2960 C CA . ALA B 1 1 ? 1.689 -15.516 -13.523 1 93.69 1 ALA B CA 1
ATOM 2961 C C . ALA B 1 1 ? 1.144 -14.148 -13.93 1 93.69 1 ALA B C 1
ATOM 2963 O O . ALA B 1 1 ? 1.655 -13.109 -13.484 1 93.69 1 ALA B O 1
ATOM 2964 N N . GLU B 1 2 ? 0.133 -14.188 -14.672 1 94.62 2 GLU B N 1
ATOM 2965 C CA . GLU B 1 2 ? -0.448 -12.922 -15.109 1 94.62 2 GLU B CA 1
ATOM 2966 C C . GLU B 1 2 ? -0.921 -12.086 -13.914 1 94.62 2 GLU B C 1
ATOM 2968 O O . GLU B 1 2 ? -0.843 -10.859 -13.938 1 94.62 2 GLU B O 1
ATOM 2973 N N . PHE B 1 3 ? -1.439 -12.742 -12.93 1 97 3 PHE B N 1
ATOM 2974 C CA . PHE B 1 3 ? -1.878 -12.047 -11.727 1 97 3 PHE B CA 1
ATOM 2975 C C . PHE B 1 3 ? -0.727 -11.266 -11.102 1 97 3 PHE B C 1
ATOM 2977 O O . PHE B 1 3 ? -0.883 -10.102 -10.742 1 97 3 PHE B O 1
ATOM 2984 N N . ALA B 1 4 ? 0.396 -11.945 -10.977 1 96.94 4 ALA B N 1
ATOM 2985 C CA . ALA B 1 4 ? 1.576 -11.312 -10.398 1 96.94 4 ALA B CA 1
ATOM 2986 C C . ALA B 1 4 ? 2.033 -10.125 -11.242 1 96.94 4 ALA B C 1
ATOM 2988 O O . ALA B 1 4 ? 2.48 -9.109 -10.711 1 96.94 4 ALA B O 1
ATOM 2989 N N . GLN B 1 5 ? 1.918 -10.273 -12.555 1 97.38 5 GLN B N 1
ATOM 2990 C CA . GLN B 1 5 ? 2.303 -9.203 -13.469 1 97.38 5 GLN B CA 1
ATOM 2991 C C . GLN B 1 5 ? 1.408 -7.98 -13.289 1 97.38 5 GLN B C 1
ATOM 2993 O O . GLN B 1 5 ? 1.896 -6.848 -13.242 1 97.38 5 GLN B O 1
ATOM 2998 N N . GLN B 1 6 ? 0.125 -8.211 -13.242 1 97.69 6 GLN B N 1
ATOM 2999 C CA . GLN B 1 6 ? -0.818 -7.109 -13.086 1 97.69 6 GLN B CA 1
ATOM 3000 C C . GLN B 1 6 ? -0.69 -6.461 -11.711 1 97.69 6 GLN B C 1
ATOM 3002 O O . GLN B 1 6 ? -0.805 -5.238 -11.586 1 97.69 6 GLN B O 1
ATOM 3007 N N . MET B 1 7 ? -0.454 -7.289 -10.672 1 97.44 7 MET B N 1
ATOM 3008 C CA . MET B 1 7 ? -0.224 -6.75 -9.336 1 97.44 7 MET B CA 1
ATOM 3009 C C . MET B 1 7 ? 1.029 -5.879 -9.312 1 97.44 7 MET B C 1
ATOM 3011 O O . MET B 1 7 ? 1.042 -4.824 -8.68 1 97.44 7 MET B O 1
ATOM 3015 N N . ALA B 1 8 ? 2.07 -6.352 -9.984 1 98.06 8 ALA B N 1
ATOM 3016 C CA . ALA B 1 8 ? 3.312 -5.586 -10.07 1 98.06 8 ALA B CA 1
ATOM 3017 C C . ALA B 1 8 ? 3.082 -4.238 -10.75 1 98.06 8 ALA B C 1
ATOM 3019 O O . ALA B 1 8 ? 3.621 -3.217 -10.32 1 98.06 8 ALA B O 1
ATOM 3020 N N . ALA B 1 9 ? 2.299 -4.277 -11.766 1 97.88 9 ALA B N 1
ATOM 3021 C CA . ALA B 1 9 ? 1.995 -3.043 -12.484 1 97.88 9 ALA B CA 1
ATOM 3022 C C . ALA B 1 9 ? 1.239 -2.062 -11.594 1 97.88 9 ALA B C 1
ATOM 3024 O O . ALA B 1 9 ? 1.487 -0.855 -11.641 1 97.88 9 ALA B O 1
ATOM 3025 N N . ALA B 1 10 ? 0.293 -2.541 -10.859 1 97.62 10 ALA B N 1
ATOM 3026 C CA . ALA B 1 10 ? -0.476 -1.698 -9.945 1 97.62 10 ALA B CA 1
ATOM 3027 C C . ALA B 1 10 ? 0.426 -1.073 -8.883 1 97.62 10 ALA B C 1
ATOM 3029 O O . ALA B 1 10 ? 0.294 0.112 -8.57 1 97.62 10 ALA B O 1
ATOM 3030 N N . HIS B 1 11 ? 1.34 -1.832 -8.305 1 97.94 11 HIS B N 1
ATOM 3031 C CA . HIS B 1 11 ? 2.275 -1.324 -7.309 1 97.94 11 HIS B CA 1
ATOM 3032 C C . HIS B 1 11 ? 3.199 -0.27 -7.91 1 97.94 11 HIS B C 1
ATOM 3034 O O . HIS B 1 11 ? 3.549 0.707 -7.242 1 97.94 11 HIS B O 1
ATOM 3040 N N . GLU B 1 12 ? 3.604 -0.503 -9.117 1 98.19 12 GLU B N 1
ATOM 3041 C CA . GLU B 1 12 ? 4.461 0.466 -9.789 1 98.19 12 GLU B CA 1
ATOM 3042 C C . GLU B 1 12 ? 3.732 1.787 -10.016 1 98.19 12 GLU B C 1
ATOM 3044 O O . GLU B 1 12 ? 4.297 2.859 -9.789 1 98.19 12 GLU B O 1
ATOM 3049 N N . HIS B 1 13 ? 2.504 1.75 -10.461 1 97.62 13 HIS B N 1
ATOM 3050 C CA . HIS B 1 13 ? 1.694 2.945 -10.664 1 97.62 13 HIS B CA 1
ATOM 3051 C C . HIS B 1 13 ? 1.498 3.711 -9.359 1 97.62 13 HIS B C 1
ATOM 3053 O O . HIS B 1 13 ? 1.614 4.938 -9.336 1 97.62 13 HIS B O 1
ATOM 3059 N N . PHE B 1 14 ? 1.224 3.012 -8.359 1 97.5 14 PHE B N 1
ATOM 3060 C CA . PHE B 1 14 ? 1.012 3.604 -7.047 1 97.5 14 PHE B CA 1
ATOM 3061 C C . PHE B 1 14 ? 2.271 4.312 -6.562 1 97.5 14 PHE B C 1
ATOM 3063 O O . PHE B 1 14 ? 2.205 5.441 -6.074 1 97.5 14 PHE B O 1
ATOM 3070 N N . SER B 1 15 ? 3.379 3.6 -6.738 1 97.94 15 SER B N 1
ATOM 3071 C CA . SER B 1 15 ? 4.66 4.16 -6.32 1 97.94 15 SER B CA 1
ATOM 3072 C C . SER B 1 15 ? 4.957 5.465 -7.055 1 97.94 15 SER B C 1
ATOM 3074 O O . SER B 1 15 ? 5.336 6.461 -6.434 1 97.94 15 SER B O 1
ATOM 3076 N N . LYS B 1 16 ? 4.766 5.512 -8.312 1 97.69 16 LYS B N 1
ATOM 3077 C CA . LYS B 1 16 ? 5.055 6.691 -9.125 1 97.69 16 LYS B CA 1
ATOM 3078 C C . LYS B 1 16 ? 4.137 7.852 -8.75 1 97.69 16 LYS B C 1
ATOM 3080 O O . LYS B 1 16 ? 4.562 9.008 -8.742 1 97.69 16 LYS B O 1
ATOM 3085 N N . GLU B 1 17 ? 2.904 7.52 -8.469 1 97.62 17 GLU B N 1
ATOM 3086 C CA . GLU B 1 17 ? 1.954 8.555 -8.062 1 97.62 17 GLU B CA 1
ATOM 3087 C C . GLU B 1 17 ? 2.357 9.188 -6.734 1 97.62 17 GLU B C 1
ATOM 3089 O O . GLU B 1 17 ? 2.328 10.406 -6.59 1 97.62 17 GLU B O 1
ATOM 3094 N N . ILE B 1 18 ? 2.721 8.391 -5.75 1 97.94 18 ILE B N 1
ATOM 3095 C CA . ILE B 1 18 ? 3.121 8.883 -4.438 1 97.94 18 ILE B CA 1
ATOM 3096 C C . ILE B 1 18 ? 4.414 9.688 -4.559 1 97.94 18 ILE B C 1
ATOM 3098 O O . ILE B 1 18 ? 4.574 10.727 -3.908 1 97.94 18 ILE B O 1
ATOM 3102 N N . GLN B 1 19 ? 5.332 9.211 -5.391 1 97.88 19 GLN B N 1
ATOM 3103 C CA . GLN B 1 19 ? 6.586 9.93 -5.602 1 97.88 19 GLN B CA 1
ATOM 3104 C C . GLN B 1 19 ? 6.332 11.312 -6.199 1 97.88 19 GLN B C 1
ATOM 3106 O O . GLN B 1 19 ? 7.012 12.281 -5.848 1 97.88 19 GLN B O 1
ATOM 3111 N N . SER B 1 20 ? 5.402 11.359 -7.074 1 97.75 20 SER B N 1
ATOM 3112 C CA . SER B 1 20 ? 5.047 12.641 -7.668 1 97.75 20 SER B CA 1
ATOM 3113 C C . SER B 1 20 ? 4.488 13.602 -6.621 1 97.75 20 SER B C 1
ATOM 3115 O O . SER B 1 20 ? 4.832 14.781 -6.609 1 97.75 20 SER B O 1
ATOM 3117 N N . VAL B 1 21 ? 3.635 13.117 -5.766 1 97.44 21 VAL B N 1
ATOM 3118 C CA . VAL B 1 21 ? 3.064 13.922 -4.688 1 97.44 21 VAL B CA 1
ATOM 3119 C C . VAL B 1 21 ? 4.18 14.414 -3.768 1 97.44 21 VAL B C 1
ATOM 3121 O O . VAL B 1 21 ? 4.234 15.602 -3.434 1 97.44 21 VAL B O 1
ATOM 3124 N N . ILE B 1 22 ? 5.074 13.555 -3.393 1 97.88 22 ILE B N 1
ATOM 3125 C CA . ILE B 1 22 ? 6.148 13.891 -2.463 1 97.88 22 ILE B CA 1
ATOM 3126 C C . ILE B 1 22 ? 7.078 14.922 -3.094 1 97.88 22 ILE B C 1
ATOM 3128 O O . ILE B 1 22 ? 7.5 15.875 -2.432 1 97.88 22 ILE B O 1
ATOM 3132 N N . SER B 1 23 ? 7.387 14.75 -4.371 1 96.62 23 SER B N 1
ATOM 3133 C CA . SER B 1 23 ? 8.258 15.688 -5.066 1 96.62 23 SER B CA 1
ATOM 3134 C C . SER B 1 23 ? 7.656 17.094 -5.086 1 96.62 23 SER B C 1
ATOM 3136 O O . SER B 1 23 ? 8.367 18.078 -4.918 1 96.62 23 SER B O 1
ATOM 3138 N N . SER B 1 24 ? 6.367 17.172 -5.285 1 96.31 24 SER B N 1
ATOM 3139 C CA . SER B 1 24 ? 5.68 18.453 -5.289 1 96.31 24 SER B CA 1
ATOM 3140 C C . SER B 1 24 ? 5.75 19.125 -3.92 1 96.31 24 SER B C 1
ATOM 3142 O O . SER B 1 24 ? 6.012 20.328 -3.824 1 96.31 24 SER B O 1
ATOM 3144 N N . PHE B 1 25 ? 5.633 18.391 -2.863 1 96.69 25 PHE B N 1
ATOM 3145 C CA . PHE B 1 25 ? 5.602 18.984 -1.526 1 96.69 25 PHE B CA 1
ATOM 3146 C C . PHE B 1 25 ? 7.012 19.25 -1.02 1 96.69 25 PHE B C 1
ATOM 3148 O O . PHE B 1 25 ? 7.215 20.141 -0.192 1 96.69 25 PHE B O 1
ATOM 3155 N N . ARG B 1 26 ? 7.969 18.5 -1.524 1 95.5 26 ARG B N 1
ATOM 3156 C CA . ARG B 1 26 ? 9.352 18.812 -1.201 1 95.5 26 ARG B CA 1
ATOM 3157 C C . ARG B 1 26 ? 9.766 20.156 -1.799 1 95.5 26 ARG B C 1
ATOM 3159 O O . ARG B 1 26 ? 10.508 20.922 -1.177 1 95.5 26 ARG B O 1
ATOM 3166 N N . ARG B 1 27 ? 9.273 20.422 -2.988 1 94.12 27 ARG B N 1
ATOM 3167 C CA . ARG B 1 27 ? 9.531 21.719 -3.621 1 94.12 27 ARG B CA 1
ATOM 3168 C C . ARG B 1 27 ? 8.898 22.844 -2.828 1 94.12 27 ARG B C 1
ATOM 3170 O O . ARG B 1 27 ? 9.539 23.875 -2.584 1 94.12 27 ARG B O 1
ATOM 3177 N N . ARG B 1 28 ? 7.695 22.641 -2.357 1 92.75 28 ARG B N 1
ATOM 3178 C CA . ARG B 1 28 ? 7 23.641 -1.557 1 92.75 28 ARG B CA 1
ATOM 3179 C C . ARG B 1 28 ? 7.691 23.844 -0.212 1 92.75 28 ARG B C 1
ATOM 3181 O O . ARG B 1 28 ? 7.766 24.953 0.292 1 92.75 28 ARG B O 1
ATOM 3188 N N . ASN B 1 29 ? 8.148 22.719 0.31 1 90.31 29 ASN B N 1
ATOM 3189 C CA . ASN B 1 29 ? 8.852 22.781 1.586 1 90.31 29 ASN B CA 1
ATOM 3190 C C . ASN B 1 29 ? 10.148 23.562 1.471 1 90.31 29 ASN B C 1
ATOM 3192 O O . ASN B 1 29 ? 10.523 24.297 2.391 1 90.31 29 ASN B O 1
ATOM 3196 N N . TYR B 1 30 ? 10.805 23.453 0.389 1 88.69 30 TYR B N 1
ATOM 3197 C CA . TYR B 1 30 ? 12.039 24.188 0.145 1 88.69 30 TYR B CA 1
ATOM 3198 C C . TYR B 1 30 ? 11.773 25.688 0.051 1 88.69 30 TYR B C 1
ATOM 3200 O O . TYR B 1 30 ? 12.539 26.484 0.587 1 88.69 30 TYR B O 1
ATOM 3208 N N . GLU B 1 31 ? 10.648 26.094 -0.529 1 87.12 31 GLU B N 1
ATOM 3209 C CA . GLU B 1 31 ? 10.273 27.5 -0.643 1 87.12 31 GLU B CA 1
ATOM 3210 C C . GLU B 1 31 ? 9.898 28.078 0.716 1 87.12 31 GLU B C 1
ATOM 3212 O O . GLU B 1 31 ? 10.219 29.234 1.017 1 87.12 31 GLU B O 1
ATOM 3217 N N . LEU B 1 32 ? 9.273 27.266 1.549 1 83.88 32 LEU B N 1
ATOM 3218 C CA . LEU B 1 32 ? 8.875 27.703 2.883 1 83.88 32 LEU B CA 1
ATOM 3219 C C . LEU B 1 32 ? 10.102 27.906 3.771 1 83.88 32 LEU B C 1
ATOM 3221 O O . LEU B 1 32 ? 10.109 28.812 4.617 1 83.88 32 LEU B O 1
ATOM 3225 N N . LYS B 1 33 ? 11.133 27.109 3.594 1 82.38 33 LYS B N 1
ATOM 3226 C CA . LYS B 1 33 ? 12.352 27.203 4.391 1 82.38 33 LYS B CA 1
ATOM 3227 C C . LYS B 1 33 ? 13.125 28.484 4.051 1 82.38 33 LYS B C 1
ATOM 3229 O O . LYS B 1 33 ? 13.836 29.031 4.895 1 82.38 33 LYS B O 1
ATOM 3234 N N . LYS B 1 34 ? 12.938 29.047 2.852 1 80.94 34 LYS B N 1
ATOM 3235 C CA . LYS B 1 34 ? 13.609 30.266 2.449 1 80.94 34 LYS B CA 1
ATOM 3236 C C . LYS B 1 34 ? 12.984 31.484 3.135 1 80.94 34 LYS B C 1
ATOM 3238 O O . LYS B 1 34 ? 13.672 32.469 3.385 1 80.94 34 LYS B O 1
ATOM 3243 N N . GLU B 1 35 ? 11.734 31.328 3.418 1 74.06 35 GLU B N 1
ATOM 3244 C CA . GLU B 1 35 ? 11.031 32.438 4.035 1 74.06 35 GLU B CA 1
ATOM 3245 C C . GLU B 1 35 ? 11.281 32.5 5.539 1 74.06 35 GLU B C 1
ATOM 3247 O O . GLU B 1 35 ? 11.086 33.531 6.176 1 74.06 35 GLU B O 1
ATOM 3252 N N . ARG B 1 36 ? 11.664 31.344 6.043 1 72 36 ARG B N 1
ATOM 3253 C CA . ARG B 1 36 ? 11.906 31.281 7.48 1 72 36 ARG B CA 1
ATOM 3254 C C . ARG B 1 36 ? 13.383 31.484 7.793 1 72 36 ARG B C 1
ATOM 3256 O O . ARG B 1 36 ? 14.25 31.172 6.977 1 72 36 ARG B O 1
ATOM 3263 N N . PRO B 1 37 ? 13.586 32.281 8.844 1 62.22 37 PRO B N 1
ATOM 3264 C CA . PRO B 1 37 ? 15 32.406 9.195 1 62.22 37 PRO B CA 1
ATOM 3265 C C . PRO B 1 37 ? 15.688 31.062 9.406 1 62.22 37 PRO B C 1
ATOM 3267 O O . PRO B 1 37 ? 15.141 30.188 10.086 1 62.22 37 PRO B O 1
ATOM 3270 N N . VAL B 1 38 ? 16.547 30.688 8.461 1 59.47 38 VAL B N 1
ATOM 3271 C CA . VAL B 1 38 ? 17.234 29.438 8.148 1 59.47 38 VAL B CA 1
ATOM 3272 C C . VAL B 1 38 ? 17.656 28.75 9.445 1 59.47 38 VAL B C 1
ATOM 3274 O O . VAL B 1 38 ? 17.578 27.516 9.555 1 59.47 38 VAL B O 1
ATOM 3277 N N . ASP B 1 39 ? 17.828 29.578 10.484 1 62.22 39 ASP B N 1
ATOM 3278 C CA . ASP B 1 39 ? 18.625 29.016 11.578 1 62.22 39 ASP B CA 1
ATOM 3279 C C . ASP B 1 39 ? 17.719 28.531 12.719 1 62.22 39 ASP B C 1
ATOM 3281 O O . ASP B 1 39 ? 18.203 28.031 13.734 1 62.22 39 ASP B O 1
ATOM 3285 N N . THR B 1 40 ? 16.344 28.594 12.523 1 69.25 40 THR B N 1
ATOM 3286 C CA . THR B 1 40 ? 15.609 28.219 13.719 1 69.25 40 THR B CA 1
ATOM 3287 C C . THR B 1 40 ? 15.062 26.797 13.594 1 69.25 40 THR B C 1
ATOM 3289 O O . THR B 1 40 ? 14.367 26.484 12.625 1 69.25 40 THR B O 1
ATOM 3292 N N . GLU B 1 41 ? 15.641 25.984 14.367 1 76.5 41 GLU B N 1
ATOM 3293 C CA . GLU B 1 41 ? 15.211 24.578 14.438 1 76.5 41 GLU B CA 1
ATOM 3294 C C . GLU B 1 41 ? 13.758 24.484 14.883 1 76.5 41 GLU B C 1
ATOM 3296 O O . GLU B 1 41 ? 13.336 25.172 15.82 1 76.5 41 GLU B O 1
ATOM 3301 N N . SER B 1 42 ? 12.891 23.844 14.148 1 87.62 42 SER B N 1
ATOM 3302 C CA . SER B 1 42 ? 11.492 23.609 14.5 1 87.62 42 SER B CA 1
ATOM 3303 C C . SER B 1 42 ? 11.18 22.125 14.555 1 87.62 42 SER B C 1
ATOM 3305 O O . SER B 1 42 ? 11.359 21.406 13.57 1 87.62 42 SER B O 1
ATOM 3307 N N . THR B 1 43 ? 10.734 21.656 15.719 1 93.5 43 THR B N 1
ATOM 3308 C CA . THR B 1 43 ? 10.445 20.25 15.922 1 93.5 43 THR B CA 1
ATOM 3309 C C . THR B 1 43 ? 9.266 19.812 15.055 1 93.5 43 THR B C 1
ATOM 3311 O O . THR B 1 43 ? 9.219 18.672 14.586 1 93.5 43 THR B O 1
ATOM 3314 N N . VAL B 1 44 ? 8.281 20.672 14.875 1 92.75 44 VAL B N 1
ATOM 3315 C CA . VAL B 1 44 ? 7.129 20.312 14.055 1 92.75 44 VAL B CA 1
ATOM 3316 C C . VAL B 1 44 ? 7.559 20.172 12.594 1 92.75 44 VAL B C 1
ATOM 3318 O O . VAL B 1 44 ? 7.062 19.297 11.867 1 92.75 44 VAL B O 1
ATOM 3321 N N . PHE B 1 45 ? 8.461 21 12.211 1 92.19 45 PHE B N 1
ATOM 3322 C CA . PHE B 1 45 ? 8.969 20.922 10.844 1 92.19 45 PHE B CA 1
ATOM 3323 C C . PHE B 1 45 ? 9.781 19.656 10.641 1 92.19 45 PHE B C 1
ATOM 3325 O O . PHE B 1 45 ? 9.758 19.062 9.555 1 92.19 45 PHE B O 1
ATOM 3332 N N . LYS B 1 46 ? 10.484 19.328 11.664 1 93.31 46 LYS B N 1
ATOM 3333 C CA . LYS B 1 46 ? 11.211 18.062 11.602 1 93.31 46 LYS B CA 1
ATOM 3334 C C . LYS B 1 46 ? 10.258 16.875 11.43 1 93.31 46 LYS B C 1
ATOM 3336 O O . LYS B 1 46 ? 10.555 15.945 10.688 1 93.31 46 LYS B O 1
ATOM 3341 N N . ALA B 1 47 ? 9.164 16.859 12.156 1 96.31 47 ALA B N 1
ATOM 3342 C CA . ALA B 1 47 ? 8.148 15.82 12.023 1 96.31 47 ALA B CA 1
ATOM 3343 C C . ALA B 1 47 ? 7.578 15.781 10.609 1 96.31 47 ALA B C 1
ATOM 3345 O O . ALA B 1 47 ? 7.398 14.711 10.031 1 96.31 47 ALA B O 1
ATOM 3346 N N . TRP B 1 48 ? 7.332 16.969 10.055 1 95.81 48 TRP B N 1
ATOM 3347 C CA . TRP B 1 48 ? 6.801 17.094 8.703 1 95.81 48 TRP B CA 1
ATOM 3348 C C . TRP B 1 48 ? 7.789 16.547 7.68 1 95.81 48 TRP B C 1
ATOM 3350 O O . TRP B 1 48 ? 7.414 15.766 6.797 1 95.81 48 TRP B O 1
ATOM 3360 N N . GLU B 1 49 ? 9.023 16.844 7.816 1 95.06 49 GLU B N 1
ATOM 3361 C CA . GLU B 1 49 ? 10.062 16.359 6.906 1 95.06 49 GLU B CA 1
ATOM 3362 C C . GLU B 1 49 ? 10.227 14.844 7.016 1 95.06 49 GLU B C 1
ATOM 3364 O O . GLU B 1 49 ? 10.461 14.164 6.012 1 95.06 49 GLU B O 1
ATOM 3369 N N . THR B 1 50 ? 10.172 14.398 8.211 1 97.5 50 THR B N 1
ATOM 3370 C CA . THR B 1 50 ? 10.266 12.953 8.414 1 97.5 50 THR B CA 1
ATOM 3371 C C . THR B 1 50 ? 9.086 12.242 7.754 1 97.5 50 THR B C 1
ATOM 3373 O O . THR B 1 50 ? 9.25 11.164 7.184 1 97.5 50 THR B O 1
ATOM 3376 N N . LEU B 1 51 ? 7.887 12.797 7.855 1 97.75 51 LEU B N 1
ATOM 3377 C CA . LEU B 1 51 ? 6.723 12.234 7.184 1 97.75 51 LEU B CA 1
ATOM 3378 C C . LEU B 1 51 ? 6.961 12.133 5.68 1 97.75 51 LEU B C 1
ATOM 3380 O O . LEU B 1 51 ? 6.641 11.117 5.059 1 97.75 51 LEU B O 1
ATOM 3384 N N . LEU B 1 52 ? 7.512 13.172 5.07 1 97.25 52 LEU B N 1
ATOM 3385 C CA . LEU B 1 52 ? 7.805 13.156 3.643 1 97.25 52 LEU B CA 1
ATOM 3386 C C . LEU B 1 52 ? 8.82 12.07 3.305 1 97.25 52 LEU B C 1
ATOM 3388 O O . LEU B 1 52 ? 8.648 11.344 2.322 1 97.25 52 LEU B O 1
ATOM 3392 N N . ASN B 1 53 ? 9.82 11.938 4.176 1 97.5 53 ASN B N 1
ATOM 3393 C CA . ASN B 1 53 ? 10.852 10.922 3.951 1 97.5 53 ASN B CA 1
ATOM 3394 C C . ASN B 1 53 ? 10.289 9.516 4.066 1 97.5 53 ASN B C 1
ATOM 3396 O O . ASN B 1 53 ? 10.602 8.648 3.246 1 97.5 53 ASN B O 1
ATOM 3400 N N . VAL B 1 54 ? 9.555 9.312 5.133 1 97.75 54 VAL B N 1
ATOM 3401 C CA . VAL B 1 54 ? 8.961 8 5.363 1 97.75 54 VAL B CA 1
ATOM 3402 C C . VAL B 1 54 ? 8.031 7.645 4.207 1 97.75 54 VAL B C 1
ATOM 3404 O O . VAL B 1 54 ? 8.016 6.5 3.746 1 97.75 54 VAL B O 1
ATOM 3407 N N . SER B 1 55 ? 7.23 8.562 3.73 1 97.31 55 SER B N 1
ATOM 3408 C CA . SER B 1 55 ? 6.332 8.328 2.605 1 97.31 55 SER B CA 1
ATOM 3409 C C . SER B 1 55 ? 7.109 8.008 1.334 1 97.31 55 SER B C 1
ATOM 3411 O O . SER B 1 55 ? 6.668 7.195 0.517 1 97.31 55 SER B O 1
ATOM 3413 N N . GLU B 1 56 ? 8.234 8.648 1.162 1 97.31 56 GLU B N 1
ATOM 3414 C CA . GLU B 1 56 ? 9.086 8.367 0.011 1 97.31 56 GLU B CA 1
ATOM 3415 C C . GLU B 1 56 ? 9.664 6.953 0.078 1 97.31 56 GLU B C 1
ATOM 3417 O O . GLU B 1 56 ? 9.734 6.262 -0.938 1 97.31 56 GLU B O 1
ATOM 3422 N N . MET B 1 57 ? 10.102 6.574 1.217 1 97.56 57 MET B N 1
ATOM 3423 C CA . MET B 1 57 ? 10.617 5.223 1.411 1 97.56 57 MET B CA 1
ATOM 3424 C C . MET B 1 57 ? 9.531 4.184 1.15 1 97.56 57 MET B C 1
ATOM 3426 O O . MET B 1 57 ? 9.812 3.115 0.6 1 97.56 57 MET B O 1
ATOM 3430 N N . ASP B 1 58 ? 8.352 4.516 1.606 1 96.69 58 ASP B N 1
ATOM 3431 C CA . ASP B 1 58 ? 7.234 3.611 1.355 1 96.69 58 ASP B CA 1
ATOM 3432 C C . ASP B 1 58 ? 6.961 3.48 -0.141 1 96.69 58 ASP B C 1
ATOM 3434 O O . ASP B 1 58 ? 6.672 2.387 -0.631 1 96.69 58 ASP B O 1
ATOM 3438 N N . ALA B 1 59 ? 6.977 4.602 -0.859 1 97.06 59 ALA B N 1
ATOM 3439 C CA . ALA B 1 59 ? 6.805 4.574 -2.309 1 97.06 59 ALA B CA 1
ATOM 3440 C C . ALA B 1 59 ? 7.875 3.715 -2.973 1 97.06 59 ALA B C 1
ATOM 3442 O O . ALA B 1 59 ? 7.578 2.93 -3.877 1 97.06 59 ALA B O 1
ATOM 3443 N N . GLN B 1 60 ? 9.078 3.852 -2.525 1 97.19 60 GLN B N 1
ATOM 3444 C CA . GLN B 1 60 ? 10.172 3.049 -3.061 1 97.19 60 GLN B CA 1
ATOM 3445 C C . GLN B 1 60 ? 9.961 1.567 -2.76 1 97.19 60 GLN B C 1
ATOM 3447 O O . GLN B 1 60 ? 10.305 0.709 -3.576 1 97.19 60 GLN B O 1
ATOM 3452 N N . ALA B 1 61 ? 9.508 1.271 -1.59 1 97.06 61 ALA B N 1
ATOM 3453 C CA . ALA B 1 61 ? 9.227 -0.114 -1.214 1 97.06 61 ALA B CA 1
ATOM 3454 C C . ALA B 1 61 ? 8.211 -0.746 -2.162 1 97.06 61 ALA B C 1
ATOM 3456 O O . ALA B 1 61 ? 8.328 -1.925 -2.508 1 97.06 61 ALA B O 1
ATOM 3457 N N . HIS B 1 62 ? 7.203 -0.002 -2.598 1 97 62 HIS B N 1
ATOM 3458 C CA . HIS B 1 62 ? 6.227 -0.495 -3.564 1 97 62 HIS B CA 1
ATOM 3459 C C . HIS B 1 62 ? 6.875 -0.74 -4.922 1 97 62 HIS B C 1
ATOM 3461 O O . HIS B 1 62 ? 6.543 -1.708 -5.609 1 97 62 HIS B O 1
ATOM 3467 N N . LEU B 1 63 ? 7.734 0.154 -5.289 1 97.5 63 LEU B N 1
ATOM 3468 C CA . LEU B 1 63 ? 8.445 -0.031 -6.551 1 97.5 63 LEU B CA 1
ATOM 3469 C C . LEU B 1 63 ? 9.305 -1.29 -6.508 1 97.5 63 LEU B C 1
ATOM 3471 O O . LEU B 1 63 ? 9.352 -2.051 -7.48 1 97.5 63 LEU B O 1
ATOM 3475 N N . ASP B 1 64 ? 10.008 -1.509 -5.434 1 97.62 64 ASP B N 1
ATOM 3476 C CA . ASP B 1 64 ? 10.812 -2.711 -5.242 1 97.62 64 ASP B CA 1
ATOM 3477 C C . ASP B 1 64 ? 9.938 -3.965 -5.262 1 97.62 64 ASP B C 1
ATOM 3479 O O . ASP B 1 64 ? 10.328 -4.984 -5.84 1 97.62 64 ASP B O 1
ATOM 3483 N N . ALA B 1 65 ? 8.836 -3.855 -4.539 1 97.06 65 ALA B N 1
ATOM 3484 C CA . ALA B 1 65 ? 7.91 -4.984 -4.531 1 97.06 65 ALA B CA 1
ATOM 3485 C C . ALA B 1 65 ? 7.449 -5.328 -5.945 1 97.06 65 ALA B C 1
ATOM 3487 O O . ALA B 1 65 ? 7.34 -6.508 -6.297 1 97.06 65 ALA B O 1
ATOM 3488 N N . ALA B 1 66 ? 7.18 -4.34 -6.742 1 97.88 66 ALA B N 1
ATOM 3489 C CA . ALA B 1 66 ? 6.777 -4.551 -8.125 1 97.88 66 ALA B CA 1
ATOM 3490 C C . ALA B 1 66 ? 7.867 -5.27 -8.914 1 97.88 66 ALA B C 1
ATOM 3492 O O . ALA B 1 66 ? 7.594 -6.23 -9.633 1 97.88 66 ALA B O 1
ATOM 3493 N N . SER B 1 67 ? 9.055 -4.867 -8.742 1 98 67 SER B N 1
ATOM 3494 C CA . SER B 1 67 ? 10.188 -5.469 -9.445 1 98 67 SER B CA 1
ATOM 3495 C C . SER B 1 67 ? 10.398 -6.914 -9.008 1 98 67 SER B C 1
ATOM 3497 O O . SER B 1 67 ? 10.664 -7.785 -9.844 1 98 67 SER B O 1
ATOM 3499 N N . LEU B 1 68 ? 10.289 -7.148 -7.762 1 97.06 68 LEU B N 1
ATOM 3500 C CA . LEU B 1 68 ? 10.5 -8.484 -7.223 1 97.06 68 LEU B CA 1
ATOM 3501 C C . LEU B 1 68 ? 9.375 -9.422 -7.645 1 97.06 68 LEU B C 1
ATOM 3503 O O . LEU B 1 68 ? 9.609 -10.609 -7.883 1 97.06 68 LEU B O 1
ATOM 3507 N N . LEU B 1 69 ? 8.164 -8.93 -7.727 1 97.38 69 LEU B N 1
ATOM 3508 C CA . LEU B 1 69 ? 7.047 -9.734 -8.195 1 97.38 69 LEU B CA 1
ATOM 3509 C C . LEU B 1 69 ? 7.273 -10.203 -9.625 1 97.38 69 LEU B C 1
ATOM 3511 O O . LEU B 1 69 ? 6.965 -11.352 -9.969 1 97.38 69 LEU B O 1
ATOM 3515 N N . ILE B 1 70 ? 7.852 -9.336 -10.43 1 97.31 70 ILE B N 1
ATOM 3516 C CA . ILE B 1 70 ? 8.117 -9.672 -11.82 1 97.31 70 ILE B CA 1
ATOM 3517 C C . ILE B 1 70 ? 9.258 -10.672 -11.906 1 97.31 70 ILE B C 1
ATOM 3519 O O . ILE B 1 70 ? 9.133 -11.719 -12.547 1 97.31 70 ILE B O 1
ATOM 3523 N N . LYS B 1 71 ? 10.281 -10.445 -11.203 1 96.25 71 LYS B N 1
ATOM 3524 C CA . LYS B 1 71 ? 11.508 -11.227 -11.312 1 96.25 71 LYS B CA 1
ATOM 3525 C C . LYS B 1 71 ? 11.352 -12.578 -10.617 1 96.25 71 LYS B C 1
ATOM 3527 O O . LYS B 1 71 ? 11.836 -13.602 -11.117 1 96.25 71 LYS B O 1
ATOM 3532 N N . ASN B 1 72 ? 10.656 -12.625 -9.461 1 93.88 72 ASN B N 1
ATOM 3533 C CA . ASN B 1 72 ? 10.664 -13.82 -8.617 1 93.88 72 ASN B CA 1
ATOM 3534 C C . ASN B 1 72 ? 9.383 -14.633 -8.797 1 93.88 72 ASN B C 1
ATOM 3536 O O . ASN B 1 72 ? 9.336 -15.805 -8.43 1 93.88 72 ASN B O 1
ATOM 3540 N N . VAL B 1 73 ? 8.367 -14.023 -9.32 1 96.12 73 VAL B N 1
ATOM 3541 C CA . VAL B 1 73 ? 7.102 -14.75 -9.375 1 96.12 73 VAL B CA 1
ATOM 3542 C C . VAL B 1 73 ? 6.641 -14.867 -10.828 1 96.12 73 VAL B C 1
ATOM 3544 O O . VAL B 1 73 ? 6.551 -15.977 -11.367 1 96.12 73 VAL B O 1
ATOM 3547 N N . TYR B 1 74 ? 6.504 -13.828 -11.516 1 96.12 74 TYR B N 1
ATOM 3548 C CA . TYR B 1 74 ? 5.93 -13.82 -12.859 1 96.12 74 TYR B CA 1
ATOM 3549 C C . TYR B 1 74 ? 6.828 -14.562 -13.836 1 96.12 74 TYR B C 1
ATOM 3551 O O . TYR B 1 74 ? 6.395 -15.523 -14.477 1 96.12 74 TYR B O 1
ATOM 3559 N N . GLN B 1 75 ? 8.047 -14.148 -13.961 1 94.25 75 GLN B N 1
ATOM 3560 C CA . GLN B 1 75 ? 8.938 -14.68 -14.984 1 94.25 75 GLN B CA 1
ATOM 3561 C C . GLN B 1 75 ? 9.188 -16.172 -14.773 1 94.25 75 GLN B C 1
ATOM 3563 O O . GLN B 1 75 ? 9.016 -16.969 -15.703 1 94.25 75 GLN B O 1
ATOM 3568 N N . PRO B 1 76 ? 9.539 -16.594 -13.57 1 91.31 76 PRO B N 1
ATOM 3569 C CA . PRO B 1 76 ? 9.742 -18.031 -13.359 1 91.31 76 PRO B CA 1
ATOM 3570 C C . PRO B 1 76 ? 8.469 -18.844 -13.594 1 91.31 76 PRO B C 1
ATOM 3572 O O . PRO B 1 76 ? 8.523 -19.938 -14.164 1 91.31 76 PRO B O 1
ATOM 3575 N N . LEU B 1 77 ? 7.316 -18.375 -13.172 1 93.88 77 LEU B N 1
ATOM 3576 C CA . LEU B 1 77 ? 6.062 -19.109 -13.328 1 93.88 77 LEU B CA 1
ATOM 3577 C C . LEU B 1 77 ? 5.676 -19.219 -14.797 1 93.88 77 LEU B C 1
ATOM 3579 O O . LEU B 1 77 ? 5.137 -20.234 -15.227 1 93.88 77 LEU B O 1
ATOM 3583 N N . GLU B 1 78 ? 5.934 -18.203 -15.547 1 92.25 78 GLU B N 1
ATOM 3584 C CA . GLU B 1 78 ? 5.625 -18.219 -16.984 1 92.25 78 GLU B CA 1
ATOM 3585 C C . GLU B 1 78 ? 6.473 -19.25 -17.719 1 92.25 78 GLU B C 1
ATOM 3587 O O . GLU B 1 78 ? 5.961 -19.984 -18.547 1 92.25 78 GLU B O 1
ATOM 3592 N N . ALA B 1 79 ? 7.703 -19.312 -17.391 1 88.75 79 ALA B N 1
ATOM 3593 C CA . ALA B 1 79 ? 8.609 -20.266 -18.031 1 88.75 79 ALA B CA 1
ATOM 3594 C C . ALA B 1 79 ? 8.227 -21.703 -17.672 1 88.75 79 ALA B C 1
ATOM 3596 O O . ALA B 1 79 ? 8.195 -22.562 -18.547 1 88.75 79 ALA B O 1
ATOM 3597 N N . VAL B 1 80 ? 7.918 -21.922 -16.406 1 89.88 80 VAL B N 1
ATOM 3598 C CA . VAL B 1 80 ? 7.562 -23.266 -15.953 1 89.88 80 VAL B CA 1
ATOM 3599 C C . VAL B 1 80 ? 6.223 -23.688 -16.562 1 89.88 80 VAL B C 1
ATOM 3601 O O . VAL B 1 80 ? 6.035 -24.844 -16.938 1 89.88 80 VAL B O 1
ATOM 3604 N N . ALA B 1 81 ? 5.305 -22.75 -16.609 1 89.81 81 ALA B N 1
ATOM 3605 C CA . ALA B 1 81 ? 3.986 -23.047 -17.172 1 89.81 81 ALA B CA 1
ATOM 3606 C C . ALA B 1 81 ? 4.098 -23.484 -18.625 1 89.81 81 ALA B C 1
ATOM 3608 O O . ALA B 1 81 ? 3.439 -24.438 -19.047 1 89.81 81 ALA B O 1
ATOM 3609 N N . GLU B 1 82 ? 4.93 -22.844 -19.422 1 89.88 82 GLU B N 1
ATOM 3610 C CA . GLU B 1 82 ? 5.125 -23.188 -20.828 1 89.88 82 GLU B CA 1
ATOM 3611 C C . GLU B 1 82 ? 5.762 -24.562 -20.969 1 89.88 82 GLU B C 1
ATOM 3613 O O . GLU B 1 82 ? 5.332 -25.375 -21.797 1 89.88 82 GLU B O 1
ATOM 3618 N N . HIS B 1 83 ? 6.691 -24.812 -20.156 1 89.69 83 HIS B N 1
ATOM 3619 C CA . HIS B 1 83 ? 7.395 -26.094 -20.203 1 89.69 83 HIS B CA 1
ATOM 3620 C C . HIS B 1 83 ? 6.48 -27.25 -19.797 1 89.69 83 HIS B C 1
ATOM 3622 O O . HIS B 1 83 ? 6.457 -28.297 -20.438 1 89.69 83 HIS B O 1
ATOM 3628 N N . LYS B 1 84 ? 5.793 -27.047 -18.688 1 91.31 84 LYS B N 1
ATOM 3629 C CA . LYS B 1 84 ? 4.922 -28.094 -18.172 1 91.31 84 LYS B CA 1
ATOM 3630 C C . LYS B 1 84 ? 3.762 -28.359 -19.125 1 91.31 84 LYS B C 1
ATOM 3632 O O . LYS B 1 84 ? 3.312 -29.5 -19.266 1 91.31 84 LYS B O 1
ATOM 3637 N N . ARG B 1 85 ? 3.279 -27.297 -19.75 1 90.62 85 ARG B N 1
ATOM 3638 C CA . ARG B 1 85 ? 2.242 -27.469 -20.766 1 90.62 85 ARG B CA 1
ATOM 3639 C C . ARG B 1 85 ? 2.742 -28.328 -21.922 1 90.62 85 ARG B C 1
ATOM 3641 O O . ARG B 1 85 ? 2.035 -29.219 -22.391 1 90.62 85 ARG B O 1
ATOM 3648 N N . SER B 1 86 ? 3.922 -28.062 -22.391 1 90.56 86 SER B N 1
ATOM 3649 C CA . SER B 1 86 ? 4.527 -28.828 -23.484 1 90.56 86 SER B CA 1
ATOM 3650 C C . SER B 1 86 ? 4.734 -30.281 -23.078 1 90.56 86 SER B C 1
ATOM 3652 O O . SER B 1 86 ? 4.48 -31.188 -23.875 1 90.56 86 SER B O 1
ATOM 3654 N N . GLN B 1 87 ? 5.141 -30.516 -21.875 1 90.06 87 GLN B N 1
ATOM 3655 C CA . GLN B 1 87 ? 5.359 -31.875 -21.375 1 90.06 87 GLN B CA 1
ATOM 3656 C C . GLN B 1 87 ? 4.055 -32.656 -21.312 1 90.06 87 GLN B C 1
ATOM 3658 O O . GLN B 1 87 ? 4.008 -33.844 -21.703 1 90.06 87 GLN B O 1
ATOM 3663 N N . ALA B 1 88 ? 3.078 -31.984 -20.766 1 90.06 88 ALA B N 1
ATOM 3664 C CA . ALA B 1 88 ? 1.774 -32.625 -20.672 1 90.06 88 ALA B CA 1
ATOM 3665 C C . ALA B 1 88 ? 1.241 -33 -22.047 1 90.06 88 ALA B C 1
ATOM 3667 O O . ALA B 1 88 ? 0.701 -34.094 -22.234 1 90.06 88 ALA B O 1
ATOM 3668 N N . GLN B 1 89 ? 1.403 -32.188 -23.016 1 91.75 89 GLN B N 1
ATOM 3669 C CA . GLN B 1 89 ? 0.948 -32.438 -24.375 1 91.75 89 GLN B CA 1
ATOM 3670 C C . GLN B 1 89 ? 1.7 -33.625 -25 1 91.75 89 GLN B C 1
ATOM 3672 O O . GLN B 1 89 ? 1.111 -34.438 -25.703 1 91.75 89 GLN B O 1
ATOM 3677 N N . ARG B 1 90 ? 2.943 -33.75 -24.734 1 91.62 90 ARG B N 1
ATOM 3678 C CA . ARG B 1 90 ? 3.746 -34.844 -25.266 1 91.62 90 ARG B CA 1
ATOM 3679 C C . ARG B 1 90 ? 3.287 -36.156 -24.688 1 91.62 90 ARG B C 1
ATOM 3681 O O . ARG B 1 90 ? 3.201 -37.156 -25.406 1 91.62 90 ARG B O 1
ATOM 3688 N N . ILE B 1 91 ? 3.008 -36.156 -23.422 1 90.19 91 ILE B N 1
ATOM 3689 C CA . ILE B 1 91 ? 2.566 -37.375 -22.766 1 90.19 91 ILE B CA 1
ATOM 3690 C C . ILE B 1 91 ? 1.229 -37.812 -23.359 1 90.19 91 ILE B C 1
ATOM 3692 O O . ILE B 1 91 ? 1.012 -39 -23.578 1 90.19 91 ILE B O 1
ATOM 3696 N N . CYS B 1 92 ? 0.349 -36.875 -23.641 1 88.56 92 CYS B N 1
ATOM 3697 C CA . CYS B 1 92 ? -0.932 -37.219 -24.266 1 88.56 92 CYS B CA 1
ATOM 3698 C C . CYS B 1 92 ? -0.735 -37.781 -25.656 1 88.56 92 CYS B C 1
ATOM 3700 O O . CYS B 1 92 ? -1.441 -38.719 -26.062 1 88.56 92 CYS B O 1
ATOM 3702 N N . SER B 1 93 ? 0.281 -37.281 -26.312 1 92.12 93 SER B N 1
ATOM 3703 C CA . SER B 1 93 ? 0.572 -37.781 -27.656 1 92.12 93 SER B CA 1
ATOM 3704 C C . SER B 1 93 ? 1.105 -39.188 -27.625 1 92.12 93 SER B C 1
ATOM 3706 O O . SER B 1 93 ? 0.897 -39.969 -28.562 1 92.12 93 SER B O 1
ATOM 3708 N N . PHE B 1 94 ? 1.746 -39.562 -26.547 1 90 94 PHE B N 1
ATOM 3709 C CA . PHE B 1 94 ? 2.256 -40.938 -26.391 1 90 94 PHE B CA 1
ATOM 3710 C C . PHE B 1 94 ? 1.11 -41.938 -26.312 1 90 94 PHE B C 1
ATOM 3712 O O . PHE B 1 94 ? 1.161 -43 -26.938 1 90 94 PHE B O 1
ATOM 3719 N N . ARG B 1 95 ? 0.17 -41.531 -25.531 1 86.56 95 ARG B N 1
ATOM 3720 C CA . ARG B 1 95 ? -0.992 -42.406 -25.422 1 86.56 95 ARG B CA 1
ATOM 3721 C C . ARG B 1 95 ? -1.656 -42.625 -26.781 1 86.56 95 ARG B C 1
ATOM 3723 O O . ARG B 1 95 ? -2.033 -43.719 -27.141 1 86.56 95 ARG B O 1
ATOM 3730 N N . GLU B 1 96 ? -1.736 -41.625 -27.516 1 88.62 96 GLU B N 1
ATOM 3731 C CA . GLU B 1 96 ? -2.32 -41.719 -28.859 1 88.62 96 GLU B CA 1
ATOM 3732 C C . GLU B 1 96 ? -1.478 -42.594 -29.766 1 88.62 96 GLU B C 1
ATOM 3734 O O . GLU B 1 96 ? -2.018 -43.312 -30.609 1 88.62 96 GLU B O 1
ATOM 3739 N N . ASN B 1 97 ? -0.243 -42.469 -29.594 1 91.44 97 ASN B N 1
ATOM 3740 C CA . ASN B 1 97 ? 0.661 -43.312 -30.391 1 91.44 97 ASN B CA 1
ATOM 3741 C C . ASN B 1 97 ? 0.466 -44.781 -30.078 1 91.44 97 ASN B C 1
ATOM 3743 O O . ASN B 1 97 ? 0.505 -45.625 -30.984 1 91.44 97 ASN B O 1
ATOM 3747 N N . PHE B 1 98 ? 0.282 -45.156 -28.797 1 91 98 PHE B N 1
ATOM 3748 C CA . PHE B 1 98 ? 0.012 -46.531 -28.422 1 91 98 PHE B CA 1
ATOM 3749 C C . PHE B 1 98 ? -1.27 -47.031 -29.062 1 91 98 PHE B C 1
ATOM 3751 O O . PHE B 1 98 ? -1.319 -48.156 -29.562 1 91 98 PHE B O 1
ATOM 3758 N N . GLU B 1 99 ? -2.217 -46.156 -29.109 1 88.31 99 GLU B N 1
ATOM 3759 C CA . GLU B 1 99 ? -3.492 -46.531 -29.719 1 88.31 99 GLU B CA 1
ATOM 3760 C C . GLU B 1 99 ? -3.342 -46.75 -31.219 1 88.31 99 GLU B C 1
ATOM 3762 O O . GLU B 1 99 ? -3.971 -47.656 -31.781 1 88.31 99 GLU B O 1
ATOM 3767 N N . THR B 1 100 ? -2.535 -45.969 -31.812 1 93.06 100 THR B N 1
ATOM 3768 C CA . THR B 1 100 ? -2.279 -46.125 -33.25 1 93.06 100 THR B CA 1
ATOM 3769 C C . THR B 1 100 ? -1.606 -47.469 -33.531 1 93.06 100 THR B C 1
ATOM 3771 O O . THR B 1 100 ? -1.934 -48.125 -34.5 1 93.06 100 THR B O 1
ATOM 3774 N N . ILE B 1 101 ? -0.72 -47.906 -32.656 1 93.25 101 ILE B N 1
ATOM 3775 C CA . ILE B 1 101 ? -0.027 -49.188 -32.812 1 93.25 101 ILE B CA 1
ATOM 3776 C C . ILE B 1 101 ? -1.023 -50.312 -32.656 1 93.25 101 ILE B C 1
ATOM 3778 O O . ILE B 1 101 ? -0.978 -51.281 -33.438 1 93.25 101 ILE B O 1
ATOM 3782 N N . LEU B 1 102 ? -1.912 -50.219 -31.781 1 91.75 102 LEU B N 1
ATOM 3783 C CA . LEU B 1 102 ? -2.938 -51.219 -31.594 1 91.75 102 LEU B CA 1
ATOM 3784 C C . LEU B 1 102 ? -3.859 -51.312 -32.812 1 91.75 102 LEU B C 1
ATOM 3786 O O . LEU B 1 102 ? -4.215 -52.406 -33.25 1 91.75 102 LEU B O 1
ATOM 3790 N N . HIS B 1 103 ? -4.191 -50.156 -33.312 1 92.88 103 HIS B N 1
ATOM 3791 C CA . HIS B 1 103 ? -5.082 -50.125 -34.469 1 92.88 103 HIS B CA 1
ATOM 3792 C C . HIS B 1 103 ? -4.43 -50.75 -35.688 1 92.88 103 HIS B C 1
ATOM 3794 O O . HIS B 1 103 ? -5.086 -51.438 -36.438 1 92.88 103 HIS B O 1
ATOM 3800 N N . LYS B 1 104 ? -3.191 -50.469 -35.906 1 94.56 104 LYS B N 1
ATOM 3801 C CA . LYS B 1 104 ? -2.461 -51.062 -37 1 94.56 104 LYS B CA 1
ATOM 3802 C C . LYS B 1 104 ? -2.395 -52.562 -36.906 1 94.56 104 LYS B C 1
ATOM 3804 O O . LYS B 1 104 ? -2.525 -53.281 -37.875 1 94.56 104 LYS B O 1
ATOM 3809 N N . SER B 1 105 ? -2.178 -53.062 -35.656 1 94.31 105 SER B N 1
ATOM 3810 C CA . SER B 1 105 ? -2.123 -54.5 -35.438 1 94.31 105 SER B CA 1
ATOM 3811 C C . SER B 1 105 ? -3.482 -55.156 -35.656 1 94.31 105 SER B C 1
ATOM 3813 O O . SER B 1 105 ? -3.562 -56.25 -36.25 1 94.31 105 SER B O 1
ATOM 3815 N N . ASP B 1 106 ? -4.504 -54.469 -35.281 1 92.12 106 ASP B N 1
ATOM 3816 C CA . ASP B 1 106 ? -5.859 -54.969 -35.5 1 92.12 106 ASP B CA 1
ATOM 3817 C C . ASP B 1 106 ? -6.164 -55.094 -37 1 92.12 106 ASP B C 1
ATOM 3819 O O . ASP B 1 106 ? -6.773 -56.062 -37.438 1 92.12 106 ASP B O 1
ATOM 3823 N N . THR B 1 107 ? -5.797 -54.125 -37.75 1 94.75 107 THR B N 1
ATOM 3824 C CA . THR B 1 107 ? -6.016 -54.156 -39.188 1 94.75 107 THR B CA 1
ATOM 3825 C C . THR B 1 107 ? -5.25 -55.281 -39.844 1 94.75 107 THR B C 1
ATOM 3827 O O . THR B 1 107 ? -5.746 -55.906 -40.781 1 94.75 107 THR B O 1
ATOM 3830 N N . LYS B 1 108 ? -4.082 -55.562 -39.344 1 95.62 108 LYS B N 1
ATOM 3831 C CA . LYS B 1 108 ? -3.271 -56.625 -39.906 1 95.62 108 LYS B CA 1
ATOM 3832 C C . LYS B 1 108 ? -3.893 -58 -39.562 1 95.62 108 LYS B C 1
ATOM 3834 O O . LYS B 1 108 ? -3.869 -58.906 -40.406 1 95.62 108 LYS B O 1
ATOM 3839 N N . VAL B 1 109 ? -4.457 -58.125 -38.375 1 94.75 109 VAL B N 1
ATOM 3840 C CA . VAL B 1 109 ? -5.121 -59.344 -38 1 94.75 109 VAL B CA 1
ATOM 3841 C C . VAL B 1 109 ? -6.32 -59.594 -38.906 1 94.75 109 VAL B C 1
ATOM 3843 O O . VAL B 1 109 ? -6.516 -60.719 -39.406 1 94.75 109 VAL B O 1
ATOM 3846 N N . ASN B 1 110 ? -7.023 -58.625 -39.156 1 93.62 110 ASN B N 1
ATOM 3847 C CA . ASN B 1 110 ? -8.203 -58.75 -40 1 93.62 110 ASN B CA 1
ATOM 3848 C C . ASN B 1 110 ? -7.816 -59.094 -41.438 1 93.62 110 ASN B C 1
ATOM 3850 O O . ASN B 1 110 ? -8.5 -59.875 -42.125 1 93.62 110 ASN B O 1
ATOM 3854 N N . SER B 1 111 ? -6.789 -58.469 -41.906 1 95.69 111 SER B N 1
ATOM 3855 C CA . SER B 1 111 ? -6.309 -58.75 -43.25 1 95.69 111 SER B CA 1
ATOM 3856 C C . SER B 1 111 ? -5.855 -60.219 -43.375 1 95.69 111 SER B C 1
ATOM 3858 O O . SER B 1 111 ? -6.148 -60.875 -44.375 1 95.69 111 SER B O 1
ATOM 3860 N N . CYS B 1 112 ? -5.117 -60.719 -42.375 1 94.44 112 CYS B N 1
ATOM 3861 C CA . CYS B 1 112 ? -4.648 -62.125 -42.375 1 94.44 112 CYS B CA 1
ATOM 3862 C C . CYS B 1 112 ? -5.82 -63.094 -42.281 1 94.44 112 CYS B C 1
ATOM 3864 O O . CYS B 1 112 ? -5.797 -64.125 -42.906 1 94.44 112 CYS B O 1
ATOM 3866 N N . TYR B 1 113 ? -6.82 -62.688 -41.562 1 91.94 113 TYR B N 1
ATOM 3867 C CA . TYR B 1 113 ? -8.016 -63.531 -41.5 1 91.94 113 TYR B CA 1
ATOM 3868 C C . TYR B 1 113 ? -8.719 -63.625 -42.844 1 91.94 113 TYR B C 1
ATOM 3870 O O . TYR B 1 113 ? -9.125 -64.688 -43.25 1 91.94 113 TYR B O 1
ATOM 3878 N N . ARG B 1 114 ? -8.852 -62.594 -43.562 1 93.31 114 ARG B N 1
ATOM 3879 C CA . ARG B 1 114 ? -9.484 -62.594 -44.875 1 93.31 114 ARG B CA 1
ATOM 3880 C C . ARG B 1 114 ? -8.703 -63.438 -45.875 1 93.31 114 ARG B C 1
ATOM 3882 O O . ARG B 1 114 ? -9.289 -64.125 -46.688 1 93.31 114 ARG B O 1
ATOM 3889 N N . GLU B 1 115 ? -7.449 -63.281 -45.688 1 91.94 115 GLU B N 1
ATOM 3890 C CA . GLU B 1 115 ? -6.598 -64.062 -46.594 1 91.94 115 GLU B CA 1
ATOM 3891 C C . GLU B 1 115 ? -6.723 -65.562 -46.281 1 91.94 115 GLU B C 1
ATOM 3893 O O . GLU B 1 115 ? -6.746 -66.375 -47.219 1 91.94 115 GLU B O 1
ATOM 3898 N N . ALA B 1 116 ? -6.77 -65.938 -45.031 1 87.44 116 ALA B N 1
ATOM 3899 C CA . ALA B 1 116 ? -6.945 -67.312 -44.625 1 87.44 116 ALA B CA 1
ATOM 3900 C C . ALA B 1 116 ? -8.305 -67.875 -45.094 1 87.44 116 ALA B C 1
ATOM 3902 O O . ALA B 1 116 ? -8.406 -69 -45.562 1 87.44 116 ALA B O 1
ATOM 3903 N N . HIS B 1 117 ? -9.242 -67 -44.938 1 85.62 117 HIS B N 1
ATOM 3904 C CA . HIS B 1 117 ? -10.586 -67.375 -45.375 1 85.62 117 HIS B CA 1
ATOM 3905 C C . HIS B 1 117 ? -10.656 -67.562 -46.875 1 85.62 117 HIS B C 1
ATOM 3907 O O . HIS B 1 117 ? -11.266 -68.5 -47.375 1 85.62 117 HIS B O 1
ATOM 3913 N N . LYS B 1 118 ? -10.086 -66.75 -47.594 1 86 118 LYS B N 1
ATOM 3914 C CA . LYS B 1 118 ? -10.07 -66.812 -49.031 1 86 118 LYS B CA 1
ATOM 3915 C C . LYS B 1 118 ? -9.32 -68 -49.531 1 86 118 LYS B C 1
ATOM 3917 O O . LYS B 1 118 ? -9.773 -68.688 -50.438 1 86 118 LYS B O 1
ATOM 3922 N N . SER B 1 119 ? -8.164 -68.25 -48.938 1 85.06 119 SER B N 1
ATOM 3923 C CA . SER B 1 119 ? -7.359 -69.438 -49.312 1 85.06 119 SER B CA 1
ATOM 3924 C C . SER B 1 119 ? -8.109 -70.75 -49.062 1 85.06 119 SER B C 1
ATOM 3926 O O . SER B 1 119 ? -7.977 -71.688 -49.844 1 85.06 119 SER B O 1
ATOM 3928 N N . TYR B 1 120 ? -8.883 -70.688 -48.062 1 80.56 120 TYR B N 1
ATOM 3929 C CA . TYR B 1 120 ? -9.688 -71.875 -47.75 1 80.56 120 TYR B CA 1
ATOM 3930 C C . TYR B 1 120 ? -10.805 -72.062 -48.75 1 80.56 120 TYR B C 1
ATOM 3932 O O . TYR B 1 120 ? -11.031 -73.188 -49.219 1 80.56 120 TYR B O 1
ATOM 3940 N N . ASN B 1 121 ? -11.414 -71.125 -49.094 1 79.12 121 ASN B N 1
ATOM 3941 C CA . ASN B 1 121 ? -12.5 -71.188 -50.062 1 79.12 121 ASN B CA 1
ATOM 3942 C C . ASN B 1 121 ? -11.977 -71.562 -51.469 1 79.12 121 ASN B C 1
ATOM 3944 O O . ASN B 1 121 ? -12.633 -72.312 -52.188 1 79.12 121 ASN B O 1
ATOM 3948 N N . ASP B 1 122 ? -10.844 -71.062 -51.781 1 79.25 122 ASP B N 1
ATOM 3949 C CA . ASP B 1 122 ? -10.25 -71.375 -53.062 1 79.25 122 ASP B CA 1
ATOM 3950 C C . ASP B 1 122 ? -9.82 -72.812 -53.156 1 79.25 122 ASP B C 1
ATOM 3952 O O . ASP B 1 122 ? -9.891 -73.438 -54.219 1 79.25 122 ASP B O 1
ATOM 3956 N N . SER B 1 123 ? -9.281 -73.438 -52.094 1 76.31 123 SER B N 1
ATOM 3957 C CA . SER B 1 123 ? -8.836 -74.812 -52.062 1 76.31 123 SER B CA 1
ATOM 3958 C C . SER B 1 123 ? -10.016 -75.812 -52.125 1 76.31 123 SER B C 1
ATOM 3960 O O . SER B 1 123 ? -9.883 -76.938 -52.625 1 76.31 123 SER B O 1
ATOM 3962 N N . SER B 1 124 ? -11.109 -75.438 -51.625 1 69 124 SER B N 1
ATOM 3963 C CA . SER B 1 124 ? -12.305 -76.312 -51.656 1 69 124 SER B CA 1
ATOM 3964 C C . SER B 1 124 ? -12.844 -76.438 -53.062 1 69 124 SER B C 1
ATOM 3966 O O . SER B 1 124 ? -13.461 -77.438 -53.406 1 69 124 SER B O 1
ATOM 3968 N N . ASN B 1 125 ? -12.57 -75.625 -54.031 1 62 125 ASN B N 1
ATOM 3969 C CA . ASN B 1 125 ? -13.102 -75.625 -55.375 1 62 125 ASN B CA 1
ATOM 3970 C C . ASN B 1 125 ? -12.109 -76.25 -56.375 1 62 125 ASN B C 1
ATOM 3972 O O . ASN B 1 125 ? -12.438 -76.438 -57.531 1 62 125 ASN B O 1
ATOM 3976 N N . GLY B 1 126 ? -10.766 -76.625 -56.062 1 56.75 126 GLY B N 1
ATOM 3977 C CA . GLY B 1 126 ? -9.859 -77.062 -57.125 1 56.75 126 GLY B CA 1
ATOM 3978 C C . GLY B 1 126 ? -8.852 -78.062 -56.688 1 56.75 126 GLY B C 1
ATOM 3979 O O . GLY B 1 126 ? -9.039 -78.688 -55.625 1 56.75 126 GLY B O 1
ATOM 3980 N N . VAL B 1 127 ? -7.305 -78.125 -57.469 1 56.09 127 VAL B N 1
ATOM 3981 C CA . VAL B 1 127 ? -6.176 -79.062 -57.5 1 56.09 127 VAL B CA 1
ATOM 3982 C C . VAL B 1 127 ? -5.582 -79.188 -56.094 1 56.09 127 VAL B C 1
ATOM 3984 O O . VAL B 1 127 ? -5.301 -78.188 -55.438 1 56.09 127 VAL B O 1
ATOM 3987 N N . LYS B 1 128 ? -5.316 -80.312 -55.469 1 59.84 128 LYS B N 1
ATOM 3988 C CA . LYS B 1 128 ? -5.445 -80.875 -54.125 1 59.84 128 LYS B CA 1
ATOM 3989 C C . LYS B 1 128 ? -4.285 -80.375 -53.25 1 59.84 128 LYS B C 1
ATOM 3991 O O . LYS B 1 128 ? -4.5 -79.875 -52.125 1 59.84 128 LYS B O 1
ATOM 3996 N N . ASP B 1 129 ? -3.018 -80.562 -53.719 1 55.38 129 ASP B N 1
ATOM 3997 C CA . ASP B 1 129 ? -1.89 -80.625 -52.781 1 55.38 129 ASP B CA 1
ATOM 3998 C C . ASP B 1 129 ? -1.331 -79.188 -52.562 1 55.38 129 ASP B C 1
ATOM 4000 O O . ASP B 1 129 ? -1.036 -78.812 -51.438 1 55.38 129 ASP B O 1
ATOM 4004 N N . LEU B 1 130 ? -1.14 -78.25 -53.719 1 56.81 130 LEU B N 1
ATOM 4005 C CA . LEU B 1 130 ? -0.563 -76.938 -53.625 1 56.81 130 LEU B CA 1
ATOM 4006 C C . LEU B 1 130 ? -1.518 -75.938 -52.906 1 56.81 130 LEU B C 1
ATOM 4008 O O . LEU B 1 130 ? -1.082 -75.125 -52.156 1 56.81 130 LEU B O 1
ATOM 4012 N N . ALA B 1 131 ? -2.66 -76.25 -53.031 1 72.38 131 ALA B N 1
ATOM 4013 C CA . ALA B 1 131 ? -3.74 -75.438 -52.469 1 72.38 131 ALA B CA 1
ATOM 4014 C C . ALA B 1 131 ? -3.811 -75.625 -50.969 1 72.38 131 ALA B C 1
ATOM 4016 O O . ALA B 1 131 ? -4.062 -74.688 -50.219 1 72.38 131 ALA B O 1
ATOM 4017 N N . LYS B 1 132 ? -3.232 -76.75 -50.625 1 75.88 132 LYS B N 1
ATOM 4018 C CA . LYS B 1 132 ? -3.25 -77.062 -49.188 1 75.88 132 LYS B CA 1
ATOM 4019 C C . LYS B 1 132 ? -2.158 -76.312 -48.438 1 75.88 132 LYS B C 1
ATOM 4021 O O . LYS B 1 132 ? -2.385 -75.75 -47.344 1 75.88 132 LYS B O 1
ATOM 4026 N N . CYS B 1 133 ? -1.009 -76.188 -49.125 1 79.94 133 CYS B N 1
ATOM 4027 C CA . CYS B 1 133 ? 0.112 -75.5 -48.531 1 79.94 133 CYS B CA 1
ATOM 4028 C C . CYS B 1 133 ? -0.207 -74 -48.344 1 79.94 133 CYS B C 1
ATOM 4030 O O . CYS B 1 133 ? 0.15 -73.438 -47.312 1 79.94 133 CYS B O 1
ATOM 4032 N N . ASP B 1 134 ? -0.917 -73.438 -49.281 1 82.75 134 ASP B N 1
ATOM 4033 C CA . ASP B 1 134 ? -1.278 -72 -49.219 1 82.75 134 ASP B CA 1
ATOM 4034 C C . ASP B 1 134 ? -2.287 -71.75 -48.094 1 82.75 134 ASP B C 1
ATOM 4036 O O . ASP B 1 134 ? -2.227 -70.75 -47.406 1 82.75 134 ASP B O 1
ATOM 4040 N N . VAL B 1 135 ? -3.152 -72.688 -47.938 1 83.5 135 VAL B N 1
ATOM 4041 C CA . VAL B 1 135 ? -4.164 -72.562 -46.906 1 83.5 135 VAL B CA 1
ATOM 4042 C C . VAL B 1 135 ? -3.502 -72.625 -45.531 1 83.5 135 VAL B C 1
ATOM 4044 O O . VAL B 1 135 ? -3.822 -71.812 -44.625 1 83.5 135 VAL B O 1
ATOM 4047 N N . TYR B 1 136 ? -2.508 -73.562 -45.406 1 83.94 136 TYR B N 1
ATOM 4048 C CA . TYR B 1 136 ? -1.816 -73.688 -44.156 1 83.94 136 TYR B CA 1
ATOM 4049 C C . TYR B 1 136 ? -0.962 -72.5 -43.844 1 83.94 136 TYR B C 1
ATOM 4051 O O . TYR B 1 136 ? -0.885 -72.062 -42.688 1 83.94 136 TYR B O 1
ATOM 4059 N N . THR B 1 137 ? -0.364 -71.938 -44.844 1 87.62 137 THR B N 1
ATOM 4060 C CA . THR B 1 137 ? 0.468 -70.75 -44.656 1 87.62 137 THR B CA 1
ATOM 4061 C C . THR B 1 137 ? -0.379 -69.562 -44.219 1 87.62 137 THR B C 1
ATOM 4063 O O . THR B 1 137 ? 0.009 -68.812 -43.344 1 87.62 137 THR B O 1
ATOM 4066 N N . ALA B 1 138 ? -1.484 -69.438 -44.875 1 88.75 138 ALA B N 1
ATOM 4067 C CA . ALA B 1 138 ? -2.379 -68.375 -44.531 1 88.75 138 ALA B CA 1
ATOM 4068 C C . ALA B 1 138 ? -2.918 -68.5 -43.094 1 88.75 138 ALA B C 1
ATOM 4070 O O . ALA B 1 138 ? -3.068 -67.562 -42.375 1 88.75 138 ALA B O 1
ATOM 4071 N N . HIS B 1 139 ? -3.254 -69.688 -42.781 1 88.31 139 HIS B N 1
ATOM 4072 C CA . HIS B 1 139 ? -3.699 -70 -41.438 1 88.31 139 HIS B CA 1
ATOM 4073 C C . HIS B 1 139 ? -2.615 -69.688 -40.406 1 88.31 139 HIS B C 1
ATOM 4075 O O . HIS B 1 139 ? -2.893 -69.062 -39.375 1 88.31 139 HIS B O 1
ATOM 4081 N N . ASN B 1 140 ? -1.388 -70.125 -40.688 1 90 140 ASN B N 1
ATOM 4082 C CA . ASN B 1 140 ? -0.277 -69.875 -39.781 1 90 140 ASN B CA 1
ATOM 4083 C C . ASN B 1 140 ? -0.023 -68.375 -39.625 1 90 140 ASN B C 1
ATOM 4085 O O . ASN B 1 140 ? 0.264 -67.938 -38.5 1 90 140 ASN B O 1
ATOM 4089 N N . ASP B 1 141 ? -0.126 -67.625 -40.688 1 92.69 141 ASP B N 1
ATOM 4090 C CA . ASP B 1 141 ? 0.058 -66.188 -40.594 1 92.69 141 ASP B CA 1
ATOM 4091 C C . ASP B 1 141 ? -1.015 -65.5 -39.719 1 92.69 141 ASP B C 1
ATOM 4093 O O . ASP B 1 141 ? -0.724 -64.625 -38.969 1 92.69 141 ASP B O 1
ATOM 4097 N N . TYR B 1 142 ? -2.199 -65.938 -39.875 1 93.25 142 TYR B N 1
ATOM 4098 C CA . TYR B 1 142 ? -3.312 -65.375 -39.094 1 93.25 142 TYR B CA 1
ATOM 4099 C C . TYR B 1 142 ? -3.105 -65.688 -37.594 1 93.25 142 TYR B C 1
ATOM 4101 O O . TYR B 1 142 ? -3.246 -64.812 -36.781 1 93.25 142 TYR B O 1
ATOM 4109 N N . VAL B 1 143 ? -2.719 -66.938 -37.281 1 91.88 143 VAL B N 1
ATOM 4110 C CA . VAL B 1 143 ? -2.533 -67.312 -35.906 1 91.88 143 VAL B CA 1
ATOM 4111 C C . VAL B 1 143 ? -1.368 -66.562 -35.281 1 91.88 143 VAL B C 1
ATOM 4113 O O . VAL B 1 143 ? -1.43 -66.125 -34.125 1 91.88 143 VAL B O 1
ATOM 4116 N N . LEU B 1 144 ? -0.325 -66.375 -36.094 1 94.12 144 LEU B N 1
ATOM 4117 C CA . LEU B 1 144 ? 0.827 -65.625 -35.594 1 94.12 144 LEU B CA 1
ATOM 4118 C C . LEU B 1 144 ? 0.447 -64.188 -35.344 1 94.12 144 LEU B C 1
ATOM 4120 O O . LEU B 1 144 ? 0.837 -63.594 -34.312 1 94.12 144 LEU B O 1
ATOM 4124 N N . GLN B 1 145 ? -0.316 -63.594 -36.25 1 94.69 145 GLN B N 1
ATOM 4125 C CA . GLN B 1 145 ? -0.728 -62.219 -36.062 1 94.69 145 GLN B CA 1
ATOM 4126 C C . GLN B 1 145 ? -1.701 -62.062 -34.906 1 94.69 145 GLN B C 1
ATOM 4128 O O . GLN B 1 145 ? -1.7 -61.062 -34.219 1 94.69 145 GLN B O 1
ATOM 4133 N N . LEU B 1 146 ? -2.486 -63 -34.75 1 94.25 146 LEU B N 1
ATOM 4134 C CA . LEU B 1 146 ? -3.418 -63 -33.625 1 94.25 146 LEU B CA 1
ATOM 4135 C C . LEU B 1 146 ? -2.666 -62.969 -32.281 1 94.25 146 LEU B C 1
ATOM 4137 O O . LEU B 1 146 ? -3.018 -62.219 -31.375 1 94.25 146 LEU B O 1
ATOM 4141 N N . ARG B 1 147 ? -1.659 -63.844 -32.156 1 93.56 147 ARG B N 1
ATOM 4142 C CA . ARG B 1 147 ? -0.85 -63.875 -30.953 1 93.56 147 ARG B CA 1
ATOM 4143 C C . ARG B 1 147 ? -0.141 -62.562 -30.719 1 93.56 147 ARG B C 1
ATOM 4145 O O . ARG B 1 147 ? -0.054 -62.094 -29.578 1 93.56 147 ARG B O 1
ATOM 4152 N N . ALA B 1 148 ? 0.379 -62 -31.781 1 94.94 148 ALA B N 1
ATOM 4153 C CA . ALA B 1 148 ? 1.062 -60.719 -31.672 1 94.94 148 ALA B CA 1
ATOM 4154 C C . ALA B 1 148 ? 0.103 -59.625 -31.203 1 94.94 148 ALA B C 1
ATOM 4156 O O . ALA B 1 148 ? 0.445 -58.812 -30.344 1 94.94 148 ALA B O 1
ATOM 4157 N N . ALA B 1 149 ? -1.053 -59.531 -31.766 1 94.12 149 ALA B N 1
ATOM 4158 C CA . ALA B 1 149 ? -2.037 -58.5 -31.438 1 94.12 149 ALA B CA 1
ATOM 4159 C C . ALA B 1 149 ? -2.477 -58.625 -29.984 1 94.12 149 ALA B C 1
ATOM 4161 O O . ALA B 1 149 ? -2.621 -57.594 -29.281 1 94.12 149 ALA B O 1
ATOM 4162 N N . ASN B 1 150 ? -2.668 -59.812 -29.516 1 93.12 150 ASN B N 1
ATOM 4163 C CA . ASN B 1 150 ? -3.094 -60 -28.141 1 93.12 150 ASN B CA 1
ATOM 4164 C C . ASN B 1 150 ? -1.989 -59.625 -27.156 1 93.12 150 ASN B C 1
ATOM 4166 O O . ASN B 1 150 ? -2.268 -59.094 -26.078 1 93.12 150 ASN B O 1
ATOM 4170 N N . ARG B 1 151 ? -0.797 -59.938 -27.547 1 94.56 151 ARG B N 1
ATOM 4171 C CA . ARG B 1 151 ? 0.312 -59.562 -26.688 1 94.56 151 ARG B CA 1
ATOM 4172 C C . ARG B 1 151 ? 0.457 -58.031 -26.641 1 94.56 151 ARG B C 1
ATOM 4174 O O . ARG B 1 151 ? 0.806 -57.469 -25.594 1 94.56 151 ARG B O 1
ATOM 4181 N N . LEU B 1 152 ? 0.212 -57.375 -27.734 1 94 152 LEU B N 1
ATOM 4182 C CA . LEU B 1 152 ? 0.274 -55.906 -27.766 1 94 152 LEU B CA 1
ATOM 4183 C C . LEU B 1 152 ? -0.77 -55.281 -26.844 1 94 152 LEU B C 1
ATOM 4185 O O . LEU B 1 152 ? -0.502 -54.281 -26.188 1 94 152 LEU B O 1
ATOM 4189 N N . VAL B 1 153 ? -1.92 -55.812 -26.844 1 91.25 153 VAL B N 1
ATOM 4190 C CA . VAL B 1 153 ? -2.986 -55.344 -25.969 1 91.25 153 VAL B CA 1
ATOM 4191 C C . VAL B 1 153 ? -2.57 -55.469 -24.516 1 91.25 153 VAL B C 1
ATOM 4193 O O . VAL B 1 153 ? -2.824 -54.594 -23.703 1 91.25 153 VAL B O 1
ATOM 4196 N N . GLU B 1 154 ? -1.89 -56.594 -24.188 1 91.19 154 GLU B N 1
ATOM 4197 C CA . GLU B 1 154 ? -1.41 -56.812 -22.828 1 91.19 154 GLU B CA 1
ATOM 4198 C C . GLU B 1 154 ? -0.36 -55.781 -22.438 1 91.19 154 GLU B C 1
ATOM 4200 O O . GLU B 1 154 ? -0.388 -55.219 -21.328 1 91.19 154 GLU B O 1
ATOM 4205 N N . GLU B 1 155 ? 0.503 -55.562 -23.422 1 92.5 155 GLU B N 1
ATOM 4206 C CA . GLU B 1 155 ? 1.561 -54.594 -23.141 1 92.5 155 GLU B CA 1
ATOM 4207 C C . GLU B 1 155 ? 0.996 -53.188 -23.016 1 92.5 155 GLU B C 1
ATOM 4209 O O . GLU B 1 155 ? 1.509 -52.375 -22.234 1 92.5 155 GLU B O 1
ATOM 4214 N N . PHE B 1 156 ? 0.003 -52.844 -23.812 1 90.44 156 PHE B N 1
ATOM 4215 C CA . PHE B 1 156 ? -0.677 -51.562 -23.734 1 90.44 156 PHE B CA 1
ATOM 4216 C C . PHE B 1 156 ? -1.26 -51.344 -22.344 1 90.44 156 PHE B C 1
ATOM 4218 O O . PHE B 1 156 ? -1.119 -50.25 -21.781 1 90.44 156 PHE B O 1
ATOM 4225 N N . GLN B 1 157 ? -1.87 -52.375 -21.812 1 85.75 157 GLN B N 1
ATOM 4226 C CA . GLN B 1 157 ? -2.488 -52.281 -20.5 1 85.75 157 GLN B CA 1
ATOM 4227 C C . GLN B 1 157 ? -1.438 -52.031 -19.422 1 85.75 157 GLN B C 1
ATOM 4229 O O . GLN B 1 157 ? -1.716 -51.406 -18.406 1 85.75 157 GLN B O 1
ATOM 4234 N N . SER B 1 158 ? -0.229 -52.469 -19.719 1 87.19 158 SER B N 1
ATOM 4235 C CA . SER B 1 158 ? 0.844 -52.312 -18.75 1 87.19 158 SER B CA 1
ATOM 4236 C C . SER B 1 158 ? 1.537 -50.969 -18.922 1 87.19 158 SER B C 1
ATOM 4238 O O . SER B 1 158 ? 2.072 -50.406 -17.969 1 87.19 158 SER B O 1
ATOM 4240 N N . ALA B 1 159 ? 1.524 -50.406 -20.125 1 88.44 159 ALA B N 1
ATOM 4241 C CA . ALA B 1 159 ? 2.256 -49.188 -20.453 1 88.44 159 ALA B CA 1
ATOM 4242 C C . ALA B 1 159 ? 1.448 -47.938 -20.078 1 88.44 159 ALA B C 1
ATOM 4244 O O . ALA B 1 159 ? 2.014 -46.906 -19.703 1 88.44 159 ALA B O 1
ATOM 4245 N N . VAL B 1 160 ? 0.138 -47.938 -20.141 1 85.38 160 VAL B N 1
ATOM 4246 C CA . VAL B 1 160 ? -0.729 -46.781 -19.938 1 85.38 160 VAL B CA 1
ATOM 4247 C C . VAL B 1 160 ? -0.589 -46.25 -18.5 1 85.38 160 VAL B C 1
ATOM 4249 O O . VAL B 1 160 ? -0.438 -45.062 -18.281 1 85.38 160 VAL B O 1
ATOM 4252 N N . PRO B 1 161 ? -0.558 -47.156 -17.484 1 86.31 161 PRO B N 1
ATOM 4253 C CA . PRO B 1 161 ? -0.385 -46.656 -16.125 1 86.31 161 PRO B CA 1
ATOM 4254 C C . PRO B 1 161 ? 0.955 -45.969 -15.906 1 86.31 161 PRO B C 1
ATOM 4256 O O . PRO B 1 161 ? 1.048 -45.031 -15.109 1 86.31 161 PRO B O 1
ATOM 4259 N N . GLN B 1 162 ? 1.942 -46.406 -16.672 1 87.06 162 GLN B N 1
ATOM 4260 C CA . GLN B 1 162 ? 3.246 -45.75 -16.562 1 87.06 162 GLN B CA 1
ATOM 4261 C C . GLN B 1 162 ? 3.201 -44.312 -17.109 1 87.06 162 GLN B C 1
ATOM 4263 O O . GLN B 1 162 ? 3.803 -43.406 -16.531 1 87.06 162 GLN B O 1
ATOM 4268 N N . VAL B 1 163 ? 2.539 -44.094 -18.156 1 88.12 163 VAL B N 1
ATOM 4269 C CA . VAL B 1 163 ? 2.377 -42.781 -18.75 1 88.12 163 VAL B CA 1
ATOM 4270 C C . VAL B 1 163 ? 1.557 -41.875 -17.812 1 88.12 163 VAL B C 1
ATOM 4272 O O . VAL B 1 163 ? 1.867 -40.719 -17.641 1 88.12 163 VAL B O 1
ATOM 4275 N N . LEU B 1 164 ? 0.562 -42.406 -17.219 1 84.69 164 LEU B N 1
ATOM 4276 C CA . LEU B 1 164 ? -0.281 -41.625 -16.297 1 84.69 164 LEU B CA 1
ATOM 4277 C C . LEU B 1 164 ? 0.5 -41.219 -15.055 1 84.69 164 LEU B C 1
ATOM 4279 O O . LEU B 1 164 ? 0.256 -40.156 -14.484 1 84.69 164 LEU B O 1
ATOM 4283 N N . GLU B 1 165 ? 1.36 -42.188 -14.688 1 88.31 165 GLU B N 1
ATOM 4284 C CA . GLU B 1 165 ? 2.217 -41.844 -13.555 1 88.31 165 GLU B CA 1
ATOM 4285 C C . GLU B 1 165 ? 3.102 -40.625 -13.867 1 88.31 165 GLU B C 1
ATOM 4287 O O . GLU B 1 165 ? 3.357 -39.812 -12.992 1 88.31 165 GLU B O 1
ATOM 4292 N N . GLU B 1 166 ? 3.59 -40.562 -15.062 1 88.44 166 GLU B N 1
ATOM 4293 C CA . GLU B 1 166 ? 4.387 -39.406 -15.469 1 88.44 166 GLU B CA 1
ATOM 4294 C C . GLU B 1 166 ? 3.549 -38.156 -15.477 1 88.44 166 GLU B C 1
ATOM 4296 O O . GLU B 1 166 ? 4.043 -37.062 -15.117 1 88.44 166 GLU B O 1
ATOM 4301 N N . LEU B 1 167 ? 2.348 -38.219 -15.891 1 88.81 167 LEU B N 1
ATOM 4302 C CA . LEU B 1 167 ? 1.441 -37.094 -15.883 1 88.81 167 LEU B CA 1
ATOM 4303 C C . LEU B 1 167 ? 1.164 -36.625 -14.453 1 88.81 167 LEU B C 1
ATOM 4305 O O . LEU B 1 167 ? 1.062 -35.406 -14.195 1 88.81 167 LEU B O 1
ATOM 4309 N N . GLU B 1 168 ? 1.012 -37.594 -13.562 1 90.69 168 GLU B N 1
ATOM 4310 C CA . GLU B 1 168 ? 0.824 -37.281 -12.148 1 90.69 168 GLU B CA 1
ATOM 4311 C C . GLU B 1 168 ? 2.023 -36.5 -11.602 1 90.69 168 GLU B C 1
ATOM 4313 O O . GLU B 1 168 ? 1.861 -35.562 -10.828 1 90.69 168 GLU B O 1
ATOM 4318 N N . GLU B 1 169 ? 3.178 -36.938 -12 1 88.81 169 GLU B N 1
ATOM 4319 C CA . GLU B 1 169 ? 4.395 -36.281 -11.562 1 88.81 169 GLU B CA 1
ATOM 4320 C C . GLU B 1 169 ? 4.445 -34.844 -12.062 1 88.81 169 GLU B C 1
ATOM 4322 O O . GLU B 1 169 ? 4.887 -33.938 -11.344 1 88.81 169 GLU B O 1
ATOM 4327 N N . ILE B 1 170 ? 4.066 -34.688 -13.258 1 89.69 170 ILE B N 1
ATOM 4328 C CA . ILE B 1 170 ? 4.035 -33.344 -13.836 1 89.69 170 ILE B CA 1
ATOM 4329 C C . ILE B 1 170 ? 3.061 -32.469 -13.055 1 89.69 170 ILE B C 1
ATOM 4331 O O . ILE B 1 170 ? 3.363 -31.297 -12.758 1 89.69 170 ILE B O 1
ATOM 4335 N N . TYR B 1 171 ? 1.921 -32.969 -12.703 1 90.5 171 TYR B N 1
ATOM 4336 C CA . TYR B 1 171 ? 0.932 -32.219 -11.938 1 90.5 171 TYR B CA 1
ATOM 4337 C C . TYR B 1 171 ? 1.489 -31.828 -10.578 1 90.5 171 TYR B C 1
ATOM 4339 O O . TYR B 1 171 ? 1.319 -30.688 -10.141 1 90.5 171 TYR B O 1
ATOM 4347 N N . ILE B 1 172 ? 2.064 -32.844 -9.945 1 93.31 172 ILE B N 1
ATOM 4348 C CA . ILE B 1 172 ? 2.604 -32.594 -8.609 1 93.31 172 ILE B CA 1
ATOM 4349 C C . ILE B 1 172 ? 3.658 -31.484 -8.68 1 93.31 172 ILE B C 1
ATOM 4351 O O . ILE B 1 172 ? 3.637 -30.547 -7.879 1 93.31 172 ILE B O 1
ATOM 4355 N N . ASP B 1 173 ? 4.516 -31.5 -9.641 1 90.81 173 ASP B N 1
ATOM 4356 C CA . ASP B 1 173 ? 5.562 -30.5 -9.805 1 90.81 173 ASP B CA 1
ATOM 4357 C C . ASP B 1 173 ? 4.965 -29.125 -10.109 1 90.81 173 ASP B C 1
ATOM 4359 O O . ASP B 1 173 ? 5.445 -28.109 -9.602 1 90.81 173 ASP B O 1
ATOM 4363 N N . THR B 1 174 ? 4.027 -29.109 -10.969 1 92 174 THR B N 1
ATOM 4364 C CA . THR B 1 174 ? 3.379 -27.844 -11.328 1 92 174 THR B CA 1
ATOM 4365 C C . THR B 1 174 ? 2.686 -27.234 -10.117 1 92 174 THR B C 1
ATOM 4367 O O . THR B 1 174 ? 2.814 -26.031 -9.867 1 92 174 THR B O 1
ATOM 4370 N N . SER B 1 175 ? 1.955 -28.078 -9.367 1 93.69 175 SER B N 1
ATOM 4371 C CA . SER B 1 175 ? 1.253 -27.609 -8.18 1 93.69 175 SER B CA 1
ATOM 4372 C C . SER B 1 175 ? 2.227 -27.047 -7.145 1 93.69 175 SER B C 1
ATOM 4374 O O . SER B 1 175 ? 1.974 -26.016 -6.539 1 93.69 175 SER B O 1
ATOM 4376 N N . ASN B 1 176 ? 3.295 -27.734 -7.008 1 93.94 176 ASN B N 1
ATOM 4377 C CA . ASN B 1 176 ? 4.312 -27.266 -6.07 1 93.94 176 ASN B CA 1
ATOM 4378 C C . ASN B 1 1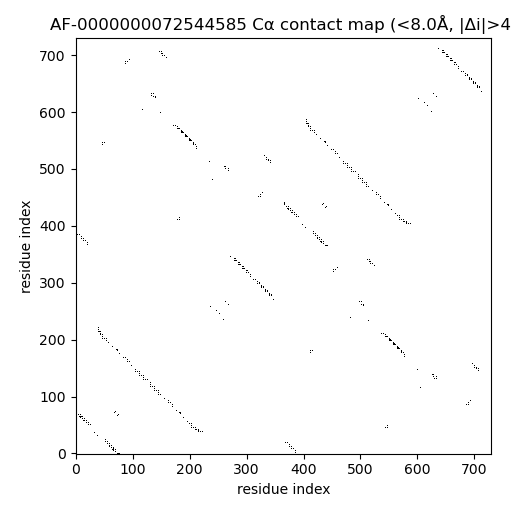76 ? 4.906 -25.938 -6.508 1 93.94 176 ASN B C 1
ATOM 4380 O O . ASN B 1 176 ? 5.137 -25.047 -5.676 1 93.94 176 ASN B O 1
ATOM 4384 N N . THR B 1 177 ? 5.184 -25.828 -7.715 1 93.25 177 THR B N 1
ATOM 4385 C CA . THR B 1 177 ? 5.754 -24.594 -8.242 1 93.25 177 THR B CA 1
ATOM 4386 C C . THR B 1 177 ? 4.793 -23.422 -8.047 1 93.25 177 THR B C 1
ATOM 4388 O O . THR B 1 177 ? 5.207 -22.328 -7.656 1 93.25 177 THR B O 1
ATOM 4391 N N . VAL B 1 178 ? 3.543 -23.625 -8.344 1 94.62 178 VAL B N 1
ATOM 4392 C CA . VAL B 1 178 ? 2.525 -22.594 -8.164 1 94.62 178 VAL B CA 1
ATOM 4393 C C . VAL B 1 178 ? 2.434 -22.203 -6.691 1 94.62 178 VAL B C 1
ATOM 4395 O O . VAL B 1 178 ? 2.355 -21.031 -6.355 1 94.62 178 VAL B O 1
ATOM 4398 N N . ASN B 1 179 ? 2.449 -23.203 -5.871 1 96.5 179 ASN B N 1
ATOM 4399 C CA . ASN B 1 179 ? 2.369 -22.953 -4.438 1 96.5 179 ASN B CA 1
ATOM 4400 C C . ASN B 1 179 ? 3.559 -22.141 -3.943 1 96.5 179 ASN B C 1
ATOM 4402 O O . ASN B 1 179 ? 3.396 -21.219 -3.137 1 96.5 179 ASN B O 1
ATOM 4406 N N . VAL B 1 180 ? 4.727 -22.484 -4.383 1 95.44 180 VAL B N 1
ATOM 4407 C CA . VAL B 1 180 ? 5.93 -21.75 -4 1 95.44 180 VAL B CA 1
ATOM 4408 C C . VAL B 1 180 ? 5.832 -20.312 -4.488 1 95.44 180 VAL B C 1
ATOM 4410 O O . VAL B 1 180 ? 6.273 -19.391 -3.803 1 95.44 180 VAL B O 1
ATOM 4413 N N . ALA B 1 181 ? 5.32 -20.156 -5.629 1 96.44 181 ALA B N 1
ATOM 4414 C CA . ALA B 1 181 ? 5.137 -18.797 -6.168 1 96.44 181 ALA B CA 1
ATOM 4415 C C . ALA B 1 181 ? 4.191 -17.984 -5.289 1 96.44 181 ALA B C 1
ATOM 4417 O O . ALA B 1 181 ? 4.453 -16.812 -5.004 1 96.44 181 ALA B O 1
ATOM 4418 N N . ILE B 1 182 ? 3.098 -18.578 -4.879 1 97.12 182 ILE B N 1
ATOM 4419 C CA . ILE B 1 182 ? 2.145 -17.891 -4.004 1 97.12 182 ILE B CA 1
ATOM 4420 C C . ILE B 1 182 ? 2.809 -17.562 -2.668 1 97.12 182 ILE B C 1
ATOM 4422 O O . ILE B 1 182 ? 2.639 -16.469 -2.137 1 97.12 182 ILE B O 1
ATOM 4426 N N . GLU B 1 183 ? 3.555 -18.516 -2.201 1 97.19 183 GLU B N 1
ATOM 4427 C CA . GLU B 1 183 ? 4.281 -18.312 -0.953 1 97.19 183 GLU B CA 1
ATOM 4428 C C . GLU B 1 183 ? 5.27 -17.156 -1.081 1 97.19 183 GLU B C 1
ATOM 4430 O O . GLU B 1 183 ? 5.402 -16.344 -0.163 1 97.19 183 GLU B O 1
ATOM 4435 N N . SER B 1 184 ? 5.949 -17.203 -2.156 1 96.44 184 SER B N 1
ATOM 4436 C CA . SER B 1 184 ? 6.918 -16.125 -2.398 1 96.44 184 SER B CA 1
ATOM 4437 C C . SER B 1 184 ? 6.242 -14.766 -2.445 1 96.44 184 SER B C 1
ATOM 4439 O O . SER B 1 184 ? 6.773 -13.781 -1.926 1 96.44 184 SER B O 1
ATOM 4441 N N . LEU B 1 185 ? 5.152 -14.703 -3.137 1 96.88 185 LEU B N 1
ATOM 4442 C CA . LEU B 1 185 ? 4.375 -13.469 -3.209 1 96.88 185 LEU B CA 1
ATOM 4443 C C . LEU B 1 185 ? 3.924 -13.031 -1.82 1 96.88 185 LEU B C 1
ATOM 4445 O O . LEU B 1 185 ? 4.07 -11.859 -1.457 1 96.88 185 LEU B O 1
ATOM 4449 N N . ALA B 1 186 ? 3.398 -13.906 -1.038 1 97 186 ALA B N 1
ATOM 4450 C CA . ALA B 1 186 ? 2.918 -13.609 0.309 1 97 186 ALA B CA 1
ATOM 4451 C C . ALA B 1 186 ? 4.055 -13.133 1.205 1 97 186 ALA B C 1
ATOM 4453 O O . ALA B 1 186 ? 3.898 -12.164 1.953 1 97 186 ALA B O 1
ATOM 4454 N N . LEU B 1 187 ? 5.16 -13.82 1.092 1 96.88 187 LEU B N 1
ATOM 4455 C CA . LEU B 1 187 ? 6.316 -13.469 1.912 1 96.88 187 LEU B CA 1
ATOM 4456 C C . LEU B 1 187 ? 6.836 -12.086 1.554 1 96.88 187 LEU B C 1
ATOM 4458 O O . LEU B 1 187 ? 7.242 -11.32 2.434 1 96.88 187 LEU B O 1
ATOM 4462 N N . LEU B 1 188 ? 6.883 -11.852 0.324 1 96.81 188 LEU B N 1
ATOM 4463 C CA . LEU B 1 188 ? 7.324 -10.539 -0.14 1 96.81 188 LEU B CA 1
ATOM 4464 C C . LEU B 1 188 ? 6.453 -9.43 0.447 1 96.81 188 LEU B C 1
ATOM 4466 O O . LEU B 1 188 ? 6.973 -8.461 1.01 1 96.81 188 LEU B O 1
ATOM 4470 N N . LEU B 1 189 ? 5.145 -9.523 0.32 1 96.31 189 LEU B N 1
ATOM 4471 C CA . LEU B 1 189 ? 4.223 -8.492 0.787 1 96.31 189 LEU B CA 1
ATOM 4472 C C . LEU B 1 189 ? 4.227 -8.406 2.311 1 96.31 189 LEU B C 1
ATOM 4474 O O . LEU B 1 189 ? 4.066 -7.328 2.879 1 96.31 189 LEU B O 1
ATOM 4478 N N . LEU B 1 190 ? 4.41 -9.562 2.951 1 96.19 190 LEU B N 1
ATOM 4479 C CA . LEU B 1 190 ? 4.523 -9.602 4.406 1 96.19 190 LEU B CA 1
ATOM 4480 C C . LEU B 1 190 ? 5.758 -8.844 4.875 1 96.19 190 LEU B C 1
ATOM 4482 O O . LEU B 1 190 ? 5.688 -8.07 5.84 1 96.19 190 LEU B O 1
ATOM 4486 N N . THR B 1 191 ? 6.848 -9.031 4.234 1 96 191 THR B N 1
ATOM 4487 C CA . THR B 1 191 ? 8.094 -8.352 4.582 1 96 191 THR B CA 1
ATOM 4488 C C . THR B 1 191 ? 7.949 -6.844 4.398 1 96 191 THR B C 1
ATOM 4490 O O . THR B 1 191 ? 8.406 -6.066 5.234 1 96 191 THR B O 1
ATOM 4493 N N . LYS B 1 192 ? 7.363 -6.445 3.33 1 95.75 192 LYS B N 1
ATOM 4494 C CA . LYS B 1 192 ? 7.168 -5.023 3.068 1 95.75 192 LYS B CA 1
ATOM 4495 C C . LYS B 1 192 ? 6.23 -4.398 4.098 1 95.75 192 LYS B C 1
ATOM 4497 O O . LYS B 1 192 ? 6.41 -3.242 4.488 1 95.75 192 LYS B O 1
ATOM 4502 N N . ALA B 1 193 ? 5.211 -5.07 4.52 1 95.5 193 ALA B N 1
ATOM 4503 C CA . ALA B 1 193 ? 4.309 -4.594 5.566 1 95.5 193 ALA B CA 1
ATOM 4504 C C . ALA B 1 193 ? 5.059 -4.379 6.879 1 95.5 193 ALA B C 1
ATOM 4506 O O . ALA B 1 193 ? 4.797 -3.412 7.598 1 95.5 193 ALA B O 1
ATOM 4507 N N . ASN B 1 194 ? 5.969 -5.258 7.164 1 96 194 ASN B N 1
ATOM 4508 C CA . ASN B 1 194 ? 6.777 -5.137 8.375 1 96 194 ASN B CA 1
ATOM 4509 C C . ASN B 1 194 ? 7.672 -3.902 8.32 1 96 194 ASN B C 1
ATOM 4511 O O . ASN B 1 194 ? 7.832 -3.205 9.328 1 96 194 ASN B O 1
ATOM 4515 N N . GLU B 1 195 ? 8.258 -3.68 7.18 1 95.94 195 GLU B N 1
ATOM 4516 C CA . GLU B 1 195 ? 9.094 -2.494 7 1 95.94 195 GLU B CA 1
ATOM 4517 C C . GLU B 1 195 ? 8.273 -1.217 7.145 1 95.94 195 GLU B C 1
ATOM 4519 O O . GLU B 1 195 ? 8.727 -0.244 7.746 1 95.94 195 GLU B O 1
ATOM 4524 N N . GLN B 1 196 ? 7.102 -1.211 6.57 1 96.06 196 GLN B N 1
ATOM 4525 C CA . GLN B 1 196 ? 6.211 -0.061 6.676 1 96.06 196 GLN B CA 1
ATOM 4526 C C . GLN B 1 196 ? 5.82 0.204 8.125 1 96.06 196 GLN B C 1
ATOM 4528 O O . GLN B 1 196 ? 5.789 1.356 8.562 1 96.06 196 GLN B O 1
ATOM 4533 N N . HIS B 1 197 ? 5.539 -0.836 8.891 1 95.94 197 HIS B N 1
ATOM 4534 C CA . HIS B 1 197 ? 5.203 -0.726 10.305 1 95.94 197 HIS B CA 1
ATOM 4535 C C . HIS B 1 197 ? 6.32 -0.036 11.086 1 95.94 197 HIS B C 1
ATOM 4537 O O . HIS B 1 197 ? 6.059 0.868 11.883 1 95.94 197 HIS B O 1
ATOM 4543 N N . ARG B 1 198 ? 7.527 -0.398 10.844 1 96.75 198 ARG B N 1
ATOM 4544 C CA . ARG B 1 198 ? 8.672 0.165 11.555 1 96.75 198 ARG B CA 1
ATOM 4545 C C . ARG B 1 198 ? 8.859 1.638 11.203 1 96.75 198 ARG B C 1
ATOM 4547 O O . ARG B 1 198 ? 9.141 2.457 12.086 1 96.75 198 ARG B O 1
ATOM 4554 N N . ARG B 1 199 ? 8.742 1.995 9.977 1 96.81 199 ARG B N 1
ATOM 4555 C CA . ARG B 1 199 ? 8.938 3.369 9.523 1 96.81 199 ARG B CA 1
ATOM 4556 C C . ARG B 1 199 ? 7.926 4.309 10.172 1 96.81 199 ARG B C 1
ATOM 4558 O O . ARG B 1 199 ? 8.289 5.387 10.648 1 96.81 199 ARG B O 1
ATOM 4565 N N . PHE B 1 200 ? 6.668 3.904 10.227 1 96.94 200 PHE B N 1
ATOM 4566 C CA . PHE B 1 200 ? 5.641 4.781 10.773 1 96.94 200 PHE B CA 1
ATOM 4567 C C . PHE B 1 200 ? 5.688 4.777 12.297 1 96.94 200 PHE B C 1
ATOM 4569 O O . PHE B 1 200 ? 5.32 5.766 12.938 1 96.94 200 PHE B O 1
ATOM 4576 N N . ASP B 1 201 ? 6.199 3.676 12.852 1 97.25 201 ASP B N 1
ATOM 4577 C CA . ASP B 1 201 ? 6.438 3.68 14.289 1 97.25 201 ASP B CA 1
ATOM 4578 C C . ASP B 1 201 ? 7.516 4.695 14.664 1 97.25 201 ASP B C 1
ATOM 4580 O O . ASP B 1 201 ? 7.395 5.387 15.68 1 97.25 201 ASP B O 1
ATOM 4584 N N . ASP B 1 202 ? 8.523 4.754 13.852 1 97.25 202 ASP B N 1
ATOM 4585 C CA . ASP B 1 202 ? 9.578 5.738 14.047 1 97.25 202 ASP B CA 1
ATOM 4586 C C . ASP B 1 202 ? 9.039 7.16 13.914 1 97.25 202 ASP B C 1
ATOM 4588 O O . ASP B 1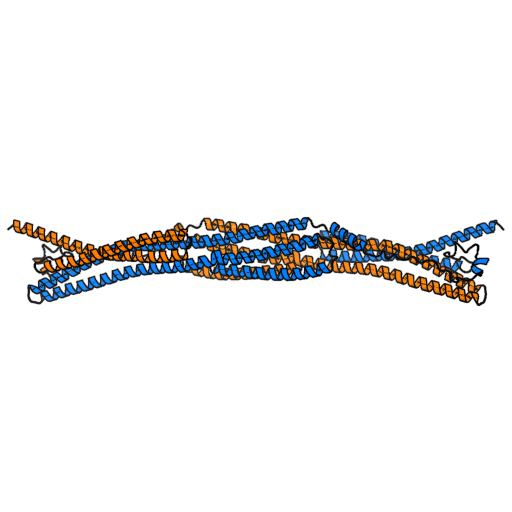 202 ? 9.438 8.055 14.664 1 97.25 202 ASP B O 1
ATOM 4592 N N . LEU B 1 203 ? 8.164 7.391 12.961 1 97.81 203 LEU B N 1
ATOM 4593 C CA . LEU B 1 203 ? 7.547 8.695 12.773 1 97.81 203 LEU B CA 1
ATOM 4594 C C . LEU B 1 203 ? 6.727 9.094 14 1 97.81 203 LEU B C 1
ATOM 4596 O O . LEU B 1 203 ? 6.746 10.25 14.422 1 97.81 203 LEU B O 1
ATOM 4600 N N . LEU B 1 204 ? 6.023 8.172 14.594 1 97.62 204 LEU B N 1
ATOM 4601 C CA . LEU B 1 204 ? 5.23 8.438 15.789 1 97.62 204 LEU B CA 1
ATOM 4602 C C . LEU B 1 204 ? 6.129 8.859 16.953 1 97.62 204 LEU B C 1
ATOM 4604 O O . LEU B 1 204 ? 5.762 9.734 17.734 1 97.62 204 LEU B O 1
ATOM 4608 N N . CYS B 1 205 ? 7.309 8.289 17.016 1 97.62 205 CYS B N 1
ATOM 4609 C CA . CYS B 1 205 ? 8.273 8.656 18.047 1 97.62 205 CYS B CA 1
ATOM 4610 C C . CYS B 1 205 ? 8.727 10.102 17.859 1 97.62 205 CYS B C 1
ATOM 4612 O O . CYS B 1 205 ? 8.891 10.828 18.844 1 97.62 205 CYS B O 1
ATOM 4614 N N . ILE B 1 206 ? 8.898 10.484 16.656 1 97.38 206 ILE B N 1
ATOM 4615 C CA . ILE B 1 206 ? 9.328 11.844 16.359 1 97.38 206 ILE B CA 1
ATOM 4616 C C . ILE B 1 206 ? 8.211 12.828 16.703 1 97.38 206 ILE B C 1
ATOM 4618 O O . ILE B 1 206 ? 8.469 13.914 17.219 1 97.38 206 ILE B O 1
ATOM 4622 N N . CYS B 1 207 ? 6.945 12.453 16.453 1 97.06 207 CYS B N 1
ATOM 4623 C CA . CYS B 1 207 ? 5.801 13.312 16.75 1 97.06 207 CYS B CA 1
ATOM 4624 C C . CYS B 1 207 ? 5.66 13.539 18.25 1 97.06 207 CYS B C 1
ATOM 4626 O O . CYS B 1 207 ? 5.254 14.625 18.672 1 97.06 207 CYS B O 1
ATOM 4628 N N . ARG B 1 208 ? 6.094 12.594 19.016 1 96.38 208 ARG B N 1
ATOM 4629 C CA . ARG B 1 208 ? 6.004 12.711 20.469 1 96.38 208 ARG B CA 1
ATOM 4630 C C . ARG B 1 208 ? 7.027 13.703 21 1 96.38 208 ARG B C 1
ATOM 4632 O O . ARG B 1 208 ? 6.867 14.242 22.094 1 96.38 208 ARG B O 1
ATOM 4639 N N . GLN B 1 209 ? 8.023 14.008 20.203 1 95.56 209 GLN B N 1
ATOM 4640 C CA . GLN B 1 209 ? 9.094 14.906 20.625 1 95.56 209 GLN B CA 1
ATOM 4641 C C . GLN B 1 209 ? 8.82 16.344 20.188 1 95.56 209 GLN B C 1
ATOM 4643 O O . GLN B 1 209 ? 9.586 17.25 20.5 1 95.56 209 GLN B O 1
ATOM 4648 N N . VAL B 1 210 ? 7.711 16.562 19.547 1 96.06 210 VAL B N 1
ATOM 4649 C CA . VAL B 1 210 ? 7.375 17.906 19.078 1 96.06 210 VAL B CA 1
ATOM 4650 C C . VAL B 1 210 ? 7.031 18.797 20.266 1 96.06 210 VAL B C 1
ATOM 4652 O O . VAL B 1 210 ? 6.219 18.422 21.109 1 96.06 210 VAL B O 1
ATOM 4655 N N . ASN B 1 211 ? 7.711 19.891 20.359 1 95.31 211 ASN B N 1
ATOM 4656 C CA . ASN B 1 211 ? 7.512 20.875 21.422 1 95.31 211 ASN B CA 1
ATOM 4657 C C . ASN B 1 211 ? 7.336 22.281 20.875 1 95.31 211 ASN B C 1
ATOM 4659 O O . ASN B 1 211 ? 8.305 23.031 20.75 1 95.31 211 ASN B O 1
ATOM 4663 N N . PRO B 1 212 ? 6.078 22.672 20.719 1 93.94 212 PRO B N 1
ATOM 4664 C CA . PRO B 1 212 ? 5.812 23.984 20.125 1 93.94 212 PRO B CA 1
ATOM 4665 C C . PRO B 1 212 ? 6.297 25.141 20.984 1 93.94 212 PRO B C 1
ATOM 4667 O O . PRO B 1 212 ? 6.684 26.188 20.469 1 93.94 212 PRO B O 1
ATOM 4670 N N . GLN B 1 213 ? 6.281 25 22.312 1 93 213 GLN B N 1
ATOM 4671 C CA . GLN B 1 213 ? 6.754 26.047 23.219 1 93 213 GLN B CA 1
ATOM 4672 C C . GLN B 1 213 ? 8.242 26.312 23 1 93 213 GLN B C 1
ATOM 4674 O O . GLN B 1 213 ? 8.664 27.469 22.984 1 93 213 GLN B O 1
ATOM 4679 N N . LEU B 1 214 ? 8.93 25.281 22.828 1 91.56 214 LEU B N 1
ATOM 4680 C CA . LEU B 1 214 ? 10.367 25.406 22.578 1 91.56 214 LEU B CA 1
ATOM 4681 C C . LEU B 1 214 ? 10.617 26.016 21.203 1 91.56 214 LEU B C 1
ATOM 4683 O O . LEU B 1 214 ? 11.531 26.828 21.047 1 91.56 214 LEU B O 1
ATOM 4687 N N . ASP B 1 215 ? 9.836 25.719 20.266 1 91.25 215 ASP B N 1
ATOM 4688 C CA . ASP B 1 215 ? 9.984 26.203 18.906 1 91.25 215 ASP B CA 1
ATOM 4689 C C . ASP B 1 215 ? 9.797 27.719 18.844 1 91.25 215 ASP B C 1
ATOM 4691 O O . ASP B 1 215 ? 10.602 28.438 18.234 1 91.25 215 ASP B O 1
ATOM 4695 N N . ILE B 1 216 ? 8.734 28.156 19.438 1 88.88 216 ILE B N 1
ATOM 4696 C CA . ILE B 1 216 ? 8.43 29.578 19.391 1 88.88 216 ILE B CA 1
ATOM 4697 C C . ILE B 1 216 ? 9.469 30.359 20.188 1 88.88 216 ILE B C 1
ATOM 4699 O O . ILE B 1 216 ? 9.836 31.469 19.828 1 88.88 216 ILE B O 1
ATOM 4703 N N . SER B 1 217 ? 9.961 29.766 21.297 1 87.31 217 SER B N 1
ATOM 4704 C CA . SER B 1 217 ? 10.992 30.422 22.094 1 87.31 217 SER B CA 1
ATOM 4705 C C . SER B 1 217 ? 12.273 30.625 21.297 1 87.31 217 SER B C 1
ATOM 4707 O O . SER B 1 217 ? 12.898 31.688 21.375 1 87.31 217 SER B O 1
ATOM 4709 N N . TYR B 1 218 ? 12.633 29.625 20.562 1 84.88 218 TYR B N 1
ATOM 4710 C CA . TYR B 1 218 ? 13.82 29.734 19.719 1 84.88 218 TYR B CA 1
ATOM 4711 C C . TYR B 1 218 ? 13.617 30.781 18.625 1 84.88 218 TYR B C 1
ATOM 4713 O O . TYR B 1 218 ? 14.531 31.547 18.312 1 84.88 218 TYR B O 1
ATOM 4721 N N . PHE B 1 219 ? 12.438 30.859 18.203 1 84.56 219 PHE B N 1
ATOM 4722 C CA . PHE B 1 219 ? 12.125 31.797 17.125 1 84.56 219 PHE B CA 1
ATOM 4723 C C . PHE B 1 219 ? 12.18 33.219 17.641 1 84.56 219 PHE B C 1
ATOM 4725 O O . PHE B 1 219 ? 12.766 34.094 17 1 84.56 219 PHE B O 1
ATOM 4732 N N . VAL B 1 220 ? 11.594 33.5 18.766 1 82.69 220 VAL B N 1
ATOM 4733 C CA . VAL B 1 220 ? 11.539 34.844 19.344 1 82.69 220 VAL B CA 1
ATOM 4734 C C . VAL B 1 220 ? 12.953 35.281 19.719 1 82.69 220 VAL B C 1
ATOM 4736 O O . VAL B 1 220 ? 13.312 36.438 19.5 1 82.69 220 VAL B O 1
ATOM 4739 N N . LYS B 1 221 ? 13.734 34.406 20.219 1 81 221 LYS B N 1
ATOM 4740 C CA . LYS B 1 221 ? 15.109 34.719 20.594 1 81 221 LYS B CA 1
ATOM 4741 C C . LYS B 1 221 ? 15.93 35.125 19.359 1 81 221 LYS B C 1
ATOM 4743 O O . LYS B 1 221 ? 16.766 36.031 19.438 1 81 221 LYS B O 1
ATOM 4748 N N . PHE B 1 222 ? 15.617 34.5 18.359 1 80.19 222 PHE B N 1
ATOM 4749 C CA . PHE B 1 222 ? 16.359 34.75 17.125 1 80.19 222 PHE B CA 1
ATOM 4750 C C . PHE B 1 222 ? 15.984 36.125 16.562 1 80.19 222 PHE B C 1
ATOM 4752 O O . PHE B 1 222 ? 16.859 36.875 16.141 1 80.19 222 PHE B O 1
ATOM 4759 N N . ILE B 1 223 ? 14.711 36.5 16.562 1 75.94 223 ILE B N 1
ATOM 4760 C CA . ILE B 1 223 ? 14.234 37.75 15.992 1 75.94 223 ILE B CA 1
ATOM 4761 C C . ILE B 1 223 ? 14.633 38.906 16.891 1 75.94 223 ILE B C 1
ATOM 4763 O O . ILE B 1 223 ? 14.945 40 16.406 1 75.94 223 ILE B O 1
ATOM 4767 N N . ALA B 1 224 ? 14.562 38.656 18.172 1 75.56 224 ALA B N 1
ATOM 4768 C CA . ALA B 1 224 ? 14.891 39.719 19.141 1 75.56 224 ALA B CA 1
ATOM 4769 C C . ALA B 1 224 ? 16.312 40.219 18.938 1 75.56 224 ALA B C 1
ATOM 4771 O O . ALA B 1 224 ? 16.609 41.375 19.219 1 75.56 224 ALA B O 1
ATOM 4772 N N . GLN B 1 225 ? 17.109 39.375 18.469 1 70.38 225 GLN B N 1
ATOM 4773 C CA . GLN B 1 225 ? 18.5 39.75 18.234 1 70.38 225 GLN B CA 1
ATOM 4774 C C . GLN B 1 225 ? 18.625 40.781 17.094 1 70.38 225 GLN B C 1
ATOM 4776 O O . GLN B 1 225 ? 19.516 41.625 17.094 1 70.38 225 GLN B O 1
ATOM 4781 N N . ASP B 1 226 ? 17.672 40.781 16.234 1 64.5 226 ASP B N 1
ATOM 4782 C CA . ASP B 1 226 ? 17.797 41.594 15.031 1 64.5 226 ASP B CA 1
ATOM 4783 C C . ASP B 1 226 ? 16.922 42.812 15.109 1 64.5 226 ASP B C 1
ATOM 4785 O O . ASP B 1 226 ? 17 43.688 14.242 1 64.5 226 ASP B O 1
ATOM 4789 N N . ILE B 1 227 ? 15.883 42.906 15.93 1 62.81 227 ILE B N 1
ATOM 4790 C CA . ILE B 1 227 ? 14.938 44.031 15.938 1 62.81 227 ILE B CA 1
ATOM 4791 C C . ILE B 1 227 ? 15.547 45.219 16.656 1 62.81 227 ILE B C 1
ATOM 4793 O O . ILE B 1 227 ? 15.969 45.125 17.812 1 62.81 227 ILE B O 1
ATOM 4797 N N . PRO B 1 228 ? 15.812 46.219 15.828 1 59.19 228 PRO B N 1
ATOM 4798 C CA . PRO B 1 228 ? 16.234 47.469 16.484 1 59.19 228 PRO B CA 1
ATOM 4799 C C . PRO B 1 228 ? 15.227 47.969 17.531 1 59.19 228 PRO B C 1
ATOM 4801 O O . PRO B 1 228 ? 14.023 47.75 17.375 1 59.19 228 PRO B O 1
ATOM 4804 N N . THR B 1 229 ? 15.523 48.031 18.734 1 55.97 229 THR B N 1
ATOM 4805 C CA . THR B 1 229 ? 14.711 48.594 19.812 1 55.97 229 THR B CA 1
ATOM 4806 C C . THR B 1 229 ? 13.992 49.844 19.359 1 55.97 229 THR B C 1
ATOM 4808 O O . THR B 1 229 ? 14.625 50.875 19.141 1 55.97 229 THR B O 1
ATOM 4811 N N . HIS B 1 230 ? 13.102 49.781 18.406 1 56.19 230 HIS B N 1
ATOM 4812 C CA . HIS B 1 230 ? 12.359 50.969 18.094 1 56.19 230 HIS B CA 1
ATOM 4813 C C . HIS B 1 230 ? 11.797 51.625 19.359 1 56.19 230 HIS B C 1
ATOM 4815 O O . HIS B 1 230 ? 10.93 51.062 20.016 1 56.19 230 HIS B O 1
ATOM 4821 N N . GLN B 1 231 ? 12.602 52.312 20.016 1 58.81 231 GLN B N 1
ATOM 4822 C CA . GLN B 1 231 ? 12.273 53.062 21.234 1 58.81 231 GLN B CA 1
ATOM 4823 C C . GLN B 1 231 ? 11.172 54.094 20.969 1 58.81 231 GLN B C 1
ATOM 4825 O O . GLN B 1 231 ? 11.297 54.938 20.078 1 58.81 231 GLN B O 1
ATOM 4830 N N . LEU B 1 232 ? 9.906 53.688 21.172 1 67.88 232 LEU B N 1
ATOM 4831 C CA . LEU B 1 232 ? 8.852 54.688 21.203 1 67.88 232 LEU B CA 1
ATOM 4832 C C . LEU B 1 232 ? 9.305 55.906 21.969 1 67.88 232 LEU B C 1
ATOM 4834 O O . LEU B 1 232 ? 9.914 55.812 23.031 1 67.88 232 LEU B O 1
ATOM 4838 N N . SER B 1 233 ? 9.398 56.906 21.172 1 74.56 233 SER B N 1
ATOM 4839 C CA . SER B 1 233 ? 9.93 58.156 21.75 1 74.56 233 SER B CA 1
ATOM 4840 C C . SER B 1 233 ? 8.836 58.906 22.5 1 74.56 233 SER B C 1
ATOM 4842 O O . SER B 1 233 ? 7.699 59 22.031 1 74.56 233 SER B O 1
ATOM 4844 N N . TYR B 1 234 ? 9.094 59.219 23.734 1 81.69 234 TYR B N 1
ATOM 4845 C CA . TYR B 1 234 ? 8.258 60.125 24.516 1 81.69 234 TYR B CA 1
ATOM 4846 C C . TYR B 1 234 ? 8.359 61.562 23.984 1 81.69 234 TYR B C 1
ATOM 4848 O O . TYR B 1 234 ? 9.367 61.938 23.375 1 81.69 234 TYR B O 1
ATOM 4856 N N . HIS B 1 235 ? 7.309 62.25 24.125 1 82 235 HIS B N 1
ATOM 4857 C CA . HIS B 1 235 ? 7.312 63.656 23.734 1 82 235 HIS B CA 1
ATOM 4858 C C . HIS B 1 235 ? 7.824 64.562 24.875 1 82 235 HIS B C 1
ATOM 4860 O O . HIS B 1 235 ? 7.371 64.438 26.016 1 82 235 HIS B O 1
ATOM 4866 N N . ASN B 1 236 ? 8.812 65.312 24.547 1 82.56 236 ASN B N 1
ATOM 4867 C CA . ASN B 1 236 ? 9.32 66.25 25.516 1 82.56 236 ASN B CA 1
ATOM 4868 C C . ASN B 1 236 ? 8.648 67.625 25.344 1 82.56 236 ASN B C 1
ATOM 4870 O O . ASN B 1 236 ? 8.242 68 24.234 1 82.56 236 ASN B O 1
ATOM 4874 N N . PHE B 1 237 ? 8.508 68.312 26.438 1 85.56 237 PHE B N 1
ATOM 4875 C CA . PHE B 1 237 ? 7.898 69.625 26.422 1 85.56 237 PHE B CA 1
ATOM 4876 C C . PHE B 1 237 ? 8.773 70.625 25.656 1 85.56 237 PHE B C 1
ATOM 4878 O O . PHE B 1 237 ? 10 70.625 25.828 1 85.56 237 PHE B O 1
ATOM 4885 N N . GLN B 1 238 ? 8.188 71.312 24.781 1 81.38 238 GLN B N 1
ATOM 4886 C CA . GLN B 1 238 ? 8.844 72.438 24.062 1 81.38 238 GLN B CA 1
ATOM 4887 C C . GLN B 1 238 ? 8.188 73.75 24.375 1 81.38 238 GLN B C 1
ATOM 4889 O O . GLN B 1 238 ? 6.977 73.938 24.203 1 81.38 238 GLN B O 1
ATOM 4894 N N . PRO B 1 239 ? 9.07 74.688 24.906 1 78.62 239 PRO B N 1
ATOM 4895 C CA . PRO B 1 239 ? 8.469 76 25.203 1 78.62 239 PRO B CA 1
ATOM 4896 C C . PRO B 1 239 ? 8.023 76.75 23.969 1 78.62 239 PRO B C 1
ATOM 4898 O O . PRO B 1 239 ? 8.555 76.562 22.875 1 78.62 239 PRO B O 1
ATOM 4901 N N . ALA B 1 240 ? 6.977 77.562 23.953 1 68.12 240 ALA B N 1
ATOM 4902 C CA . ALA B 1 240 ? 6.441 78.312 22.812 1 68.12 240 ALA B CA 1
ATOM 4903 C C . ALA B 1 240 ? 7.48 79.25 22.266 1 68.12 240 ALA B C 1
ATOM 4905 O O . ALA B 1 240 ? 7.555 79.5 21.062 1 68.12 240 ALA B O 1
ATOM 4906 N N . ASP B 1 241 ? 8.211 80.375 23.125 1 60.81 241 ASP B N 1
ATOM 4907 C CA . ASP B 1 241 ? 9.281 81.25 22.672 1 60.81 241 ASP B CA 1
ATOM 4908 C C . ASP B 1 241 ? 10.641 80.75 23.172 1 60.81 241 ASP B C 1
ATOM 4910 O O . ASP B 1 241 ? 10.953 80.938 24.359 1 60.81 241 ASP B O 1
ATOM 4914 N N . PRO B 1 242 ? 11.398 80.188 22.359 1 57.56 242 PRO B N 1
ATOM 4915 C CA . PRO B 1 242 ? 12.719 79.75 22.828 1 57.56 242 PRO B CA 1
ATOM 4916 C C . PRO B 1 242 ? 13.625 80.938 23.219 1 57.56 242 PRO B C 1
ATOM 4918 O O . PRO B 1 242 ? 14.523 80.75 24.047 1 57.56 242 PRO B O 1
ATOM 4921 N N . ASN B 1 243 ? 13.648 82.25 22.578 1 52.56 243 ASN B N 1
ATOM 4922 C CA . ASN B 1 243 ? 14.508 83.375 22.766 1 52.56 243 ASN B CA 1
ATOM 4923 C C . ASN B 1 243 ? 13.938 84.375 23.797 1 52.56 243 ASN B C 1
ATOM 4925 O O . ASN B 1 243 ? 14.523 85.375 24.062 1 52.56 243 ASN B O 1
ATOM 4929 N N . SER B 1 244 ? 12.789 84.5 24.078 1 47.75 244 SER B N 1
ATOM 4930 C CA . SER B 1 244 ? 12.195 85.625 24.828 1 47.75 244 SER B CA 1
ATOM 4931 C C . SER B 1 244 ? 12.773 85.688 26.25 1 47.75 244 SER B C 1
ATOM 4933 O O . SER B 1 244 ? 12.773 84.688 26.969 1 47.75 244 SER B O 1
ATOM 4935 N N . GLU B 1 245 ? 13.664 86.562 26.5 1 44.84 245 GLU B N 1
ATOM 4936 C CA . GLU B 1 245 ? 14.195 87.125 27.719 1 44.84 245 GLU B CA 1
ATOM 4937 C C . GLU B 1 245 ? 13.117 87.25 28.797 1 44.84 245 GLU B C 1
ATOM 4939 O O . GLU B 1 245 ? 13.43 87.375 29.984 1 44.84 245 GLU B O 1
ATOM 4944 N N . ILE B 1 246 ? 11.984 87.75 28.484 1 43.75 246 ILE B N 1
ATOM 4945 C CA . ILE B 1 246 ? 10.906 88 29.422 1 43.75 246 ILE B CA 1
ATOM 4946 C C . ILE B 1 246 ? 10.547 86.75 30.203 1 43.75 246 ILE B C 1
ATOM 4948 O O . ILE B 1 246 ? 10.211 86.812 31.375 1 43.75 246 ILE B O 1
ATOM 4952 N N . PHE B 1 247 ? 10.516 85.625 29.531 1 43.75 247 PHE B N 1
ATOM 4953 C CA . PHE B 1 247 ? 10.25 84.375 30.297 1 43.75 247 PHE B CA 1
ATOM 4954 C C . PHE B 1 247 ? 11.438 84.062 31.203 1 43.75 247 PHE B C 1
ATOM 4956 O O . PHE B 1 247 ? 11.312 83.25 32.125 1 43.75 247 PHE B O 1
ATOM 4963 N N . LYS B 1 248 ? 12.656 84.375 31 1 46.41 248 LYS B N 1
ATOM 4964 C CA . LYS B 1 248 ? 13.812 84.375 31.891 1 46.41 248 LYS B CA 1
ATOM 4965 C C . LYS B 1 248 ? 13.594 85.312 33.094 1 46.41 248 LYS B C 1
ATOM 4967 O O . LYS B 1 248 ? 14.008 85 34.188 1 46.41 248 LYS B O 1
ATOM 4972 N N . SER B 1 249 ? 13.305 86.625 32.969 1 39.5 249 SER B N 1
ATOM 4973 C CA . SER B 1 249 ? 13.156 87.625 34.031 1 39.5 249 SER B CA 1
ATOM 4974 C C . SER B 1 249 ? 11.93 87.312 34.906 1 39.5 249 SER B C 1
ATOM 4976 O O . SER B 1 249 ? 11.992 87.312 36.125 1 39.5 249 SER B O 1
ATOM 4978 N N . CYS B 1 250 ? 10.68 87.812 34.438 1 37.25 250 CYS B N 1
ATOM 4979 C CA . CYS B 1 250 ? 9.57 87.75 35.406 1 37.25 250 CYS B CA 1
ATOM 4980 C C . CYS B 1 250 ? 9.336 86.312 35.812 1 37.25 250 CYS B C 1
ATOM 4982 O O . CYS B 1 250 ? 8.82 86 36.906 1 37.25 250 CYS B O 1
ATOM 4984 N N . PHE B 1 251 ? 9.109 85.375 34.812 1 37.31 251 PHE B N 1
ATOM 4985 C CA . PHE B 1 251 ? 8.781 84 35.125 1 37.31 251 PHE B CA 1
ATOM 4986 C C . PHE B 1 251 ? 9.984 83.25 35.688 1 37.31 251 PHE B C 1
ATOM 4988 O O . PHE B 1 251 ? 10.539 82.375 35.062 1 37.31 251 PHE B O 1
ATOM 4995 N N . LEU B 1 252 ? 11.148 83.625 35.906 1 37.16 252 LEU B N 1
ATOM 4996 C CA . LEU B 1 252 ? 12.227 83.062 36.719 1 37.16 252 LEU B CA 1
ATOM 4997 C C . LEU B 1 252 ? 11.672 82.125 37.781 1 37.16 252 LEU B C 1
ATOM 4999 O O . LEU B 1 252 ? 12.281 81.125 38.062 1 37.16 252 LEU B O 1
ATOM 5003 N N . TYR B 1 253 ? 11.031 82.75 38.875 1 36.59 253 TYR B N 1
ATOM 5004 C CA . TYR B 1 253 ? 10.602 81.875 39.938 1 36.59 253 TYR B CA 1
ATOM 5005 C C . TYR B 1 253 ? 9.859 80.688 39.375 1 36.59 253 TYR B C 1
ATOM 5007 O O . TYR B 1 253 ? 9.906 79.562 39.969 1 36.59 253 TYR B O 1
ATOM 5015 N N . PHE B 1 254 ? 8.805 80.938 38.688 1 35.19 254 PHE B N 1
ATOM 5016 C CA . PHE B 1 254 ? 7.895 79.875 38.25 1 35.19 254 PHE B CA 1
ATOM 5017 C C . PHE B 1 254 ? 8.531 79.062 37.125 1 35.19 254 PHE B C 1
ATOM 5019 O O . PHE B 1 254 ? 7.883 78.188 36.531 1 35.19 254 PHE B O 1
ATOM 5026 N N . GLN B 1 255 ? 9.516 79.312 36.5 1 39.06 255 GLN B N 1
ATOM 5027 C CA . GLN B 1 255 ? 10.102 78.812 35.281 1 39.06 255 GLN B CA 1
ATOM 5028 C C . GLN B 1 255 ? 10.422 77.312 35.438 1 39.06 255 GLN B C 1
ATOM 5030 O O . GLN B 1 255 ? 10.555 76.562 34.469 1 39.06 255 GLN B O 1
ATOM 5035 N N . LEU B 1 256 ? 11.367 77 36.312 1 39 256 LEU B N 1
ATOM 5036 C CA . LEU B 1 256 ? 12.008 75.75 36.188 1 39 256 LEU B CA 1
ATOM 5037 C C . LEU B 1 256 ? 10.969 74.625 36.062 1 39 256 LEU B C 1
ATOM 5039 O O . LEU B 1 256 ? 11.086 73.75 35.188 1 39 256 LEU B O 1
ATOM 5043 N N . SER B 1 257 ? 10.5 74.25 37.219 1 40.12 257 SER B N 1
ATOM 5044 C CA . SER B 1 257 ? 9.633 73.125 37.469 1 40.12 257 SER B CA 1
ATOM 5045 C C . SER B 1 257 ? 8.32 73.25 36.688 1 40.12 257 SER B C 1
ATOM 5047 O O . SER B 1 257 ? 7.469 72.312 36.75 1 40.12 257 SER B O 1
ATOM 5049 N N . MET B 1 258 ? 7.977 74.375 36.188 1 45.19 258 MET B N 1
ATOM 5050 C CA . MET B 1 258 ? 6.73 74.938 35.688 1 45.19 258 MET B CA 1
ATOM 5051 C C . MET B 1 258 ? 6.551 74.625 34.219 1 45.19 258 MET B C 1
ATOM 5053 O O . MET B 1 258 ? 5.469 74.812 33.656 1 45.19 258 MET B O 1
ATOM 5057 N N . GLN B 1 259 ? 7.523 74.375 33.375 1 59.19 259 GLN B N 1
ATOM 5058 C CA . GLN B 1 259 ? 7.414 74.375 31.938 1 59.19 259 GLN B CA 1
ATOM 5059 C C . GLN B 1 259 ? 6.504 73.25 31.453 1 59.19 259 GLN B C 1
ATOM 5061 O O . GLN B 1 259 ? 5.781 73.438 30.469 1 59.19 259 GLN B O 1
ATOM 5066 N N . ASN B 1 260 ? 6.438 72.25 32.219 1 67.69 260 ASN B N 1
ATOM 5067 C CA . ASN B 1 260 ? 5.488 71.188 31.953 1 67.69 260 ASN B CA 1
ATOM 5068 C C . ASN B 1 260 ? 4.379 71.188 33 1 67.69 260 ASN B C 1
ATOM 5070 O O . ASN B 1 260 ? 4.094 70.125 33.562 1 67.69 260 ASN B O 1
ATOM 5074 N N . GLN B 1 261 ? 3.957 72.5 33.344 1 80.81 261 GLN B N 1
ATOM 5075 C CA . GLN B 1 261 ? 2.904 72.625 34.344 1 80.81 261 GLN B CA 1
ATOM 5076 C C . GLN B 1 261 ? 1.742 73.438 33.812 1 80.81 261 GLN B C 1
ATOM 5078 O O . GLN B 1 261 ? 1.916 74.312 32.938 1 80.81 261 GLN B O 1
ATOM 5083 N N . LEU B 1 262 ? 0.67 73.25 34.344 1 86.38 262 LEU B N 1
ATOM 5084 C CA . LEU B 1 262 ? -0.525 74 33.969 1 86.38 262 LEU B CA 1
ATOM 5085 C C . LEU B 1 262 ? -0.518 75.375 34.625 1 86.38 262 LEU B C 1
ATOM 5087 O O . LEU B 1 262 ? 0.008 75.562 35.719 1 86.38 262 LEU B O 1
ATOM 5091 N N . ILE B 1 263 ? -0.947 76.188 33.938 1 82.44 263 ILE B N 1
ATOM 5092 C CA . ILE B 1 263 ? -1.033 77.562 34.438 1 82.44 263 ILE B CA 1
ATOM 5093 C C . ILE B 1 263 ? -2.457 77.875 34.906 1 82.44 263 ILE B C 1
ATOM 5095 O O . ILE B 1 263 ? -3.395 77.875 34.094 1 82.44 263 ILE B O 1
ATOM 5099 N N . PHE B 1 264 ? -2.551 78.062 36.25 1 83.44 264 PHE B N 1
ATOM 5100 C CA . PHE B 1 264 ? -3.836 78.375 36.844 1 83.44 264 PHE B CA 1
ATOM 5101 C C . PHE B 1 264 ? -3.943 79.875 37.125 1 83.44 264 PHE B C 1
ATOM 5103 O O . PHE B 1 264 ? -3.121 80.438 37.812 1 83.44 264 PHE B O 1
ATOM 5110 N N . ASP B 1 265 ? -4.734 80.5 36.375 1 79 265 ASP B N 1
ATOM 5111 C CA . ASP B 1 265 ? -5 81.938 36.531 1 79 265 ASP B CA 1
ATOM 5112 C C . ASP B 1 265 ? -6.5 82.188 36.625 1 79 265 ASP B C 1
ATOM 5114 O O . ASP B 1 265 ? -7.312 81.25 36.406 1 79 265 ASP B O 1
ATOM 5118 N N . ARG B 1 266 ? -6.906 83.438 37.062 1 80.31 266 ARG B N 1
ATOM 5119 C CA . ARG B 1 266 ? -8.312 83.812 37.188 1 80.31 266 ARG B CA 1
ATOM 5120 C C . ARG B 1 266 ? -9.062 83.562 35.906 1 80.31 266 ARG B C 1
ATOM 5122 O O . ARG B 1 266 ? -10.227 83.125 35.906 1 80.31 266 ARG B O 1
ATOM 5129 N N . GLY B 1 267 ? -8.344 83.562 34.781 1 80.12 267 GLY B N 1
ATOM 5130 C CA . GLY B 1 267 ? -9 83.375 33.5 1 80.12 267 GLY B CA 1
ATOM 5131 C C . GLY B 1 267 ? -9.016 81.938 33.031 1 80.12 267 GLY B C 1
ATOM 5132 O O . GLY B 1 267 ? -9.852 81.562 32.219 1 80.12 267 GLY B O 1
ATOM 5133 N N . THR B 1 268 ? -8.133 81.188 33.562 1 86.62 268 THR B N 1
ATOM 5134 C CA . THR B 1 268 ? -8 79.812 33.062 1 86.62 268 THR B CA 1
ATOM 5135 C C . THR B 1 268 ? -8.617 78.812 34.031 1 86.62 268 THR B C 1
ATOM 5137 O O . THR B 1 268 ? -8.883 77.688 33.656 1 86.62 268 THR B O 1
ATOM 5140 N N . GLU B 1 269 ? -8.883 79.125 35.219 1 86.31 269 GLU B N 1
ATOM 5141 C CA . GLU B 1 269 ? -9.359 78.188 36.281 1 86.31 269 GLU B CA 1
ATOM 5142 C C . GLU B 1 269 ? -10.688 77.562 35.875 1 86.31 269 GLU B C 1
ATOM 5144 O O . GLU B 1 269 ? -10.875 76.375 36.031 1 86.31 269 GLU B O 1
ATOM 5149 N N . ASN B 1 270 ? -11.57 78.375 35.375 1 87.19 270 ASN B N 1
ATOM 5150 C CA . ASN B 1 270 ? -12.883 77.875 35 1 87.19 270 ASN B CA 1
ATOM 5151 C C . ASN B 1 270 ? -12.781 76.938 33.812 1 87.19 270 ASN B C 1
ATOM 5153 O O . ASN B 1 270 ? -13.477 75.875 33.75 1 87.19 270 ASN B O 1
ATOM 5157 N N . SER B 1 271 ? -11.945 77.25 32.906 1 88.69 271 SER B N 1
ATOM 5158 C CA . SER B 1 271 ? -11.758 76.375 31.75 1 88.69 271 SER B CA 1
ATOM 5159 C C . SER B 1 271 ? -11.148 75.062 32.125 1 88.69 271 SER B C 1
ATOM 5161 O O . SER B 1 271 ? -11.547 74 31.609 1 88.69 271 SER B O 1
ATOM 5163 N N . LEU B 1 272 ? -10.25 75.062 32.969 1 91.94 272 LEU B N 1
ATOM 5164 C CA . LEU B 1 272 ? -9.602 73.812 33.438 1 91.94 272 LEU B CA 1
ATOM 5165 C C . LEU B 1 272 ? -10.57 73 34.25 1 91.94 272 LEU B C 1
ATOM 5167 O O . LEU B 1 272 ? -10.539 71.75 34.125 1 91.94 272 LEU B O 1
ATOM 5171 N N . LYS B 1 273 ? -11.398 73.562 35.031 1 91.25 273 LYS B N 1
ATOM 5172 C CA . LYS B 1 273 ? -12.398 72.812 35.812 1 91.25 273 LYS B CA 1
ATOM 5173 C C . LYS B 1 273 ? -13.406 72.188 34.875 1 91.25 273 LYS B C 1
ATOM 5175 O O . LYS B 1 273 ? -13.828 71.062 35.125 1 91.25 273 LYS B O 1
ATOM 5180 N N . GLU B 1 274 ? -13.781 72.875 33.844 1 93.06 274 GLU B N 1
ATOM 5181 C CA . GLU B 1 274 ? -14.703 72.312 32.844 1 93.06 274 GLU B CA 1
ATOM 5182 C C . GLU B 1 274 ? -14.07 71.125 32.094 1 93.06 274 GLU B C 1
ATOM 5184 O O . GLU B 1 274 ? -14.727 70.125 31.859 1 93.06 274 GLU B O 1
ATOM 5189 N N . GLN B 1 275 ? -12.867 71.312 31.734 1 93.62 275 GLN B N 1
ATOM 5190 C CA . GLN B 1 275 ? -12.148 70.25 31.047 1 93.62 275 GLN B CA 1
ATOM 5191 C C . GLN B 1 275 ? -12.016 69 31.938 1 93.62 275 GLN B C 1
ATOM 5193 O O . GLN B 1 275 ? -12.141 67.875 31.469 1 93.62 275 GLN B O 1
ATOM 5198 N N . ARG B 1 276 ? -11.695 69.188 33.156 1 94.44 276 ARG B N 1
ATOM 5199 C CA . ARG B 1 276 ? -11.602 68.125 34.125 1 94.44 276 ARG B CA 1
ATOM 5200 C C . ARG B 1 276 ? -12.914 67.312 34.188 1 94.44 276 ARG B C 1
ATOM 5202 O O . ARG B 1 276 ? -12.914 66.062 34.156 1 94.44 276 ARG B O 1
ATOM 5209 N N . LEU B 1 277 ? -14.039 68.062 34.156 1 94.69 277 LEU B N 1
ATOM 5210 C CA . LEU B 1 277 ? -15.352 67.438 34.25 1 94.69 277 LEU B CA 1
ATOM 5211 C C . LEU B 1 277 ? -15.633 66.562 33 1 94.69 277 LEU B C 1
ATOM 5213 O O . LEU B 1 277 ? -16.172 65.5 33.094 1 94.69 277 LEU B O 1
ATOM 5217 N N . VAL B 1 278 ? -15.281 67.125 31.891 1 95.56 278 VAL B N 1
ATOM 5218 C CA . VAL B 1 278 ? -15.492 66.375 30.641 1 95.56 278 VAL B CA 1
ATOM 5219 C C . VAL B 1 278 ? -14.633 65.125 30.594 1 95.56 278 VAL B C 1
ATOM 5221 O O . VAL B 1 278 ? -15.117 64.062 30.234 1 95.56 278 VAL B O 1
ATOM 5224 N N . LEU B 1 279 ? -13.398 65.25 30.906 1 96.62 279 LEU B N 1
ATOM 5225 C CA . LEU B 1 279 ? -12.477 64.125 30.906 1 96.62 279 LEU B CA 1
ATOM 5226 C C . LEU B 1 279 ? -12.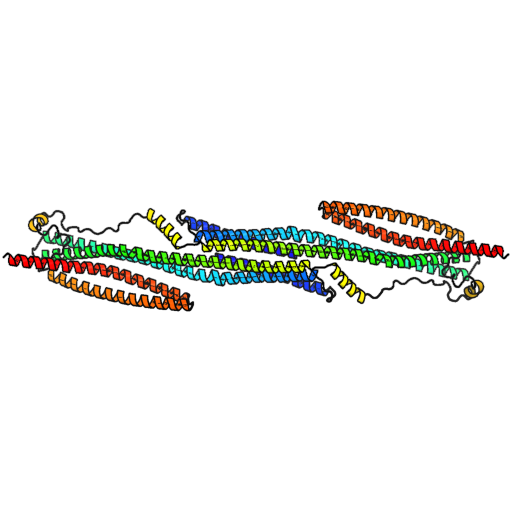938 63.062 31.906 1 96.62 279 LEU B C 1
ATOM 5228 O O . LEU B 1 279 ? -12.859 61.875 31.625 1 96.62 279 LEU B O 1
ATOM 5232 N N . GLN B 1 280 ? -13.414 63.469 33.062 1 96.31 280 GLN B N 1
ATOM 5233 C CA . GLN B 1 280 ? -13.898 62.531 34.062 1 96.31 280 GLN B CA 1
ATOM 5234 C C . GLN B 1 280 ? -15.125 61.75 33.562 1 96.31 280 GLN B C 1
ATOM 5236 O O . GLN B 1 280 ? -15.258 60.562 33.812 1 96.31 280 GLN B O 1
ATOM 5241 N N . ARG B 1 281 ? -15.977 62.469 32.906 1 97.19 281 ARG B N 1
ATOM 5242 C CA . ARG B 1 281 ? -17.156 61.812 32.344 1 97.19 281 ARG B CA 1
ATOM 5243 C C . ARG B 1 281 ? -16.75 60.781 31.281 1 97.19 281 ARG B C 1
ATOM 5245 O O . ARG B 1 281 ? -17.312 59.688 31.234 1 97.19 281 ARG B O 1
ATOM 5252 N N . GLU B 1 282 ? -15.859 61.188 30.484 1 96.5 282 GLU B N 1
ATOM 5253 C CA . GLU B 1 282 ? -15.367 60.25 29.469 1 96.5 282 GLU B CA 1
ATOM 5254 C C . GLU B 1 282 ? -14.672 59.062 30.109 1 96.5 282 GLU B C 1
ATOM 5256 O O . GLU B 1 282 ? -14.828 57.906 29.656 1 96.5 282 GLU B O 1
ATOM 5261 N N . GLY B 1 283 ? -13.891 59.281 31.125 1 96.44 283 GLY B N 1
ATOM 5262 C CA . GLY B 1 283 ? -13.227 58.219 31.859 1 96.44 283 GLY B CA 1
ATOM 5263 C C . GLY B 1 283 ? -14.188 57.219 32.469 1 96.44 283 GLY B C 1
ATOM 5264 O O . GLY B 1 283 ? -13.969 56.031 32.406 1 96.44 283 GLY B O 1
ATOM 5265 N N . ILE B 1 284 ? -15.234 57.75 33.094 1 96.75 284 ILE B N 1
ATOM 5266 C CA . ILE B 1 284 ? -16.25 56.906 33.688 1 96.75 284 ILE B CA 1
ATOM 5267 C C . ILE B 1 284 ? -16.938 56.062 32.625 1 96.75 284 ILE B C 1
ATOM 5269 O O . ILE B 1 284 ? -17.203 54.875 32.844 1 96.75 284 ILE B O 1
ATOM 5273 N N . GLY B 1 285 ? -17.172 56.688 31.516 1 96.88 285 GLY B N 1
ATOM 5274 C CA . GLY B 1 285 ? -17.75 55.969 30.406 1 96.88 285 GLY B CA 1
ATOM 5275 C C . GLY B 1 285 ? -16.875 54.844 29.906 1 96.88 285 GLY B C 1
ATOM 5276 O O . GLY B 1 285 ? -17.359 53.719 29.656 1 96.88 285 GLY B O 1
ATOM 5277 N N . LEU B 1 286 ? -15.664 55.062 29.703 1 97.06 286 LEU B N 1
ATOM 5278 C CA . LEU B 1 286 ? -14.711 54.062 29.234 1 97.06 286 LEU B CA 1
ATOM 5279 C C . LEU B 1 286 ? -14.547 52.938 30.266 1 97.06 286 LEU B C 1
ATOM 5281 O O . LEU B 1 286 ? -14.43 51.781 29.891 1 97.06 286 LEU B O 1
ATOM 5285 N N . ALA B 1 287 ? -14.492 53.281 31.516 1 96.69 287 ALA B N 1
ATOM 5286 C CA . ALA B 1 287 ? -14.367 52.281 32.562 1 96.69 287 ALA B CA 1
ATOM 5287 C C . ALA B 1 287 ? -15.57 51.344 32.594 1 96.69 287 ALA B C 1
ATOM 5289 O O . ALA B 1 287 ? -15.422 50.125 32.781 1 96.69 287 ALA B O 1
ATOM 5290 N N . SER B 1 288 ? -16.734 51.969 32.438 1 97.56 288 SER B N 1
ATOM 5291 C CA . SER B 1 288 ? -17.938 51.156 32.344 1 97.56 288 SER B CA 1
ATOM 5292 C C . SER B 1 288 ? -17.906 50.219 31.141 1 97.56 288 SER B C 1
ATOM 5294 O O . SER B 1 288 ? -18.312 49.062 31.219 1 97.56 288 SER B O 1
ATOM 5296 N N . TYR B 1 289 ? -17.5 50.75 30.047 1 97.12 289 TYR B N 1
ATOM 5297 C CA . TYR B 1 289 ? -17.391 49.969 28.812 1 97.12 289 TYR B CA 1
ATOM 5298 C C . TYR B 1 289 ? -16.438 48.812 29 1 97.12 289 TYR B C 1
ATOM 5300 O O . TYR B 1 289 ? -16.719 47.688 28.562 1 97.12 289 TYR B O 1
ATOM 5308 N N . MET B 1 290 ? -15.305 48.938 29.578 1 96.62 290 MET B N 1
ATOM 5309 C CA . MET B 1 290 ? -14.312 47.875 29.828 1 96.62 290 MET B CA 1
ATOM 5310 C C . MET B 1 290 ? -14.883 46.781 30.719 1 96.62 290 MET B C 1
ATOM 5312 O O . MET B 1 290 ? -14.68 45.594 30.469 1 96.62 290 MET B O 1
ATOM 5316 N N . LYS B 1 291 ? -15.594 47.25 31.75 1 97.19 291 LYS B N 1
ATOM 5317 C CA . LYS B 1 291 ? -16.188 46.281 32.656 1 97.19 291 LYS B CA 1
ATOM 5318 C C . LYS B 1 291 ? -17.234 45.406 31.953 1 97.19 291 LYS B C 1
ATOM 5320 O O . LYS B 1 291 ? -17.281 44.188 32.156 1 97.19 291 LYS B O 1
ATOM 5325 N N . GLN B 1 292 ? -18.016 46.031 31.156 1 97.25 292 GLN B N 1
ATOM 5326 C CA . GLN B 1 292 ? -19.016 45.281 30.391 1 97.25 292 GLN B CA 1
ATOM 5327 C C . GLN B 1 292 ? -18.359 44.25 29.469 1 97.25 292 GLN B C 1
ATOM 5329 O O . GLN B 1 292 ? -18.828 43.125 29.359 1 97.25 292 GLN B O 1
ATOM 5334 N N . ASN B 1 293 ? -17.375 44.656 28.828 1 96.88 293 ASN B N 1
ATOM 5335 C CA . ASN B 1 293 ? -16.672 43.75 27.906 1 96.88 293 ASN B CA 1
ATOM 5336 C C . ASN B 1 293 ? -15.953 42.625 28.656 1 96.88 293 ASN B C 1
ATOM 5338 O O . ASN B 1 293 ? -15.844 41.5 28.156 1 96.88 293 ASN B O 1
ATOM 5342 N N . GLN B 1 294 ? -15.508 42.938 29.844 1 96.06 294 GLN B N 1
ATOM 5343 C CA . GLN B 1 294 ? -14.898 41.906 30.672 1 96.06 294 GLN B CA 1
ATOM 5344 C C . GLN B 1 294 ? -15.93 40.844 31.078 1 96.06 294 GLN B C 1
ATOM 5346 O O . GLN B 1 294 ? -15.633 39.656 31.062 1 96.06 294 GLN B O 1
ATOM 5351 N N . ASP B 1 295 ? -17.078 41.281 31.359 1 96.75 295 ASP B N 1
ATOM 5352 C CA . ASP B 1 295 ? -18.141 40.344 31.672 1 96.75 295 ASP B CA 1
ATOM 5353 C C . ASP B 1 295 ? -18.5 39.5 30.469 1 96.75 295 ASP B C 1
ATOM 5355 O O . ASP B 1 295 ? -18.75 38.281 30.594 1 96.75 295 ASP B O 1
ATOM 5359 N N . THR B 1 296 ? -18.547 40.094 29.406 1 95.94 296 THR B N 1
ATOM 5360 C CA . THR B 1 296 ? -18.828 39.375 28.188 1 95.94 296 THR B CA 1
ATOM 5361 C C . THR B 1 296 ? -17.75 38.344 27.891 1 95.94 296 THR B C 1
ATOM 5363 O O . THR B 1 296 ? -18.062 37.219 27.469 1 95.94 296 THR B O 1
ATOM 5366 N N . THR B 1 297 ? -16.516 38.688 28.047 1 95.31 297 THR B N 1
ATOM 5367 C CA . THR B 1 297 ? -15.406 37.75 27.812 1 95.31 297 THR B CA 1
ATOM 5368 C C . THR B 1 297 ? -15.508 36.562 28.75 1 95.31 297 THR B C 1
ATOM 5370 O O . THR B 1 297 ? -15.258 35.438 28.328 1 95.31 297 THR B O 1
ATOM 5373 N N . ASN B 1 298 ? -15.898 36.812 29.953 1 95.38 298 ASN B N 1
ATOM 5374 C CA . ASN B 1 298 ? -16.062 35.719 30.906 1 95.38 298 ASN B CA 1
ATOM 5375 C C . ASN B 1 298 ? -17.188 34.781 30.469 1 95.38 298 ASN B C 1
ATOM 5377 O O . ASN B 1 298 ? -17.062 33.562 30.594 1 95.38 298 ASN B O 1
ATOM 5381 N N . THR B 1 299 ? -18.219 35.375 30.016 1 96.25 299 THR B N 1
ATOM 5382 C CA . THR B 1 299 ? -19.328 34.562 29.5 1 96.25 299 THR B CA 1
ATOM 5383 C C . THR B 1 299 ? -18.891 33.75 28.297 1 96.25 299 THR B C 1
ATOM 5385 O O . THR B 1 299 ? -19.25 32.594 28.172 1 96.25 299 THR B O 1
ATOM 5388 N N . LEU B 1 300 ? -18.188 34.344 27.422 1 94.25 300 LEU B N 1
ATOM 5389 C CA . LEU B 1 300 ? -17.734 33.656 26.219 1 94.25 300 LEU B CA 1
ATOM 5390 C C . LEU B 1 300 ? -16.781 32.531 26.547 1 94.25 300 LEU B C 1
ATOM 5392 O O . LEU B 1 300 ? -16.797 31.484 25.875 1 94.25 300 LEU B O 1
ATOM 5396 N N . ILE B 1 301 ? -15.977 32.688 27.547 1 93.62 301 ILE B N 1
ATOM 5397 C CA . ILE B 1 301 ? -15.07 31.625 27.984 1 93.62 301 ILE B CA 1
ATOM 5398 C C . ILE B 1 301 ? -15.867 30.422 28.453 1 93.62 301 ILE B C 1
ATOM 5400 O O . ILE B 1 301 ? -15.531 29.281 28.125 1 93.62 301 ILE B O 1
ATOM 5404 N N . ASN B 1 302 ? -16.922 30.688 29.188 1 95.25 302 ASN B N 1
ATOM 5405 C CA . ASN B 1 302 ? -17.781 29.609 29.641 1 95.25 302 ASN B CA 1
ATOM 5406 C C . ASN B 1 302 ? -18.484 28.906 28.484 1 95.25 302 ASN B C 1
ATOM 5408 O O . ASN B 1 302 ? -18.609 27.688 28.484 1 95.25 302 ASN B O 1
ATOM 5412 N N . VAL B 1 303 ? -18.953 29.688 27.578 1 94.5 303 VAL B N 1
ATOM 5413 C CA . VAL B 1 303 ? -19.609 29.125 26.391 1 94.5 303 VAL B CA 1
ATOM 5414 C C . VAL B 1 303 ? -18.609 28.266 25.609 1 94.5 303 VAL B C 1
ATOM 5416 O O . VAL B 1 303 ? -18.969 27.203 25.109 1 94.5 303 VAL B O 1
ATOM 5419 N N . CYS B 1 304 ? -17.438 28.75 25.469 1 91.94 304 CYS B N 1
ATOM 5420 C CA . CYS B 1 304 ? -16.391 28.016 24.75 1 91.94 304 CYS B CA 1
ATOM 5421 C C . CYS B 1 304 ? -16.125 26.672 25.406 1 91.94 304 CYS B C 1
ATOM 5423 O O . CYS B 1 304 ? -16 25.656 24.734 1 91.94 304 CYS B O 1
ATOM 5425 N N . GLN B 1 305 ? -16.047 26.594 26.672 1 92.19 305 GLN B N 1
ATOM 5426 C CA . GLN B 1 305 ? -15.797 25.375 27.422 1 92.19 305 GLN B CA 1
ATOM 5427 C C . GLN B 1 305 ? -16.938 24.375 27.234 1 92.19 305 GLN B C 1
ATOM 5429 O O . GLN B 1 305 ? -16.703 23.172 27.078 1 92.19 305 GLN B O 1
ATOM 5434 N N . ARG B 1 306 ? -18.141 24.859 27.25 1 94.06 306 ARG B N 1
ATOM 5435 C CA . ARG B 1 306 ? -19.297 24.016 27.047 1 94.06 306 ARG B CA 1
ATOM 5436 C C . ARG B 1 306 ? -19.297 23.422 25.641 1 94.06 306 ARG B C 1
ATOM 5438 O O . ARG B 1 306 ? -19.578 22.234 25.453 1 94.06 306 ARG B O 1
ATOM 5445 N N . ASN B 1 307 ? -19.047 24.297 24.672 1 91.19 307 ASN B N 1
ATOM 5446 C CA . ASN B 1 307 ? -19.016 23.844 23.297 1 91.19 307 ASN B CA 1
ATOM 5447 C C . ASN B 1 307 ? -17.906 22.812 23.078 1 91.19 307 ASN B C 1
ATOM 5449 O O . ASN B 1 307 ? -18.078 21.875 22.281 1 91.19 307 ASN B O 1
ATOM 5453 N N . LEU B 1 308 ? -16.766 22.969 23.688 1 87 308 LEU B N 1
ATOM 5454 C CA . LEU B 1 308 ? -15.664 22.016 23.594 1 87 308 LEU B CA 1
ATOM 5455 C C . LEU B 1 308 ? -16.062 20.672 24.172 1 87 308 LEU B C 1
ATOM 5457 O O . LEU B 1 308 ? -15.727 19.625 23.625 1 87 308 LEU B O 1
ATOM 5461 N N . ALA B 1 309 ? -16.812 20.703 25.266 1 89.62 309 ALA B N 1
ATOM 5462 C CA . ALA B 1 309 ? -17.266 19.484 25.922 1 89.62 309 ALA B CA 1
ATOM 5463 C C . ALA B 1 309 ? -18.25 18.719 25.031 1 89.62 309 ALA B C 1
ATOM 5465 O O . ALA B 1 309 ? -18.297 17.5 25.062 1 89.62 309 ALA B O 1
ATOM 5466 N N . ASN B 1 310 ? -18.984 19.516 24.281 1 89.75 310 ASN B N 1
ATOM 5467 C CA . ASN B 1 310 ? -19.984 18.906 23.406 1 89.75 310 ASN B CA 1
ATOM 5468 C C . ASN B 1 310 ? -19.406 18.625 22.016 1 89.75 310 ASN B C 1
ATOM 5470 O O . ASN B 1 310 ? -20.141 18.328 21.078 1 89.75 310 ASN B O 1
ATOM 5474 N N . HIS B 1 311 ? -18.188 18.922 21.781 1 82.56 311 HIS B N 1
ATOM 5475 C CA . HIS B 1 311 ? -17.453 18.641 20.547 1 82.56 311 HIS B CA 1
ATOM 5476 C C . HIS B 1 311 ? -18 19.453 19.375 1 82.56 311 HIS B C 1
ATOM 5478 O O . HIS B 1 311 ? -18.094 18.953 18.266 1 82.56 311 HIS B O 1
ATOM 5484 N N . GLN B 1 312 ? -18.484 20.547 19.734 1 87.56 312 GLN B N 1
ATOM 5485 C CA . GLN B 1 312 ? -18.922 21.484 18.719 1 87.56 312 GLN B CA 1
ATOM 5486 C C . GLN B 1 312 ? -17.797 22.438 18.328 1 87.56 312 GLN B C 1
ATOM 5488 O O . GLN B 1 312 ? -17.828 23.625 18.672 1 87.56 312 GLN B O 1
ATOM 5493 N N . TYR B 1 313 ? -16.922 22.031 17.484 1 80.06 313 TYR B N 1
ATOM 5494 C CA . TYR B 1 313 ? -15.672 22.734 17.219 1 80.06 313 TYR B CA 1
ATOM 5495 C C . TYR B 1 313 ? -15.922 23.984 16.359 1 80.06 313 TYR B C 1
ATOM 5497 O O . TYR B 1 313 ? -15.25 25 16.547 1 80.06 313 TYR B O 1
ATOM 5505 N N . ALA B 1 314 ? -16.859 23.906 15.531 1 83.5 314 ALA B N 1
ATOM 5506 C CA . ALA B 1 314 ? -17.156 25.078 14.695 1 83.5 314 ALA B CA 1
ATOM 5507 C C . ALA B 1 314 ? -17.609 26.266 15.547 1 83.5 314 ALA B C 1
ATOM 5509 O O . ALA B 1 314 ? -17.203 27.391 15.297 1 83.5 314 ALA B O 1
ATOM 5510 N N . LYS B 1 315 ? -18.391 25.906 16.516 1 90 315 LYS B N 1
ATOM 5511 C CA . LYS B 1 315 ? -18.891 26.953 17.406 1 90 315 LYS B CA 1
ATOM 5512 C C . LYS B 1 315 ? -17.781 27.484 18.312 1 90 315 LYS B C 1
ATOM 5514 O O . LYS B 1 315 ? -17.781 28.656 18.688 1 90 315 LYS B O 1
ATOM 5519 N N . VAL B 1 316 ? -16.906 26.578 18.641 1 88 316 VAL B N 1
ATOM 5520 C CA . VAL B 1 316 ? -15.773 26.969 19.469 1 88 316 VAL B CA 1
ATOM 5521 C C . VAL B 1 316 ? -14.922 27.984 18.719 1 88 316 VAL B C 1
ATOM 5523 O O . VAL B 1 316 ? -14.508 29 19.281 1 88 316 VAL B O 1
ATOM 5526 N N . TYR B 1 317 ? -14.766 27.891 17.5 1 84.75 317 TYR B N 1
ATOM 5527 C CA . TYR B 1 317 ? -13.945 28.797 16.703 1 84.75 317 TYR B CA 1
ATOM 5528 C C . TYR B 1 317 ? -14.609 30.156 16.578 1 84.75 317 TYR B C 1
ATOM 5530 O O . TYR B 1 317 ? -13.938 31.188 16.672 1 84.75 317 TYR B O 1
ATOM 5538 N N . GLU B 1 318 ? -15.883 30.125 16.484 1 87.62 318 GLU B N 1
ATOM 5539 C CA . GLU B 1 318 ? -16.625 31.391 16.406 1 87.62 318 GLU B CA 1
ATOM 5540 C C . GLU B 1 318 ? -16.547 32.156 17.703 1 87.62 318 GLU B C 1
ATOM 5542 O O . GLU B 1 318 ? -16.344 33.375 17.703 1 87.62 318 GLU B O 1
ATOM 5547 N N . THR B 1 319 ? -16.641 31.359 18.734 1 91.69 319 THR B N 1
ATOM 5548 C CA . THR B 1 319 ? -16.594 32 20.047 1 91.69 319 THR B CA 1
ATOM 5549 C C . THR B 1 319 ? -15.188 32.531 20.312 1 91.69 319 THR B C 1
ATOM 5551 O O . THR B 1 319 ? -15.039 33.594 20.953 1 91.69 319 THR B O 1
ATOM 5554 N N . GLN B 1 320 ? -14.266 31.859 19.891 1 87.19 320 GLN B N 1
ATOM 5555 C CA . GLN B 1 320 ? -12.891 32.312 20.094 1 87.19 320 GLN B CA 1
ATOM 5556 C C . GLN B 1 320 ? -12.609 33.594 19.328 1 87.19 320 GLN B C 1
ATOM 5558 O O . GLN B 1 320 ? -11.852 34.438 19.781 1 87.19 320 GLN B O 1
ATOM 5563 N N . GLU B 1 321 ? -13.211 33.75 18.219 1 87.62 321 GLU B N 1
ATOM 5564 C CA . GLU B 1 321 ? -13.062 34.969 17.438 1 87.62 321 GLU B CA 1
ATOM 5565 C C . GLU B 1 321 ? -13.688 36.188 18.172 1 87.62 321 GLU B C 1
ATOM 5567 O O . GLU B 1 321 ? -13.109 37.25 18.188 1 87.62 321 GLU B O 1
ATOM 5572 N N . ASP B 1 322 ? -14.781 35.875 18.703 1 91.62 322 ASP B N 1
ATOM 5573 C CA . ASP B 1 322 ? -15.445 36.938 19.469 1 91.62 322 ASP B CA 1
ATOM 5574 C C . ASP B 1 322 ? -14.648 37.312 20.719 1 91.62 322 ASP B C 1
ATOM 5576 O O . ASP B 1 322 ? -14.594 38.469 21.094 1 91.62 322 ASP B O 1
ATOM 5580 N N . LEU B 1 323 ? -14.086 36.312 21.281 1 90.44 323 LEU B N 1
ATOM 5581 C CA . LEU B 1 323 ? -13.258 36.531 22.453 1 90.44 323 LEU B CA 1
ATOM 5582 C C . LEU B 1 323 ? -12.055 37.406 22.125 1 90.44 323 LEU B C 1
ATOM 5584 O O . LEU B 1 323 ? -11.734 38.344 22.875 1 90.44 323 LEU B O 1
ATOM 5588 N N . CYS B 1 324 ? -11.484 37.156 21.016 1 88.62 324 CYS B N 1
ATOM 5589 C CA . CYS B 1 324 ? -10.328 37.938 20.578 1 88.62 324 CYS B CA 1
ATOM 5590 C C . CYS B 1 324 ? -10.719 39.406 20.328 1 88.62 324 CYS B C 1
ATOM 5592 O O . CYS B 1 324 ? -9.984 40.312 20.703 1 88.62 324 CYS B O 1
ATOM 5594 N N . ARG B 1 325 ? -11.828 39.594 19.797 1 91.38 325 ARG B N 1
ATOM 5595 C CA . ARG B 1 325 ? -12.32 40.938 19.5 1 91.38 325 ARG B CA 1
ATOM 5596 C C . ARG B 1 325 ? -12.586 41.719 20.781 1 91.38 325 ARG B C 1
ATOM 5598 O O . ARG B 1 325 ? -12.188 42.875 20.906 1 91.38 325 ARG B O 1
ATOM 5605 N N . LYS B 1 326 ? -13.188 41.062 21.672 1 94.38 326 LYS B N 1
ATOM 5606 C CA . LYS B 1 326 ? -13.539 41.719 22.922 1 94.38 326 LYS B CA 1
ATOM 5607 C C . LYS B 1 326 ? -12.297 42.031 23.75 1 94.38 326 LYS B C 1
ATOM 5609 O O . LYS B 1 326 ? -12.227 43.094 24.391 1 94.38 326 LYS B O 1
ATOM 5614 N N . ARG B 1 327 ? -11.359 41.188 23.75 1 90.62 327 ARG B N 1
ATOM 5615 C CA . ARG B 1 327 ? -10.109 41.438 24.453 1 90.62 327 ARG B CA 1
ATOM 5616 C C . ARG B 1 327 ? -9.391 42.656 23.875 1 90.62 327 ARG B C 1
ATOM 5618 O O . ARG B 1 327 ? -8.812 43.438 24.625 1 90.62 327 ARG B O 1
ATOM 5625 N N . ASN B 1 328 ? -9.484 42.781 22.594 1 92.44 328 ASN B N 1
ATOM 5626 C CA . ASN B 1 328 ? -8.867 43.938 21.953 1 92.44 328 ASN B CA 1
ATOM 5627 C C . ASN B 1 328 ? -9.594 45.25 22.312 1 92.44 328 ASN B C 1
ATOM 5629 O O . ASN B 1 328 ? -8.961 46.281 22.516 1 92.44 328 ASN B O 1
ATOM 5633 N N . GLU B 1 329 ? -10.875 45.188 22.359 1 94.56 329 GLU B N 1
ATOM 5634 C CA . GLU B 1 329 ? -11.656 46.344 22.734 1 94.56 329 GLU B CA 1
ATOM 5635 C C . GLU B 1 329 ? -11.312 46.812 24.156 1 94.56 329 GLU B C 1
ATOM 5637 O O . GLU B 1 329 ? -11.25 48 24.422 1 94.56 329 GLU B O 1
ATOM 5642 N N . ILE B 1 330 ? -11.102 45.906 24.953 1 94.88 330 ILE B N 1
ATOM 5643 C CA . ILE B 1 330 ? -10.727 46.219 26.328 1 94.88 330 ILE B CA 1
ATOM 5644 C C . ILE B 1 330 ? -9.352 46.906 26.344 1 94.88 330 ILE B C 1
ATOM 5646 O O . ILE B 1 330 ? -9.148 47.875 27.062 1 94.88 330 ILE B O 1
ATOM 5650 N N . ARG B 1 331 ? -8.484 46.406 25.578 1 92.31 331 ARG B N 1
ATOM 5651 C CA . ARG B 1 331 ? -7.137 46.938 25.547 1 92.31 331 ARG B CA 1
ATOM 5652 C C . ARG B 1 331 ? -7.148 48.375 25.016 1 92.31 331 ARG B C 1
ATOM 5654 O O . ARG B 1 331 ? -6.473 49.25 25.547 1 92.31 331 ARG B O 1
ATOM 5661 N N . VAL B 1 332 ? -7.918 48.562 23.953 1 94.25 332 VAL B N 1
ATOM 5662 C CA . VAL B 1 332 ? -8.016 49.906 23.375 1 94.25 332 VAL B CA 1
ATOM 5663 C C . VAL B 1 332 ? -8.633 50.875 24.375 1 94.25 332 VAL B C 1
ATOM 5665 O O . VAL B 1 332 ? -8.141 51.969 24.562 1 94.25 332 VAL B O 1
ATOM 5668 N N . ALA B 1 333 ? -9.648 50.469 25.047 1 96.06 333 ALA B N 1
ATOM 5669 C CA . ALA B 1 333 ? -10.297 51.312 26.062 1 96.06 333 ALA B CA 1
ATOM 5670 C C . ALA B 1 333 ? -9.359 51.594 27.219 1 96.06 333 ALA B C 1
ATOM 5672 O O . ALA B 1 333 ? -9.375 52.688 27.781 1 96.06 333 ALA B O 1
ATOM 5673 N N . SER B 1 334 ? -8.641 50.625 27.594 1 95.06 334 SER B N 1
ATOM 5674 C CA . SER B 1 334 ? -7.684 50.781 28.688 1 95.06 334 SER B CA 1
ATOM 5675 C C . SER B 1 334 ? -6.621 51.812 28.328 1 95.06 334 SER B C 1
ATOM 5677 O O . SER B 1 334 ? -6.199 52.594 29.188 1 95.06 334 SER B O 1
ATOM 5679 N N . MET B 1 335 ? -6.199 51.812 27.125 1 93.94 335 MET B N 1
ATOM 5680 C CA . MET B 1 335 ? -5.223 52.781 26.656 1 93.94 335 MET B CA 1
ATOM 5681 C C . MET B 1 335 ? -5.797 54.188 26.719 1 93.94 335 MET B C 1
ATOM 5683 O O . MET B 1 335 ? -5.152 55.094 27.234 1 93.94 335 MET B O 1
ATOM 5687 N N . GLN B 1 336 ? -6.945 54.344 26.25 1 94.62 336 GLN B N 1
ATOM 5688 C CA . GLN B 1 336 ? -7.598 55.656 26.25 1 94.62 336 GLN B CA 1
ATOM 5689 C C . GLN B 1 336 ? -7.871 56.125 27.656 1 94.62 336 GLN B C 1
ATOM 5691 O O . GLN B 1 336 ? -7.688 57.312 27.969 1 94.62 336 GLN B O 1
ATOM 5696 N N . LEU B 1 337 ? -8.312 55.25 28.453 1 96.31 337 LEU B N 1
ATOM 5697 C CA . LEU B 1 337 ? -8.602 55.594 29.844 1 96.31 337 LEU B CA 1
ATOM 5698 C C . LEU B 1 337 ? -7.34 56.031 30.562 1 96.31 337 LEU B C 1
ATOM 5700 O O . LEU B 1 337 ? -7.379 56.969 31.359 1 96.31 337 LEU B O 1
ATOM 5704 N N . SER B 1 338 ? -6.27 55.375 30.344 1 95.88 338 SER B N 1
ATOM 5705 C CA . SER B 1 338 ? -5.004 55.719 30.969 1 95.88 338 SER B CA 1
ATOM 5706 C C . SER B 1 338 ? -4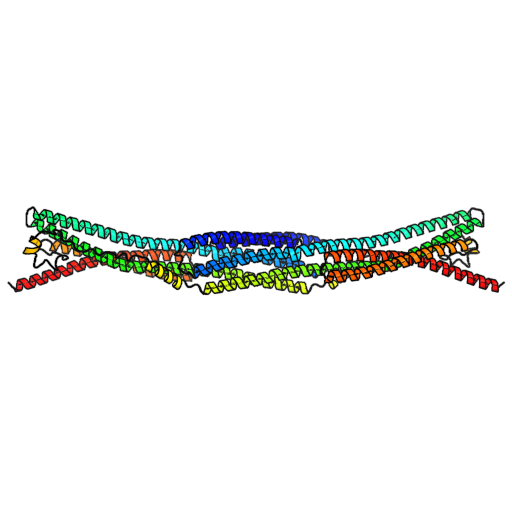.57 57.125 30.562 1 95.88 338 SER B C 1
ATOM 5708 O O . SER B 1 338 ? -4.027 57.875 31.391 1 95.88 338 SER B O 1
ATOM 5710 N N . ALA B 1 339 ? -4.801 57.438 29.328 1 95.44 339 ALA B N 1
ATOM 5711 C CA . ALA B 1 339 ? -4.469 58.781 28.859 1 95.44 339 ALA B CA 1
ATOM 5712 C C . ALA B 1 339 ? -5.328 59.844 29.547 1 95.44 339 ALA B C 1
ATOM 5714 O O . ALA B 1 339 ? -4.82 60.906 29.953 1 95.44 339 ALA B O 1
ATOM 5715 N N . ILE B 1 340 ? -6.594 59.594 29.703 1 96.56 340 ILE B N 1
ATOM 5716 C CA . ILE B 1 340 ? -7.527 60.5 30.344 1 96.56 340 ILE B CA 1
ATOM 5717 C C . ILE B 1 340 ? -7.168 60.688 31.812 1 96.56 340 ILE B C 1
ATOM 5719 O O . ILE B 1 340 ? -7.164 61.812 32.344 1 96.56 340 ILE B O 1
ATOM 5723 N N . ARG B 1 341 ? -6.859 59.625 32.469 1 95.56 341 ARG B N 1
ATOM 5724 C CA . ARG B 1 341 ? -6.5 59.688 33.875 1 95.56 341 ARG B CA 1
ATOM 5725 C C . ARG B 1 341 ? -5.227 60.5 34.094 1 95.56 341 ARG B C 1
ATOM 5727 O O . ARG B 1 341 ? -5.086 61.188 35.125 1 95.56 341 ARG B O 1
ATOM 5734 N N . ALA B 1 342 ? -4.344 60.344 33.188 1 94.88 342 ALA B N 1
ATOM 5735 C CA . ALA B 1 342 ? -3.113 61.125 33.281 1 94.88 342 ALA B CA 1
ATOM 5736 C C . ALA B 1 342 ? -3.4 62.625 33.188 1 94.88 342 ALA B C 1
ATOM 5738 O O . ALA B 1 342 ? -2.791 63.406 33.906 1 94.88 342 ALA B O 1
ATOM 5739 N N . GLN B 1 343 ? -4.328 63 32.375 1 94.88 343 GLN B N 1
ATOM 5740 C CA . GLN B 1 343 ? -4.695 64.375 32.219 1 94.88 343 GLN B CA 1
ATOM 5741 C C . GLN B 1 343 ? -5.418 64.938 33.469 1 94.88 343 GLN B C 1
ATOM 5743 O O . GLN B 1 343 ? -5.117 66 33.969 1 94.88 343 GLN B O 1
ATOM 5748 N N . VAL B 1 344 ? -6.312 64.125 33.938 1 94.69 344 VAL B N 1
ATOM 5749 C CA . VAL B 1 344 ? -7.094 64.5 35.125 1 94.69 344 VAL B CA 1
ATOM 5750 C C . VAL B 1 344 ? -6.176 64.625 36.312 1 94.69 344 VAL B C 1
ATOM 5752 O O . VAL B 1 344 ? -6.309 65.562 37.125 1 94.69 344 VAL B O 1
ATOM 5755 N N . SER B 1 345 ? -5.27 63.781 36.469 1 93.06 345 SER B N 1
ATOM 5756 C CA . SER B 1 345 ? -4.324 63.844 37.594 1 93.06 345 SER B CA 1
ATOM 5757 C C . SER B 1 345 ? -3.455 65.062 37.531 1 93.06 345 SER B C 1
ATOM 5759 O O . SER B 1 345 ? -3.078 65.625 38.562 1 93.06 345 SER B O 1
ATOM 5761 N N . LEU B 1 346 ? -3.131 65.438 36.344 1 91.06 346 LEU B N 1
ATOM 5762 C CA . LEU B 1 346 ? -2.318 66.625 36.156 1 91.06 346 LEU B CA 1
ATOM 5763 C C . LEU B 1 346 ? -3.09 67.875 36.562 1 91.06 346 LEU B C 1
ATOM 5765 O O . LEU B 1 346 ? -2.533 68.812 37.219 1 91.06 346 LEU B O 1
ATOM 5769 N N . ILE B 1 347 ? -4.379 68 36.25 1 91.31 347 ILE B N 1
ATOM 5770 C CA . ILE B 1 347 ? -5.215 69.125 36.594 1 91.31 347 ILE B CA 1
ATOM 5771 C C . ILE B 1 347 ? -5.395 69.188 38.094 1 91.31 347 ILE B C 1
ATOM 5773 O O . ILE B 1 347 ? -5.273 70.25 38.688 1 91.31 347 ILE B O 1
ATOM 5777 N N . VAL B 1 348 ? -5.609 68.125 38.688 1 88.19 348 VAL B N 1
ATOM 5778 C CA . VAL B 1 348 ? -5.844 68.062 40.125 1 88.19 348 VAL B CA 1
ATOM 5779 C C . VAL B 1 348 ? -4.555 68.375 40.875 1 88.19 348 VAL B C 1
ATOM 5781 O O . VAL B 1 348 ? -4.57 69.125 41.844 1 88.19 348 VAL B O 1
ATOM 5784 N N . TYR B 1 349 ? -3.465 67.875 40.438 1 85.38 349 TYR B N 1
ATOM 5785 C CA . TYR B 1 349 ? -2.178 68.125 41.062 1 85.38 349 TYR B CA 1
ATOM 5786 C C . TYR B 1 349 ? -1.813 69.625 41.031 1 85.38 349 TYR B C 1
ATOM 5788 O O . TYR B 1 349 ? -1.424 70.188 42.031 1 85.38 349 TYR B O 1
ATOM 5796 N N . ASN B 1 350 ? -2.004 70.25 39.906 1 82.44 350 ASN B N 1
ATOM 5797 C CA . ASN B 1 350 ? -1.644 71.688 39.75 1 82.44 350 ASN B CA 1
ATOM 5798 C C . ASN B 1 350 ? -2.631 72.562 40.469 1 82.44 350 ASN B C 1
ATOM 5800 O O . ASN B 1 350 ? -2.254 73.625 40.969 1 82.44 350 ASN B O 1
ATOM 5804 N N . SER B 1 351 ? -3.865 72.125 40.594 1 82.19 351 SER B N 1
ATOM 5805 C CA . SER B 1 351 ? -4.848 72.938 41.344 1 82.19 351 SER B CA 1
ATOM 5806 C C . SER B 1 351 ? -4.523 72.938 42.844 1 82.19 351 SER B C 1
ATOM 5808 O O . SER B 1 351 ? -4.664 73.938 43.5 1 82.19 351 SER B O 1
ATOM 5810 N N . LEU B 1 352 ? -3.998 71.875 43.312 1 80.44 352 LEU B N 1
ATOM 5811 C CA . LEU B 1 352 ? -3.629 71.812 44.719 1 80.44 352 LEU B CA 1
ATOM 5812 C C . LEU B 1 352 ? -2.359 72.562 45.031 1 80.44 352 LEU B C 1
ATOM 5814 O O . LEU B 1 352 ? -2.236 73.188 46.062 1 80.44 352 LEU B O 1
ATOM 5818 N N . LEU B 1 353 ? -1.479 72.562 44.094 1 77.31 353 LEU B N 1
ATOM 5819 C CA . LEU B 1 353 ? -0.241 73.312 44.281 1 77.31 353 LEU B CA 1
ATOM 5820 C C . LEU B 1 353 ? -0.514 74.812 44.312 1 77.31 353 LEU B C 1
ATOM 5822 O O . LEU B 1 353 ? 0.094 75.562 45.125 1 77.31 353 LEU B O 1
ATOM 5826 N N . THR B 1 354 ? -1.429 75.25 43.531 1 76.62 354 THR B N 1
ATOM 5827 C CA . THR B 1 354 ? -1.76 76.688 43.469 1 76.62 354 THR B CA 1
ATOM 5828 C C . THR B 1 354 ? -2.533 77.062 44.719 1 76.62 354 THR B C 1
ATOM 5830 O O . THR B 1 354 ? -2.348 78.188 45.25 1 76.62 354 THR B O 1
ATOM 5833 N N . SER B 1 355 ? -3.338 76.25 45.25 1 75.25 355 SER B N 1
ATOM 5834 C CA . SER B 1 355 ? -4.07 76.562 46.469 1 75.25 355 SER B CA 1
ATOM 5835 C C . SER B 1 355 ? -3.135 76.625 47.688 1 75.25 355 SER B C 1
ATOM 5837 O O . SER B 1 355 ? -3.338 77.438 48.594 1 75.25 355 SER B O 1
ATOM 5839 N N . GLN B 1 356 ? -2.125 75.938 47.656 1 67.62 356 GLN B N 1
ATOM 5840 C CA . GLN B 1 356 ? -1.173 75.938 48.75 1 67.62 356 GLN B CA 1
ATOM 5841 C C . GLN B 1 356 ? -0.301 77.188 48.719 1 67.62 356 GLN B C 1
ATOM 5843 O O . GLN B 1 356 ? 0.002 77.812 49.75 1 67.62 356 GLN B O 1
ATOM 5848 N N . ILE B 1 357 ? -0.068 77.562 47.5 1 62.25 357 ILE B N 1
ATOM 5849 C CA . ILE B 1 357 ? 0.75 78.75 47.344 1 62.25 357 ILE B CA 1
ATOM 5850 C C . ILE B 1 357 ? -0.063 80 47.75 1 62.25 357 ILE B C 1
ATOM 5852 O O . ILE B 1 357 ? 0.448 80.875 48.438 1 62.25 357 ILE B O 1
ATOM 5856 N N . THR B 1 358 ? -1.301 79.938 47.406 1 60.88 358 THR B N 1
ATOM 5857 C CA . THR B 1 358 ? -2.154 81.062 47.75 1 60.88 358 THR B CA 1
ATOM 5858 C C . THR B 1 358 ? -2.369 81.125 49.25 1 60.88 358 THR B C 1
ATOM 5860 O O . THR B 1 358 ? -2.434 82.188 49.844 1 60.88 358 THR B O 1
ATOM 5863 N N . LEU B 1 359 ? -2.414 80.062 49.906 1 59.75 359 LEU B N 1
ATOM 5864 C CA . LEU B 1 359 ? -2.582 80 51.344 1 59.75 359 LEU B CA 1
ATOM 5865 C C . LEU B 1 359 ? -1.312 80.5 52.062 1 59.75 359 LEU B C 1
ATOM 5867 O O . LEU B 1 359 ? -1.382 81.188 53.062 1 59.75 359 LEU B O 1
ATOM 5871 N N . HIS B 1 360 ? -0.243 80.125 51.469 1 59.19 360 HIS B N 1
ATOM 5872 C CA . HIS B 1 360 ? 1.006 80.562 52.094 1 59.19 360 HIS B CA 1
ATOM 5873 C C . HIS B 1 360 ? 1.236 82.062 51.875 1 59.19 360 HIS B C 1
ATOM 5875 O O . HIS B 1 360 ? 1.781 82.75 52.75 1 59.19 360 HIS B O 1
ATOM 5881 N N . SER B 1 361 ? 0.881 82.562 50.719 1 55.53 361 SER B N 1
ATOM 5882 C CA . SER B 1 361 ? 1.051 84 50.469 1 55.53 361 SER B CA 1
ATOM 5883 C C . SER B 1 361 ? 0.068 84.812 51.312 1 55.53 361 SER B C 1
ATOM 5885 O O . SER B 1 361 ? 0.378 85.938 51.719 1 55.53 361 SER B O 1
ATOM 5887 N N . SER B 1 362 ? -1.051 84.312 51.531 1 53.53 362 SER B N 1
ATOM 5888 C CA . SER B 1 362 ? -1.979 85.062 52.406 1 53.53 362 SER B CA 1
ATOM 5889 C C . SER B 1 362 ? -1.479 85.062 53.844 1 53.53 362 SER B C 1
ATOM 5891 O O . SER B 1 362 ? -1.899 85.938 54.625 1 53.53 362 SER B O 1
ATOM 5893 N N . PHE B 1 363 ? -0.714 84.188 54.188 1 54.66 363 PHE B N 1
ATOM 5894 C CA . PHE B 1 363 ? -0.175 84.25 55.531 1 54.66 363 PHE B CA 1
ATOM 5895 C C . PHE B 1 363 ? 1.039 85.125 55.594 1 54.66 363 PHE B C 1
ATOM 5897 O O . PHE B 1 363 ? 1.462 85.562 56.688 1 54.66 363 PHE B O 1
ATOM 5904 N N . CYS B 1 364 ? 1.693 85.375 54.594 1 48.25 364 CYS B N 1
ATOM 5905 C CA . CYS B 1 364 ? 2.859 86.25 54.625 1 48.25 364 CYS B CA 1
ATOM 5906 C C . CYS B 1 364 ? 2.461 87.688 54.406 1 48.25 364 CYS B C 1
ATOM 5908 O O . CYS B 1 364 ? 3.299 88.625 54.469 1 48.25 364 CYS B O 1
ATOM 5910 N N . THR B 1 365 ? 1.218 88 53.938 1 41.38 365 THR B N 1
ATOM 5911 C CA . THR B 1 365 ? 0.838 89.375 54 1 41.38 365 THR B CA 1
ATOM 5912 C C . THR B 1 365 ? 0.133 89.688 55.312 1 41.38 365 THR B C 1
ATOM 5914 O O . THR B 1 365 ? -0.713 88.938 55.75 1 41.38 365 THR B O 1
#

Foldseek 3Di:
DVVLLVLLVVLLVVLVVLVVVLVVVVVVLVVVCVVAPVPFDALVVVLVVLVSVLSNVLSVLSNVLSVCSVVPFVPVLVVLVVVLVVVLVVLVVVLVVLVVVLVVLVVQLVVLVVQLVVLVVVQVVDDHDVSVVSNVVSVVSNVVSVVVSVVSVVVSVVVNVVSVVVNVVSVVVSVVSNVVSVVVSVVSVVVSVVVSVVSVVVSVVSVVVGDVVVRVVSRCVVVVVPDDPPPPDDDDQDAPDPPDCVCCPPVVVCPDVNSPADDDDPVCPVVLVVVLVVLVVVLVVLVVLLVVLVVVLVVLVVVLVVCVVVVVVVVNVVSVVVNVVSVVSNVVSVVSSVVSVVSNVRSVVRVVVVVVVVVVVVVVD/DVVLLVLLVVLLVVLVVLVVVLVVVVVVLVVVCVVADVPFDALVVVLVVLVSVLSNVLSVLSNVLSVCSVVPFVPVLVVLVVVLVVVLVVLVVVLVVLVVVLVVLVVQLVVLVVQLVVLVVVQVVDDHDVSVVSNVVSVVSNVVSVVVSVVSVVVSVVVNVVSVVVNVVSVVVSVVSNVVSVVVSVVSVVVSVVVSVVSVVVSVVSVVVGDVVVRVVSRCVVVVVPDDPPPPDDDDQDAPDPPDCVCCPPVVVCPDVNSPADDDDPVCPVVLVVVLVVLVVVLVVLVVLLVVLVVVLVVLVVVLVVCVVVVVVVVNVVSVVVNVVSVVSNVVSVVSSVVSVVSSVRSVVRVVVVVVVVVVVVVVD